Protein AF-A0A838WBA0-F1 (afdb_monomer_lite)

Sequence (423 aa):
MNVVLPKHLRTARFDRLFAVEMNDFDVERLLPALFHLVVTQGRERGPRANDPKKLNEYITALAEHERLEGFDKDSGKRLLERWVRSSVIRMGGVGRGGKGGEQIEYVQPLTVLAYKPGFPAESSRQRNVHRFVYRALLNSFRTSGDLPSLRAALAQEFIRAFGPGTVIDTQGAKFDGTYDGETELDIHTLLGLCFLDGFTATSAGKVDRSEAPDPALPRSAAEIGEDLLLYPLAYRDRLPPYALTRGFMALITLHMFVYTVRLMAATTDLARTGELPAAMRHDLNGNVEP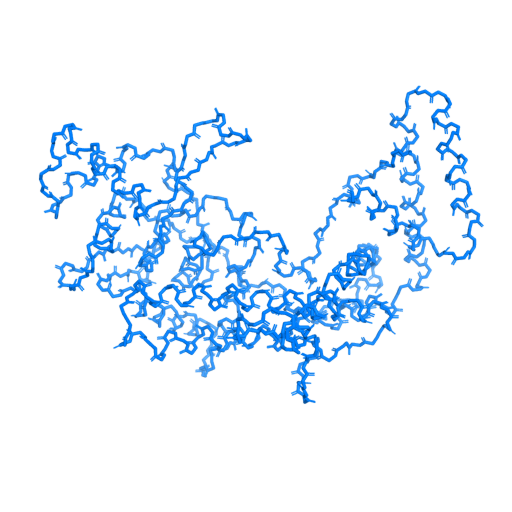QLYVDFTRHRGGVSDGLARACVERDMEELRAYYGSALLLQTIARHAEFQPTLAAHLKGLDTPAYLQTLTTIRSEPDIEAGARNDLLQIQAETLAAYQGEAEREQASAFFQELATDASRTALEKVVQLIASVQE

Radius of gyration: 25.54 Å; chains: 1; bounding box: 60×55×72 Å

Foldseek 3Di:
DAFDADPVLQDLDDLLLCVFDPDDADLQQLLLQLLVCLLLLQFHFDDQPDWQQPLVLLLVQLLPFPVDPDLPDPVSSVVSSVLCCVQFFPKDADDDPNPVDIGTQFTGLQASLSNFNVHPPDCVSVRNLSLLLSLLQLVLQPDPDDSSVSSVVSSVLRCLQRVQQKDWDSPDQQRDIAGPVDGDAPPSSVSNRSSSVSHHGTGGDPDRPNPRAAHQQNVLSNVLNNCLNVQSVVPSVPDHSVVSSVVSSVSSVVSSVVSVLLSLQQLLCCLVPLDRALRRDPDDPDDRDDDAADDPPPDPPDPSNVVNVVSVVVSVVSNVSSLLSSLLLVLLVVQLCVPPVSVVVLPPDGSSVNSSSSSVCSPPPSSLVSLVVSLVVSLVSRLVPDPDPVSNVVSVVVSVVVVPPPVDGSSSSSSVSSVVNVD

Secondary structure (DSSP, 8-state):
------GGGG----TTT-SS--S---HHHHHHHHHHHHHTTTEEE-S--S-TT-HHHHHHHHHT-TT--S--SHHHHHHHHHHHHHHTEEEEESSGGGTT-EEEEEE--SSGGGGTT--SS--GGGTTHHHHHHHHHHHH---SS-HHHHHHHHHHHHHHHH-TTEEE-SSSTT--EEE-S-S---HHHHHHHHHHHTSPPPPEEEEE---PPPPSSHHHHHHHHHHHHHHHHHHTTTS-HHHHHHHHHHHHHHHHHHHHHHHHHHHHHHHHH-S--GGGSS---S--SPPP----S--TTSHHHHHHHHHHHHHHHHHHHHHHHHHHHHHHHHHHHTSHHHHHHHTT--HHHHHHHHHHGGG-HHHHHHHHHHHHHHHHHHHHH--SHHHHHHHHHHHHHHHH-TTS-HHHHHHHHHHHHH-

Structure (mmCIF, N/CA/C/O backbone):
data_AF-A0A838WBA0-F1
#
_entry.id   AF-A0A838WBA0-F1
#
loop_
_atom_site.group_PDB
_atom_site.id
_atom_site.type_symbol
_atom_site.label_atom_id
_atom_site.label_alt_id
_atom_site.label_comp_id
_atom_site.label_asym_id
_atom_site.label_entity_id
_atom_site.label_seq_id
_atom_site.pdbx_PDB_ins_code
_atom_site.Cartn_x
_atom_site.Cartn_y
_atom_site.Cartn_z
_atom_site.occupancy
_atom_site.B_iso_or_equiv
_atom_site.auth_seq_id
_atom_site.auth_comp_id
_atom_site.auth_asym_id
_atom_site.auth_atom_id
_atom_site.pdbx_PDB_model_num
ATOM 1 N N . MET A 1 1 ? -29.488 16.291 12.269 1.00 81.25 1 MET A N 1
ATOM 2 C CA . MET A 1 1 ? -28.604 17.084 13.147 1.00 81.25 1 MET A CA 1
ATOM 3 C C . MET A 1 1 ? -27.174 16.746 12.764 1.00 81.25 1 MET A C 1
ATOM 5 O O . MET A 1 1 ? -26.886 15.565 12.640 1.00 81.25 1 MET A O 1
ATOM 9 N N . ASN A 1 2 ? -26.313 17.739 12.546 1.00 86.00 2 ASN A N 1
ATOM 10 C CA . ASN A 1 2 ? -24.913 17.518 12.175 1.00 86.00 2 ASN A CA 1
ATOM 11 C C . ASN A 1 2 ? -24.037 17.508 13.434 1.00 86.00 2 ASN A C 1
ATOM 13 O O . ASN A 1 2 ? -24.016 18.485 14.183 1.00 86.00 2 ASN A O 1
ATOM 17 N N . VAL A 1 3 ? -23.328 16.411 13.681 1.00 90.00 3 VAL A N 1
ATOM 18 C CA . VAL A 1 3 ? -22.372 16.307 14.791 1.00 90.00 3 VAL A CA 1
ATOM 19 C C . VAL A 1 3 ? -21.005 16.797 14.315 1.00 90.00 3 VAL A C 1
ATOM 21 O O . VAL A 1 3 ? -20.579 16.487 13.202 1.00 90.00 3 VAL A O 1
ATOM 24 N N . VAL A 1 4 ? -20.303 17.567 15.149 1.00 91.19 4 VAL A N 1
ATOM 25 C CA . VAL A 1 4 ? -18.963 18.078 14.837 1.00 91.19 4 VAL A CA 1
ATOM 26 C C . VAL A 1 4 ? -17.932 17.360 15.695 1.00 91.19 4 VAL A C 1
ATOM 28 O O . VAL A 1 4 ? -17.909 17.492 16.914 1.00 91.19 4 VAL A O 1
ATOM 31 N N . LEU A 1 5 ? -17.045 16.605 15.043 1.00 90.94 5 LEU A N 1
ATOM 32 C CA . LEU A 1 5 ? -15.973 15.886 15.730 1.00 90.94 5 LEU A CA 1
ATOM 33 C C . LEU A 1 5 ? -14.775 16.809 16.026 1.00 90.94 5 LEU A C 1
ATOM 35 O O . LEU A 1 5 ? -14.358 17.556 15.130 1.00 90.94 5 LEU A O 1
ATOM 39 N N . PRO A 1 6 ? -14.141 16.713 17.207 1.00 88.81 6 PRO A N 1
ATOM 40 C CA . PRO A 1 6 ? -12.829 17.290 17.482 1.00 88.81 6 PRO A CA 1
ATOM 41 C C . PRO A 1 6 ? -11.757 16.811 16.492 1.00 88.81 6 PRO A C 1
ATOM 43 O O . PRO A 1 6 ? -11.809 15.691 15.983 1.00 88.81 6 PRO A O 1
ATOM 46 N N . LYS A 1 7 ? -10.724 17.628 16.244 1.00 86.19 7 LYS A N 1
ATOM 47 C CA . LYS A 1 7 ? -9.682 17.340 15.232 1.00 86.19 7 LYS A CA 1
ATOM 48 C C . LYS A 1 7 ? -9.001 15.975 15.409 1.00 86.19 7 LYS A C 1
ATOM 50 O O . LYS A 1 7 ? -8.729 15.303 14.417 1.00 86.19 7 LYS A O 1
ATOM 55 N N . HIS A 1 8 ? -8.726 15.570 16.646 1.00 83.44 8 HIS A N 1
ATOM 56 C CA . HIS A 1 8 ? -8.047 14.306 16.940 1.00 83.44 8 HIS A CA 1
ATOM 57 C C . HIS A 1 8 ? -8.943 13.073 16.693 1.00 83.44 8 HIS A C 1
ATOM 59 O O . HIS A 1 8 ? -8.413 12.006 16.398 1.00 83.44 8 HIS A O 1
ATOM 65 N N . LEU A 1 9 ? -10.276 13.228 16.706 1.00 84.81 9 LEU A N 1
ATOM 66 C CA . LEU A 1 9 ? -11.239 12.166 16.371 1.00 84.81 9 LEU A CA 1
ATOM 67 C C . LEU A 1 9 ? -11.494 12.026 14.865 1.00 84.81 9 LEU A C 1
ATOM 69 O O . LEU A 1 9 ? -12.039 11.023 14.422 1.00 84.81 9 LEU A O 1
ATOM 73 N N . ARG A 1 10 ? -11.082 13.009 14.054 1.00 81.38 10 ARG A N 1
ATOM 74 C CA . ARG A 1 10 ? -11.273 12.988 12.591 1.00 81.38 10 ARG A CA 1
ATOM 75 C C . ARG A 1 10 ? -10.280 12.085 11.854 1.00 81.38 10 ARG A C 1
ATOM 77 O O . ARG A 1 10 ? -10.439 11.863 10.657 1.00 81.38 10 ARG A O 1
ATOM 84 N N . THR A 1 11 ? -9.225 11.617 12.523 1.00 70.06 11 THR A N 1
ATOM 85 C CA . THR A 1 11 ? -8.154 10.848 11.875 1.00 70.06 11 THR A CA 1
ATOM 86 C C . THR A 1 11 ? -8.415 9.353 12.037 1.00 70.06 11 THR A C 1
ATOM 88 O O . THR A 1 11 ? -8.318 8.839 13.142 1.00 70.06 11 THR A O 1
ATOM 91 N N . ALA A 1 12 ? -8.667 8.643 10.935 1.00 64.56 12 ALA A N 1
ATOM 92 C CA . ALA A 1 12 ? -8.878 7.186 10.913 1.00 64.56 12 ALA A CA 1
ATOM 93 C C . ALA A 1 12 ? -7.569 6.366 10.831 1.00 64.56 12 ALA A C 1
ATOM 95 O O . ALA A 1 12 ? -7.580 5.177 10.525 1.00 64.56 12 ALA A O 1
ATOM 96 N N . ARG A 1 13 ? -6.407 7.001 11.040 1.00 75.44 13 ARG A N 1
ATOM 97 C CA . ARG A 1 13 ? -5.116 6.320 10.903 1.00 75.44 13 ARG A CA 1
ATOM 98 C C . ARG A 1 13 ? -4.906 5.360 12.072 1.00 75.44 13 ARG A C 1
ATOM 100 O O . ARG A 1 13 ? -4.806 5.792 13.218 1.00 75.44 13 ARG A O 1
ATOM 107 N N . PHE A 1 14 ? -4.795 4.075 11.755 1.00 85.38 14 PHE A N 1
ATOM 108 C CA . PHE A 1 14 ? -4.501 3.012 12.708 1.00 85.38 14 PHE A CA 1
ATOM 109 C C . PHE A 1 14 ? -3.574 1.980 12.057 1.00 85.38 14 PHE A C 1
ATOM 111 O O . PHE A 1 14 ? -4.008 0.908 11.650 1.00 85.38 14 PHE A O 1
ATOM 118 N N . ASP A 1 15 ? -2.291 2.328 11.922 1.00 81.88 15 ASP A N 1
ATOM 119 C CA . ASP A 1 15 ? -1.307 1.597 11.099 1.00 81.88 15 ASP A CA 1
ATOM 120 C C . ASP A 1 15 ? -1.141 0.114 11.478 1.00 81.88 15 ASP A C 1
ATOM 122 O O . ASP A 1 15 ? -0.770 -0.697 10.633 1.00 81.88 15 ASP A O 1
ATOM 126 N N . ARG A 1 16 ? -1.418 -0.253 12.739 1.00 86.31 16 ARG A N 1
ATOM 127 C CA . ARG A 1 16 ? -1.414 -1.651 13.199 1.00 86.31 16 ARG A CA 1
ATOM 128 C C . ARG A 1 16 ? -2.504 -2.472 12.510 1.00 86.31 16 ARG A C 1
ATOM 130 O O . ARG A 1 16 ? -2.247 -3.593 12.102 1.00 86.31 16 ARG A O 1
ATOM 137 N N . LEU A 1 17 ? -3.699 -1.915 12.343 1.00 86.75 17 LEU A N 1
ATOM 138 C CA . LEU A 1 17 ? -4.789 -2.587 11.641 1.00 86.75 17 LEU A CA 1
ATOM 139 C C . LEU A 1 17 ? -4.703 -2.353 10.126 1.00 86.75 17 LEU A C 1
ATOM 141 O O . LEU A 1 17 ? -4.771 -3.291 9.334 1.00 86.75 17 LEU A O 1
ATOM 145 N N . PHE A 1 18 ? -4.486 -1.100 9.727 1.00 79.69 18 PHE A N 1
ATOM 146 C CA . PHE A 1 18 ? -4.384 -0.657 8.340 1.00 79.69 18 PHE A CA 1
ATOM 147 C C . PHE A 1 18 ? -2.924 -0.602 7.882 1.00 79.69 18 PHE A C 1
ATOM 149 O O . PHE A 1 18 ? -2.391 0.465 7.571 1.00 79.69 18 PHE A O 1
ATOM 156 N N . ALA A 1 19 ? -2.270 -1.764 7.796 1.00 73.31 19 ALA A N 1
ATOM 157 C CA . ALA A 1 19 ? -0.949 -1.851 7.160 1.00 73.31 19 ALA A CA 1
ATOM 158 C C . ALA A 1 19 ? -0.987 -1.336 5.701 1.00 73.31 19 ALA A C 1
ATOM 160 O O . ALA A 1 19 ? 0.009 -0.838 5.170 1.00 73.31 19 ALA A O 1
ATOM 161 N N . VAL A 1 20 ? -2.170 -1.421 5.085 1.00 74.94 20 VAL A N 1
ATOM 162 C CA . VAL A 1 20 ? -2.554 -0.807 3.818 1.00 74.94 20 VAL A CA 1
ATOM 163 C C . VAL A 1 20 ? -3.845 -0.018 4.040 1.00 74.94 20 VAL A C 1
ATOM 165 O O . VAL A 1 20 ? -4.774 -0.511 4.679 1.00 74.94 20 VAL A O 1
ATOM 168 N N . GLU A 1 21 ? -3.924 1.201 3.510 1.00 71.06 21 GLU A N 1
ATOM 169 C CA . GLU A 1 21 ? -5.188 1.946 3.498 1.00 71.06 21 GLU A CA 1
ATOM 170 C C . GLU A 1 21 ? -6.105 1.377 2.401 1.00 71.06 21 GLU A C 1
ATOM 172 O O . GLU A 1 21 ? -5.745 1.392 1.226 1.00 71.06 21 GLU A O 1
ATOM 177 N N . MET A 1 22 ? -7.305 0.919 2.768 1.00 66.25 22 MET A N 1
ATOM 178 C CA . MET A 1 22 ? -8.238 0.169 1.901 1.00 66.25 22 MET A CA 1
ATOM 179 C C . MET A 1 22 ? -8.957 1.001 0.818 1.00 66.25 22 MET A C 1
ATOM 181 O O . MET A 1 22 ? -9.964 0.573 0.261 1.00 66.25 22 MET A O 1
ATOM 185 N N . ASN A 1 23 ? -8.462 2.202 0.522 1.00 66.38 23 ASN A N 1
ATOM 186 C CA . ASN A 1 23 ? -8.972 3.025 -0.573 1.00 66.38 23 ASN A CA 1
ATOM 187 C C . ASN A 1 23 ? -8.374 2.576 -1.912 1.00 66.38 23 ASN A C 1
ATOM 189 O O . ASN A 1 23 ? -7.333 1.923 -1.941 1.00 66.38 23 ASN A O 1
ATOM 193 N N . ASP A 1 24 ? -8.996 3.005 -3.012 1.00 69.56 24 ASP A N 1
ATOM 194 C CA . ASP A 1 24 ? -8.509 2.744 -4.369 1.00 69.56 24 ASP A CA 1
ATOM 195 C C . ASP A 1 24 ? -7.010 3.080 -4.503 1.00 69.56 24 ASP A C 1
ATOM 197 O O . ASP A 1 24 ? -6.563 4.192 -4.176 1.00 69.56 24 ASP A O 1
ATOM 201 N N . PHE A 1 25 ? -6.236 2.085 -4.938 1.00 78.94 25 PHE A N 1
ATOM 202 C CA . PHE A 1 25 ? -4.824 2.217 -5.260 1.00 78.94 25 PHE A CA 1
ATOM 203 C C . PHE A 1 25 ? -4.580 1.665 -6.663 1.00 78.94 25 PHE A C 1
ATOM 205 O O . PHE A 1 25 ? -5.032 0.585 -7.031 1.00 78.94 25 PHE A O 1
ATOM 212 N N . ASP A 1 26 ? -3.808 2.415 -7.441 1.00 86.62 26 ASP A N 1
ATOM 213 C CA . ASP A 1 26 ? -3.419 2.032 -8.794 1.00 86.62 26 ASP A CA 1
ATOM 214 C C . ASP A 1 26 ? -2.121 1.208 -8.735 1.00 86.62 26 ASP A C 1
ATOM 216 O O . ASP A 1 26 ? -1.075 1.704 -8.297 1.00 86.62 26 ASP A O 1
ATOM 220 N N . VAL A 1 27 ? -2.185 -0.059 -9.161 1.00 89.25 27 VAL A N 1
ATOM 221 C CA . VAL A 1 27 ? -1.028 -0.970 -9.163 1.00 89.25 27 VAL A CA 1
ATOM 222 C C . VAL A 1 27 ? 0.032 -0.545 -10.180 1.00 89.25 27 VAL A C 1
ATOM 224 O O . VAL A 1 27 ? 1.224 -0.671 -9.894 1.00 89.25 27 VAL A O 1
ATOM 227 N N . GLU A 1 28 ? -0.351 0.037 -11.317 1.00 91.06 28 GLU A N 1
ATOM 228 C CA . GLU A 1 28 ? 0.618 0.559 -12.293 1.00 91.06 28 GLU A CA 1
ATOM 229 C C . GLU A 1 28 ? 1.425 1.704 -11.669 1.00 91.06 28 GLU A C 1
ATOM 231 O O . GLU A 1 28 ? 2.654 1.741 -11.759 1.00 91.06 28 GLU A O 1
ATOM 236 N N . ARG A 1 29 ? 0.746 2.589 -10.929 1.00 90.38 29 ARG A N 1
ATOM 237 C CA . ARG A 1 29 ? 1.376 3.674 -10.156 1.00 90.38 29 ARG A CA 1
ATOM 238 C C . ARG A 1 29 ? 2.233 3.168 -8.991 1.00 90.38 29 ARG A C 1
ATOM 240 O O . ARG A 1 29 ? 3.137 3.872 -8.517 1.00 90.38 29 ARG A O 1
ATOM 247 N N . LEU A 1 30 ? 1.913 1.990 -8.467 1.00 91.88 30 LEU A N 1
ATOM 248 C CA . LEU A 1 30 ? 2.598 1.379 -7.336 1.00 91.88 30 LEU A CA 1
ATOM 249 C C . LEU A 1 30 ? 3.978 0.845 -7.719 1.00 91.88 30 LEU A C 1
ATOM 251 O O . LEU A 1 30 ? 4.942 1.049 -6.974 1.00 91.88 30 LEU A O 1
ATOM 255 N N . LEU A 1 31 ? 4.066 0.162 -8.862 1.00 94.62 31 LEU A N 1
ATOM 256 C CA . LEU A 1 31 ? 5.252 -0.600 -9.246 1.00 94.62 31 LEU A CA 1
ATOM 257 C C . LEU A 1 31 ? 6.538 0.234 -9.305 1.00 94.62 31 LEU A C 1
ATOM 259 O O . LEU A 1 31 ? 7.522 -0.216 -8.725 1.00 94.62 31 LEU A O 1
ATOM 263 N N . PRO A 1 32 ? 6.573 1.467 -9.847 1.00 94.69 32 PRO A N 1
ATOM 264 C CA . PRO A 1 32 ? 7.779 2.296 -9.790 1.00 94.69 32 PRO A CA 1
ATOM 265 C C . PRO A 1 32 ? 8.284 2.582 -8.365 1.00 94.69 32 PRO A C 1
ATOM 267 O O . PRO A 1 32 ? 9.477 2.803 -8.155 1.00 94.69 32 PRO A O 1
ATOM 270 N N . ALA A 1 33 ? 7.408 2.612 -7.355 1.00 92.81 33 ALA A N 1
ATOM 271 C CA . ALA A 1 33 ? 7.838 2.748 -5.959 1.00 92.81 33 ALA A CA 1
ATOM 272 C C . ALA A 1 33 ? 8.273 1.420 -5.346 1.00 92.81 33 ALA A C 1
ATOM 274 O O . ALA A 1 33 ? 9.230 1.410 -4.573 1.00 92.81 33 ALA A O 1
ATOM 275 N N . LEU A 1 34 ? 7.626 0.312 -5.711 1.00 94.50 34 LEU A N 1
ATOM 276 C CA . LEU A 1 34 ? 8.081 -1.017 -5.315 1.00 94.50 34 LEU A CA 1
ATOM 277 C C . LEU A 1 34 ? 9.462 -1.329 -5.910 1.00 94.50 34 LEU A C 1
ATOM 279 O O . LEU A 1 34 ? 10.358 -1.716 -5.170 1.00 94.50 34 LEU A O 1
ATOM 283 N N . PHE A 1 35 ? 9.670 -1.085 -7.206 1.00 95.44 35 PHE A N 1
ATOM 284 C CA . PHE A 1 35 ? 10.966 -1.245 -7.869 1.00 95.44 35 PHE A CA 1
ATOM 285 C C . PHE A 1 35 ? 12.040 -0.375 -7.227 1.00 95.44 35 PHE A C 1
ATOM 287 O O . PHE A 1 35 ? 13.139 -0.866 -6.997 1.00 95.44 35 PHE A O 1
ATOM 294 N N . HIS A 1 36 ? 11.711 0.871 -6.856 1.00 93.81 36 HIS A N 1
ATOM 295 C CA . HIS A 1 36 ? 12.635 1.700 -6.085 1.00 93.81 36 HIS A CA 1
ATOM 296 C C . HIS A 1 36 ? 13.055 0.997 -4.794 1.00 93.81 36 HIS A C 1
ATOM 298 O O . HIS A 1 36 ? 14.243 0.797 -4.589 1.00 93.81 36 HIS A O 1
ATOM 304 N N . LEU A 1 37 ? 12.093 0.594 -3.951 1.00 93.06 37 LEU A N 1
ATOM 305 C CA . LEU A 1 37 ? 12.386 -0.070 -2.677 1.00 93.06 37 LEU A CA 1
ATOM 306 C C . LEU A 1 37 ? 13.206 -1.346 -2.869 1.00 93.06 37 LEU A C 1
ATOM 308 O O . LEU A 1 37 ? 14.124 -1.592 -2.097 1.00 93.06 37 LEU A O 1
ATOM 312 N N . VAL A 1 38 ? 12.896 -2.147 -3.886 1.00 93.69 38 VAL A N 1
ATOM 313 C CA . VAL A 1 38 ? 13.625 -3.385 -4.158 1.00 93.69 38 VAL A CA 1
ATOM 314 C C . VAL A 1 38 ? 15.063 -3.090 -4.584 1.00 93.69 38 VAL A C 1
ATOM 316 O O . VAL A 1 38 ? 15.994 -3.594 -3.961 1.00 93.69 38 VAL A O 1
ATOM 319 N N . VAL A 1 39 ? 15.266 -2.229 -5.584 1.00 93.75 39 VAL A N 1
ATOM 320 C CA . VAL A 1 39 ? 16.602 -1.925 -6.123 1.00 93.75 39 VAL A CA 1
ATOM 321 C C . VAL A 1 39 ? 17.475 -1.187 -5.106 1.00 93.75 39 VAL A C 1
ATOM 323 O O . VAL A 1 39 ? 18.664 -1.482 -4.989 1.00 93.75 39 VAL A O 1
ATOM 326 N N . THR A 1 40 ? 16.896 -0.280 -4.315 1.00 92.25 40 THR A N 1
ATOM 327 C CA . THR A 1 40 ? 17.618 0.454 -3.261 1.00 92.25 40 THR A CA 1
ATOM 328 C C . THR A 1 40 ? 17.663 -0.285 -1.922 1.00 92.25 40 THR A C 1
ATOM 330 O O . THR A 1 40 ? 18.108 0.288 -0.922 1.00 92.25 40 THR A O 1
ATOM 333 N N . GLN A 1 41 ? 17.229 -1.551 -1.882 1.00 91.62 41 GLN A N 1
ATOM 334 C CA . GLN A 1 41 ? 17.318 -2.425 -0.709 1.00 91.62 41 GLN A CA 1
ATOM 335 C C . GLN A 1 41 ? 16.585 -1.857 0.524 1.00 91.62 41 GLN A C 1
ATOM 337 O O . GLN A 1 41 ? 17.059 -1.940 1.660 1.00 91.62 41 GLN A O 1
ATOM 342 N N . GLY A 1 42 ? 15.408 -1.273 0.306 1.00 89.44 42 GLY A N 1
ATOM 343 C CA . GLY A 1 42 ? 14.489 -0.777 1.334 1.00 89.44 42 GLY A CA 1
ATOM 344 C C . GLY A 1 42 ? 14.665 0.698 1.693 1.00 89.44 42 GLY A C 1
ATOM 345 O O . GLY A 1 42 ? 13.969 1.195 2.582 1.00 89.44 42 GLY A O 1
ATOM 346 N N . ARG A 1 43 ? 15.572 1.412 1.017 1.00 89.00 43 ARG A N 1
ATOM 347 C CA . ARG A 1 43 ? 15.793 2.843 1.255 1.00 89.00 43 ARG A CA 1
ATOM 348 C C . ARG A 1 43 ? 14.675 3.671 0.631 1.00 89.00 43 ARG A C 1
ATOM 350 O O . ARG A 1 43 ? 14.236 3.417 -0.490 1.00 89.00 43 ARG A O 1
ATOM 357 N N . GLU A 1 44 ? 14.225 4.691 1.354 1.00 86.31 44 GLU A N 1
ATOM 358 C CA . GLU A 1 44 ? 13.249 5.638 0.811 1.00 86.31 44 GLU A CA 1
ATOM 359 C C . GLU A 1 44 ? 13.836 6.464 -0.338 1.00 86.31 44 GLU A C 1
ATOM 361 O O . GLU A 1 44 ? 15.049 6.569 -0.491 1.00 86.31 44 GLU A O 1
ATOM 366 N N . ARG A 1 45 ? 12.972 7.117 -1.116 1.00 87.12 45 ARG A N 1
ATOM 367 C CA . ARG A 1 45 ? 13.411 8.076 -2.132 1.00 87.12 45 ARG A CA 1
ATOM 368 C C . ARG A 1 45 ? 14.038 9.297 -1.462 1.00 87.12 45 ARG A C 1
ATOM 370 O O . ARG A 1 45 ? 13.485 9.852 -0.513 1.00 87.12 45 ARG A O 1
ATOM 377 N N . GLY A 1 46 ? 15.187 9.720 -1.973 1.00 84.31 46 GLY A N 1
ATOM 378 C CA . GLY A 1 46 ? 15.814 10.987 -1.630 1.00 84.31 46 GLY A CA 1
ATOM 379 C C . GLY A 1 46 ? 15.055 12.191 -2.205 1.00 84.31 46 GLY A C 1
ATOM 380 O O . GLY A 1 46 ? 13.972 12.046 -2.781 1.00 84.31 46 GLY A O 1
ATOM 381 N N . PRO A 1 47 ? 15.611 13.406 -2.056 1.00 82.94 47 PRO A N 1
ATOM 382 C CA . PRO A 1 47 ? 15.028 14.612 -2.627 1.00 82.94 47 PRO A CA 1
ATOM 383 C C . PRO A 1 47 ? 14.791 14.469 -4.132 1.00 82.94 47 PRO A C 1
ATOM 385 O O . PRO A 1 47 ? 15.648 13.989 -4.874 1.00 82.94 47 PRO A O 1
ATOM 388 N N . ARG A 1 48 ? 13.613 14.905 -4.580 1.00 81.19 48 ARG A N 1
ATOM 389 C CA . ARG A 1 48 ? 13.197 14.803 -5.979 1.00 81.19 48 ARG A CA 1
ATOM 390 C C . ARG A 1 48 ? 14.093 15.666 -6.874 1.00 81.19 48 ARG A C 1
ATOM 392 O O . ARG A 1 48 ? 14.133 16.880 -6.700 1.00 81.19 48 ARG A O 1
ATOM 399 N N . ALA A 1 49 ? 14.740 15.038 -7.856 1.00 87.19 49 ALA A N 1
ATOM 400 C CA . ALA A 1 49 ? 15.586 15.718 -8.841 1.00 87.19 49 ALA A CA 1
ATOM 401 C C . ALA A 1 49 ? 14.817 16.189 -10.091 1.00 87.19 49 ALA A C 1
ATOM 403 O O . ALA A 1 49 ? 15.209 17.165 -10.720 1.00 87.19 49 ALA A O 1
ATOM 404 N N . ASN A 1 50 ? 13.714 15.517 -10.436 1.00 93.38 50 ASN A N 1
ATOM 405 C CA . ASN A 1 50 ? 12.954 15.752 -11.668 1.00 93.38 50 ASN A CA 1
ATOM 406 C C . ASN A 1 50 ? 11.622 16.467 -11.392 1.00 93.38 50 ASN A C 1
ATOM 408 O O . ASN A 1 50 ? 10.953 16.190 -10.393 1.00 93.38 50 ASN A O 1
ATOM 412 N N . ASP A 1 51 ? 11.195 17.357 -12.287 1.00 93.06 51 ASP A N 1
ATOM 413 C CA . ASP A 1 51 ? 9.901 18.038 -12.176 1.00 93.06 51 ASP A CA 1
ATOM 414 C C . ASP A 1 51 ? 8.860 17.339 -13.065 1.00 93.06 51 ASP A C 1
ATOM 416 O O . ASP A 1 51 ? 8.987 17.366 -14.290 1.00 93.06 51 ASP A O 1
ATOM 420 N N . PRO A 1 52 ? 7.789 16.754 -12.499 1.00 92.69 52 PRO A N 1
ATOM 421 C CA . PRO A 1 52 ? 6.780 16.057 -13.291 1.00 92.69 52 PRO A CA 1
ATOM 422 C C . PRO A 1 52 ? 5.997 16.981 -14.239 1.00 92.69 52 PRO A C 1
ATOM 424 O O . PRO A 1 52 ? 5.294 16.481 -15.113 1.00 92.69 52 PRO A O 1
ATOM 427 N N . LYS A 1 53 ? 6.093 18.311 -14.108 1.00 93.12 53 LYS A N 1
ATOM 428 C CA . LYS A 1 53 ? 5.421 19.268 -15.009 1.00 93.12 53 LYS A CA 1
ATOM 429 C C . LYS A 1 53 ? 6.207 19.558 -16.290 1.00 93.12 53 LYS A C 1
ATOM 431 O O . LYS A 1 53 ? 5.660 20.140 -17.223 1.00 93.12 53 LYS A O 1
ATOM 436 N N . LYS A 1 54 ? 7.479 19.162 -16.359 1.00 94.12 54 LYS A N 1
ATOM 437 C CA . LYS A 1 54 ? 8.401 19.513 -17.450 1.00 94.12 54 LYS A CA 1
ATOM 438 C C . LYS A 1 54 ? 8.411 18.493 -18.597 1.00 94.12 54 LYS A C 1
ATOM 440 O O . LYS A 1 54 ? 9.459 18.212 -19.166 1.00 94.12 54 LYS A O 1
ATOM 445 N N . LEU A 1 55 ? 7.245 17.956 -18.980 1.00 94.00 55 LEU A N 1
ATOM 446 C CA . LEU A 1 55 ? 7.144 16.936 -20.039 1.00 94.00 55 LEU A CA 1
ATOM 447 C C . LEU A 1 55 ? 7.832 17.363 -21.346 1.00 94.00 55 LEU A C 1
ATOM 449 O O . LEU A 1 55 ? 8.560 16.572 -21.934 1.00 94.00 55 LEU A O 1
ATOM 453 N N . ASN A 1 56 ? 7.659 18.617 -21.767 1.00 93.75 56 ASN A N 1
ATOM 454 C CA . ASN A 1 56 ? 8.254 19.121 -23.008 1.00 93.75 56 ASN A CA 1
ATOM 455 C C . ASN A 1 56 ? 9.791 19.067 -23.007 1.00 93.75 56 ASN A C 1
ATOM 457 O O . ASN A 1 56 ? 10.386 18.842 -24.061 1.00 93.75 56 ASN A O 1
ATOM 461 N N . GLU A 1 57 ? 10.432 19.246 -21.847 1.00 95.50 57 GLU A N 1
ATOM 462 C CA . GLU A 1 57 ? 11.891 19.130 -21.717 1.00 95.50 57 GLU A CA 1
ATOM 463 C C . GLU A 1 57 ? 12.321 17.672 -21.942 1.00 95.50 57 GLU A C 1
ATOM 465 O O . GLU A 1 57 ? 13.219 17.412 -22.739 1.00 95.50 57 GLU A O 1
ATOM 470 N N . TYR A 1 58 ? 11.606 16.713 -21.344 1.00 96.25 58 TYR A N 1
ATOM 471 C CA . TYR A 1 58 ? 11.891 15.283 -21.506 1.00 96.25 58 TYR A CA 1
ATOM 472 C C . TYR A 1 58 ? 11.600 14.764 -22.921 1.00 96.25 58 TYR A C 1
ATOM 474 O O . TYR A 1 58 ? 12.350 13.944 -23.440 1.00 96.25 58 TYR A O 1
ATOM 482 N N . ILE A 1 59 ? 10.548 15.261 -23.582 1.00 96.25 59 ILE A N 1
ATOM 483 C CA . ILE A 1 59 ? 10.271 14.931 -24.991 1.00 96.25 59 ILE A CA 1
ATOM 484 C C . ILE A 1 59 ? 11.343 15.506 -25.916 1.00 96.25 59 ILE A C 1
ATOM 486 O O . ILE A 1 59 ? 11.723 14.850 -26.882 1.00 96.25 59 ILE A O 1
ATOM 490 N N . THR A 1 60 ? 11.840 16.712 -25.630 1.00 94.81 60 THR A N 1
ATOM 491 C CA . THR A 1 60 ? 12.926 17.312 -26.417 1.00 94.81 60 THR A CA 1
ATOM 492 C C . THR A 1 60 ? 14.199 16.481 -26.289 1.00 94.81 60 THR A C 1
ATOM 494 O O . THR A 1 60 ? 14.772 16.123 -27.311 1.00 94.81 60 THR A O 1
ATOM 497 N N . ALA A 1 61 ? 14.565 16.085 -25.065 1.00 95.19 61 ALA A N 1
ATOM 498 C CA . ALA A 1 61 ? 15.700 15.196 -24.829 1.00 95.19 61 ALA A CA 1
ATOM 499 C C . ALA A 1 61 ? 15.539 13.839 -25.541 1.00 95.19 61 ALA A C 1
ATOM 501 O O . ALA A 1 61 ? 16.476 13.356 -26.167 1.00 95.19 61 ALA A O 1
ATOM 502 N N . LEU A 1 62 ? 14.338 13.247 -25.514 1.00 96.31 62 LEU A N 1
ATOM 503 C CA . LEU A 1 62 ? 14.062 11.991 -26.219 1.00 96.31 62 LEU A CA 1
ATOM 504 C C . LEU A 1 62 ? 14.166 12.133 -27.746 1.00 96.31 62 LEU A C 1
ATOM 506 O O . LEU A 1 62 ? 14.661 11.229 -28.410 1.00 96.31 62 LEU A O 1
ATOM 510 N N . ALA A 1 63 ? 13.697 13.247 -28.315 1.00 95.38 63 ALA A N 1
ATOM 511 C CA . ALA A 1 63 ? 13.771 13.492 -29.757 1.00 95.38 63 ALA A CA 1
ATOM 512 C C . ALA A 1 63 ? 15.217 13.624 -30.267 1.00 95.38 63 ALA A C 1
ATOM 514 O O . ALA A 1 63 ? 15.462 13.410 -31.451 1.00 95.38 63 ALA A O 1
ATOM 515 N N . GLU A 1 64 ? 16.149 13.989 -29.384 1.00 94.25 64 GLU A N 1
ATOM 516 C CA . GLU A 1 64 ? 17.585 14.124 -29.656 1.00 94.25 64 GLU A CA 1
ATOM 517 C C . GLU A 1 64 ? 18.377 12.847 -29.324 1.00 94.25 64 GLU A C 1
ATOM 519 O O . GLU A 1 64 ? 19.592 12.800 -29.512 1.00 94.25 64 GLU A O 1
ATOM 524 N N . HIS A 1 65 ? 17.708 11.801 -28.831 1.00 95.12 65 HIS A N 1
ATOM 525 C CA . HIS A 1 65 ? 18.356 10.555 -28.447 1.00 95.12 65 HIS A CA 1
ATOM 526 C C . HIS A 1 65 ? 18.889 9.808 -29.677 1.00 95.12 65 HIS A C 1
ATOM 528 O O . HIS A 1 65 ? 18.165 9.575 -30.640 1.00 95.12 65 HIS A O 1
ATOM 534 N N . GLU A 1 66 ? 20.122 9.304 -29.595 1.00 93.50 66 GLU A N 1
ATOM 535 C CA . GLU A 1 66 ? 20.855 8.638 -30.691 1.00 93.50 66 GLU A CA 1
ATOM 536 C C . GLU A 1 66 ? 20.169 7.407 -31.323 1.00 93.50 66 GLU A C 1
ATOM 538 O O . GLU A 1 66 ? 20.583 6.942 -32.378 1.00 93.50 66 GLU A O 1
ATOM 543 N N . ARG A 1 67 ? 19.129 6.863 -30.679 1.00 90.94 67 ARG A N 1
ATOM 544 C CA . ARG A 1 67 ? 18.389 5.668 -31.120 1.00 90.94 67 ARG A CA 1
ATOM 545 C C . ARG A 1 67 ? 17.061 6.016 -31.784 1.00 90.94 67 ARG A C 1
ATOM 547 O O . ARG A 1 67 ? 16.335 5.115 -32.199 1.00 90.94 67 ARG A O 1
ATOM 554 N N . LEU A 1 68 ? 16.717 7.301 -31.841 1.00 91.69 68 LEU A N 1
ATOM 555 C CA . LEU A 1 68 ? 15.499 7.795 -32.455 1.00 91.69 68 LEU A CA 1
ATOM 556 C C . LEU A 1 68 ? 15.847 8.611 -33.697 1.00 91.69 68 LEU A C 1
ATOM 558 O O . LEU A 1 68 ? 16.625 9.557 -33.654 1.00 91.69 68 LEU A O 1
ATOM 562 N N . GLU A 1 69 ? 15.200 8.270 -34.804 1.00 89.94 69 GLU A N 1
ATOM 563 C CA . GLU A 1 69 ? 15.322 8.986 -36.070 1.00 89.94 69 GLU A CA 1
ATOM 564 C C . GLU A 1 69 ? 13.943 9.476 -36.532 1.00 89.94 69 GLU A C 1
ATOM 566 O O . GLU A 1 69 ? 12.914 8.861 -36.249 1.00 89.94 69 GLU A O 1
ATOM 571 N N . GLY A 1 70 ? 13.905 10.602 -37.252 1.00 87.75 70 GLY A N 1
ATOM 572 C CA . GLY A 1 70 ? 12.675 11.129 -37.862 1.00 87.75 70 GLY A CA 1
ATOM 573 C C . GLY A 1 70 ? 11.779 11.991 -36.957 1.00 87.75 70 GLY A C 1
ATOM 574 O O . GLY A 1 70 ? 10.673 12.352 -37.367 1.00 87.75 70 GLY A O 1
ATOM 575 N N . PHE A 1 71 ? 12.243 12.357 -35.756 1.00 92.88 71 PHE A N 1
ATOM 576 C CA . PHE A 1 71 ? 11.520 13.223 -34.806 1.00 92.88 71 PHE A CA 1
ATOM 577 C C . PHE A 1 71 ? 12.131 14.630 -34.646 1.00 92.88 71 PHE A C 1
ATOM 579 O O . PHE A 1 71 ? 11.788 15.361 -33.718 1.00 92.88 71 PHE A O 1
ATOM 586 N N . ASP A 1 72 ? 12.996 15.033 -35.574 1.00 83.94 72 ASP A N 1
ATOM 587 C CA . ASP A 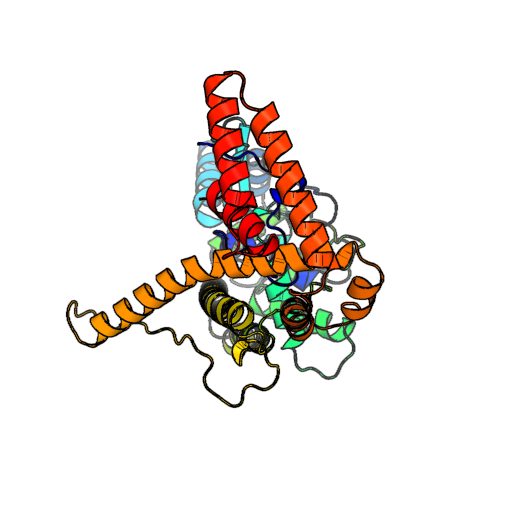1 72 ? 13.708 16.317 -35.620 1.00 83.94 72 ASP A CA 1
ATOM 588 C C . ASP A 1 72 ? 12.781 17.529 -35.848 1.00 83.94 72 ASP A C 1
ATOM 590 O O . ASP A 1 72 ? 13.015 18.619 -35.320 1.00 83.94 72 ASP A O 1
ATOM 594 N N . LYS A 1 73 ? 11.693 17.341 -36.602 1.00 89.81 73 LYS A N 1
ATOM 595 C CA . LYS A 1 73 ? 10.709 18.388 -36.939 1.00 89.81 73 LYS A CA 1
ATOM 596 C C . LYS A 1 73 ? 9.572 18.491 -35.920 1.00 89.81 73 LYS A C 1
ATOM 598 O O . LYS A 1 73 ? 9.186 17.506 -35.296 1.00 89.81 73 LYS A O 1
ATOM 603 N N . ASP A 1 74 ? 8.904 19.645 -35.868 1.00 89.81 74 ASP A N 1
ATOM 604 C CA . ASP A 1 74 ? 7.752 19.898 -34.979 1.00 89.81 74 ASP A CA 1
ATOM 605 C C . ASP A 1 74 ? 6.590 18.902 -35.140 1.00 89.81 74 ASP A C 1
ATOM 607 O O . ASP A 1 74 ? 5.859 18.608 -34.192 1.00 89.81 74 ASP A O 1
ATOM 611 N N . SER A 1 75 ? 6.351 18.392 -36.352 1.00 92.00 75 SER A N 1
ATOM 612 C CA . SER A 1 75 ? 5.359 17.332 -36.580 1.00 92.00 75 SER A CA 1
ATOM 613 C C . SER A 1 75 ? 5.795 16.002 -35.962 1.00 92.00 75 SER A C 1
ATOM 615 O O . SER A 1 75 ? 4.968 15.321 -35.359 1.00 92.00 75 SER A O 1
ATOM 617 N N . GLY A 1 76 ? 7.084 15.672 -36.066 1.00 92.19 76 GLY A N 1
ATOM 618 C CA . GLY A 1 76 ? 7.694 14.501 -35.444 1.00 92.19 76 GLY A CA 1
ATOM 619 C C . GLY A 1 76 ? 7.639 14.589 -33.922 1.00 92.19 76 GLY A C 1
ATOM 620 O O . GLY A 1 76 ? 7.068 13.707 -33.289 1.00 92.19 76 GLY A O 1
ATOM 621 N N . LYS A 1 77 ? 8.097 15.697 -33.329 1.00 93.00 77 LYS A N 1
ATOM 622 C CA . LYS A 1 77 ? 8.041 15.912 -31.869 1.00 93.00 77 LYS A CA 1
ATOM 623 C C . LYS A 1 77 ? 6.627 15.759 -31.300 1.00 93.00 77 LYS A C 1
ATOM 625 O O . LYS A 1 77 ? 6.446 15.123 -30.267 1.00 93.00 77 LYS A O 1
ATOM 630 N N . ARG A 1 78 ? 5.601 16.259 -32.003 1.00 93.88 78 ARG A N 1
ATOM 631 C CA . ARG A 1 78 ? 4.189 16.076 -31.608 1.00 93.88 78 ARG A CA 1
ATOM 632 C C . ARG A 1 78 ? 3.719 14.624 -31.688 1.00 93.88 78 ARG A C 1
ATOM 634 O O . ARG A 1 78 ? 2.921 14.200 -30.854 1.00 93.88 78 ARG A O 1
ATOM 641 N N . LEU A 1 79 ? 4.167 13.870 -32.692 1.00 95.50 79 LEU A N 1
ATOM 642 C CA . LEU A 1 79 ? 3.875 12.439 -32.788 1.00 95.50 79 LEU A CA 1
ATOM 643 C C . LEU A 1 79 ? 4.559 11.667 -31.653 1.00 95.50 79 LEU A C 1
ATOM 645 O O . LEU A 1 79 ? 3.905 10.856 -31.001 1.00 95.50 79 LEU A O 1
ATOM 649 N N . LEU A 1 80 ? 5.830 11.973 -31.384 1.00 96.31 80 LEU A N 1
ATOM 650 C CA . LEU A 1 80 ? 6.610 11.378 -30.302 1.00 96.31 80 LEU A CA 1
ATOM 651 C C . LEU A 1 80 ? 5.968 11.639 -28.938 1.00 96.31 80 LEU A C 1
ATOM 653 O O . LEU A 1 80 ? 5.770 10.704 -28.168 1.00 96.31 80 LEU A O 1
ATOM 657 N N . GLU A 1 81 ? 5.556 12.881 -28.668 1.00 96.38 81 GLU A N 1
ATOM 658 C CA . GLU A 1 81 ? 4.832 13.226 -27.442 1.00 96.38 81 GLU A CA 1
ATOM 659 C C . GLU A 1 81 ? 3.560 12.383 -27.285 1.00 96.38 81 GLU A C 1
ATOM 661 O O . GLU A 1 81 ? 3.313 11.821 -26.217 1.00 96.38 81 GLU A O 1
ATOM 666 N N . ARG A 1 82 ? 2.750 12.261 -28.344 1.00 96.38 82 ARG A N 1
ATOM 667 C CA . ARG A 1 82 ? 1.525 11.446 -28.312 1.00 96.38 82 ARG A CA 1
ATOM 668 C C . ARG A 1 82 ? 1.826 9.975 -28.061 1.00 96.38 82 ARG A C 1
ATOM 670 O O . ARG A 1 82 ? 1.102 9.346 -27.293 1.00 96.38 82 ARG A O 1
ATOM 677 N N . TRP A 1 83 ? 2.880 9.448 -28.679 1.00 96.81 83 TRP A N 1
ATOM 678 C CA . TRP A 1 83 ? 3.296 8.068 -28.475 1.00 96.81 83 TRP A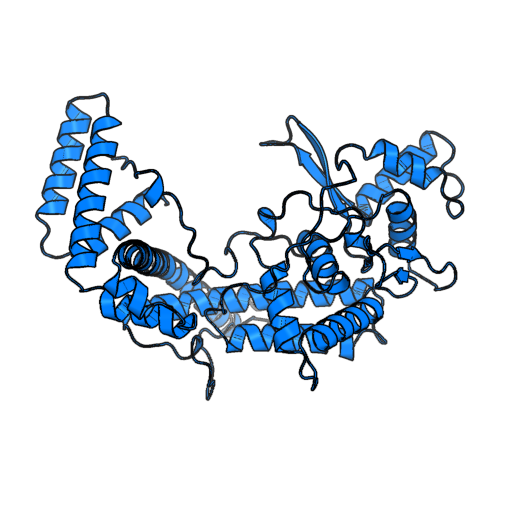 CA 1
ATOM 679 C C . TRP A 1 83 ? 3.704 7.840 -27.019 1.00 96.81 83 TRP A C 1
ATOM 681 O O . TRP A 1 83 ? 3.088 7.011 -26.353 1.00 96.81 83 TRP A O 1
ATOM 691 N N . VAL A 1 84 ? 4.610 8.664 -26.482 1.00 97.31 84 VAL A N 1
ATOM 692 C CA . VAL A 1 84 ? 5.053 8.611 -25.078 1.00 97.31 84 VAL A CA 1
ATOM 693 C C . VAL A 1 84 ? 3.869 8.702 -24.111 1.00 97.31 84 VAL A C 1
ATOM 695 O O . VAL A 1 84 ? 3.748 7.869 -23.213 1.00 97.31 84 VAL A O 1
ATOM 698 N N . ARG A 1 85 ? 2.944 9.649 -24.321 1.00 96.56 85 ARG A N 1
ATOM 699 C CA . ARG A 1 85 ? 1.723 9.800 -23.503 1.00 96.56 85 ARG A CA 1
ATOM 700 C C . ARG A 1 85 ? 0.788 8.589 -23.560 1.00 96.56 85 ARG A C 1
ATOM 702 O O . ARG A 1 85 ? -0.012 8.409 -22.646 1.00 96.56 85 ARG A O 1
ATOM 709 N N . SER A 1 86 ? 0.834 7.809 -24.638 1.00 95.50 86 SER A N 1
ATOM 710 C CA . SER A 1 86 ? -0.036 6.644 -24.832 1.00 95.50 86 SER A CA 1
ATOM 711 C C . SER A 1 86 ? 0.560 5.332 -24.319 1.00 95.50 86 SER A C 1
ATOM 713 O O . SER A 1 86 ? -0.206 4.435 -23.974 1.00 95.50 86 SER A O 1
ATOM 715 N N . SER A 1 87 ? 1.892 5.212 -24.264 1.00 94.62 87 SER A N 1
ATOM 716 C CA . SER A 1 87 ? 2.568 3.934 -23.994 1.00 94.62 87 SER A CA 1
ATOM 717 C C . SER A 1 87 ? 3.583 3.961 -22.849 1.00 94.62 87 SER A C 1
ATOM 719 O O . SER A 1 87 ? 3.772 2.930 -22.211 1.00 94.62 87 SER A O 1
ATOM 721 N N . VAL A 1 88 ? 4.229 5.098 -22.566 1.00 96.44 88 VAL A N 1
ATOM 722 C CA . VAL A 1 88 ? 5.376 5.169 -21.637 1.00 96.44 88 VAL A CA 1
ATOM 723 C C . VAL A 1 88 ? 5.026 5.859 -20.323 1.00 96.44 88 VAL A C 1
ATOM 725 O O . VAL A 1 88 ? 5.565 5.498 -19.280 1.00 96.44 88 VAL A O 1
ATOM 728 N N . ILE A 1 89 ? 4.131 6.845 -20.328 1.00 96.62 89 ILE A N 1
ATOM 729 C CA . ILE A 1 89 ? 3.790 7.610 -19.122 1.00 96.62 89 ILE A CA 1
ATOM 730 C C . ILE A 1 89 ? 2.291 7.690 -18.895 1.00 96.62 89 ILE A C 1
ATOM 732 O O . ILE A 1 89 ? 1.496 7.695 -19.833 1.00 96.62 89 ILE A O 1
ATOM 736 N N . ARG A 1 90 ? 1.910 7.847 -17.628 1.00 95.56 90 ARG A N 1
ATOM 737 C CA . ARG A 1 90 ? 0.567 8.277 -17.254 1.00 95.56 90 ARG A CA 1
ATOM 738 C C . ARG A 1 90 ? 0.583 9.755 -16.891 1.00 95.56 90 ARG A C 1
ATOM 740 O O . ARG A 1 90 ? 1.351 10.181 -16.031 1.00 95.56 90 ARG A O 1
ATOM 747 N N . MET A 1 91 ? -0.291 10.524 -17.530 1.00 93.75 91 MET A N 1
ATOM 748 C CA . MET A 1 91 ? -0.514 11.936 -17.219 1.00 93.75 91 MET A CA 1
ATOM 749 C C . MET A 1 91 ? -1.654 12.101 -16.215 1.00 93.75 91 MET A C 1
ATOM 751 O O . MET A 1 91 ? -2.596 11.308 -16.197 1.00 93.75 91 MET A O 1
ATOM 755 N N . GLY A 1 92 ? -1.593 13.167 -15.424 1.00 89.38 92 GLY A N 1
ATOM 756 C CA . GLY A 1 92 ? -2.652 13.547 -14.498 1.00 89.38 92 GLY A CA 1
ATOM 757 C C . GLY A 1 92 ? -2.685 15.041 -14.227 1.00 89.38 92 GLY A C 1
ATOM 758 O O . GLY A 1 92 ? -1.800 15.793 -14.630 1.00 89.38 92 GLY A O 1
ATOM 759 N N . GLY A 1 93 ? -3.740 15.481 -13.548 1.00 85.94 93 GLY A N 1
ATOM 760 C CA . GLY A 1 93 ? -3.939 16.886 -13.208 1.00 85.94 93 GLY A CA 1
ATOM 761 C C . GLY A 1 93 ? -3.163 17.310 -11.960 1.00 85.94 93 GLY A C 1
ATOM 762 O O . GLY A 1 93 ? -2.979 16.541 -11.013 1.00 85.94 93 GLY A O 1
ATOM 763 N N . VAL A 1 94 ? -2.753 18.574 -11.924 1.00 81.31 94 VAL A N 1
ATOM 764 C CA . VAL A 1 94 ? -2.196 19.217 -10.731 1.00 81.31 94 VAL A CA 1
ATOM 765 C C . VAL A 1 94 ? -3.334 19.849 -9.922 1.00 81.31 94 VAL A C 1
ATOM 767 O O . VAL A 1 94 ? -4.067 20.711 -10.413 1.00 81.31 94 VAL A O 1
ATOM 770 N N . GLY A 1 95 ? -3.456 19.455 -8.652 1.00 73.00 95 GLY A N 1
ATOM 771 C CA . GLY A 1 95 ? -4.460 19.985 -7.724 1.00 73.00 95 GLY A CA 1
ATOM 772 C C . GLY A 1 95 ? -5.890 19.482 -7.976 1.00 73.00 95 GLY A C 1
ATOM 773 O O . GLY A 1 95 ? -6.156 18.671 -8.865 1.00 73.00 95 GLY A O 1
ATOM 774 N N . ARG A 1 96 ? -6.843 19.957 -7.160 1.00 67.81 96 ARG A N 1
ATOM 775 C CA . ARG A 1 96 ? -8.252 19.531 -7.227 1.00 67.81 96 ARG A CA 1
ATOM 776 C C . ARG A 1 96 ? -8.879 19.992 -8.550 1.00 67.81 96 ARG A C 1
ATOM 778 O O . ARG A 1 96 ? -8.965 21.190 -8.813 1.00 67.81 96 ARG A O 1
ATOM 785 N N . GLY A 1 97 ? -9.302 19.036 -9.374 1.00 68.12 97 GLY A N 1
ATOM 786 C CA . GLY A 1 97 ? -9.892 19.294 -10.692 1.00 68.12 97 GLY A CA 1
ATOM 787 C C . GLY A 1 97 ? -8.892 19.706 -11.781 1.00 68.12 97 GLY A C 1
ATOM 788 O O . GLY A 1 97 ? -9.316 20.277 -12.777 1.00 68.12 97 GLY A O 1
ATOM 789 N N . GLY A 1 98 ? -7.582 19.480 -11.597 1.00 70.19 98 GLY A N 1
ATOM 790 C CA . GLY A 1 98 ? -6.571 19.714 -12.643 1.00 70.19 98 GLY A CA 1
ATOM 791 C C . GLY A 1 98 ? -6.275 21.184 -12.963 1.00 70.19 98 GLY A C 1
ATOM 792 O O . GLY A 1 98 ? -5.607 21.481 -13.949 1.00 70.19 98 GLY A O 1
ATOM 793 N N . LYS A 1 99 ? -6.738 22.121 -12.126 1.00 71.75 99 LYS A N 1
ATOM 794 C CA . LYS A 1 99 ? -6.588 23.570 -12.348 1.00 71.75 99 LYS A CA 1
ATOM 795 C C . LYS A 1 99 ? -5.132 24.047 -12.432 1.00 71.75 99 LYS A C 1
ATOM 797 O O . LYS A 1 99 ? -4.886 25.128 -12.950 1.00 71.75 99 LYS A O 1
ATOM 802 N N . GLY A 1 100 ? -4.176 23.274 -11.915 1.00 74.94 100 GLY A N 1
ATOM 803 C CA . GLY A 1 100 ? -2.749 23.607 -11.939 1.00 74.94 100 GLY A CA 1
ATOM 804 C C . GLY A 1 100 ? -1.985 23.116 -13.174 1.00 74.94 100 GLY A C 1
ATOM 805 O O . GLY A 1 100 ? -0.754 23.154 -13.144 1.00 74.94 100 GLY A O 1
ATOM 806 N N . GLY A 1 101 ? -2.682 22.617 -14.202 1.00 85.81 101 GLY A N 1
ATOM 807 C CA . GLY A 1 101 ? -2.090 22.033 -15.409 1.00 85.81 101 GLY A CA 1
ATOM 808 C C . GLY A 1 101 ? -1.907 20.515 -15.329 1.00 85.81 101 GLY A C 1
ATOM 809 O O . GLY A 1 101 ? -2.419 19.860 -14.419 1.00 85.81 101 GLY A O 1
ATOM 810 N N . GLU A 1 102 ? -1.178 19.960 -16.296 1.00 90.81 102 GLU A N 1
ATOM 811 C CA . GLU A 1 102 ? -0.847 18.534 -16.364 1.00 90.81 102 GLU A CA 1
ATOM 812 C C . GLU A 1 102 ? 0.522 18.237 -15.740 1.00 90.81 102 GLU A C 1
ATOM 814 O O . GLU A 1 102 ? 1.418 19.082 -15.710 1.00 90.81 102 GLU A O 1
ATOM 819 N N . GLN A 1 103 ? 0.689 17.012 -15.253 1.00 92.56 103 GLN A N 1
ATOM 820 C CA . GLN A 1 103 ? 1.957 16.480 -14.771 1.00 92.56 103 GLN A CA 1
ATOM 821 C C . GLN A 1 103 ? 2.066 14.984 -15.077 1.00 92.56 103 GLN A C 1
ATOM 823 O O . GLN A 1 103 ? 1.053 14.292 -15.199 1.00 92.56 103 GLN A O 1
ATOM 828 N N . ILE A 1 104 ? 3.295 14.483 -15.152 1.00 94.25 104 ILE A N 1
ATOM 829 C CA . ILE A 1 104 ? 3.585 13.051 -15.187 1.00 94.25 104 ILE A CA 1
ATOM 830 C C . ILE A 1 104 ? 3.227 12.469 -13.816 1.00 94.25 104 ILE A C 1
ATOM 832 O O . ILE A 1 104 ? 3.827 12.830 -12.801 1.00 94.25 104 ILE A O 1
ATOM 836 N N . GLU A 1 105 ? 2.242 11.573 -13.768 1.00 92.31 105 GLU A N 1
ATOM 837 C CA . GLU A 1 105 ? 1.916 10.855 -12.536 1.00 92.31 105 GLU A CA 1
ATOM 838 C C . GLU A 1 105 ? 2.914 9.737 -12.274 1.00 92.31 105 GLU A C 1
ATOM 840 O O . GLU A 1 105 ? 3.408 9.625 -11.159 1.00 92.31 105 GLU A O 1
ATOM 845 N N . TYR A 1 106 ? 3.212 8.914 -13.276 1.00 94.12 106 TYR A N 1
ATOM 846 C CA . TYR A 1 106 ? 4.201 7.844 -13.191 1.00 94.12 106 TYR A CA 1
ATOM 847 C C . TYR A 1 106 ? 4.664 7.422 -14.587 1.00 94.12 106 TYR A C 1
ATOM 849 O O . TYR A 1 106 ? 3.988 7.676 -15.588 1.00 94.12 106 TYR A O 1
ATOM 857 N N . VAL A 1 107 ? 5.825 6.772 -14.638 1.00 95.69 107 VAL A N 1
ATOM 858 C CA . VAL A 1 107 ? 6.284 6.039 -15.822 1.00 95.69 107 VAL A CA 1
ATOM 859 C C . VAL A 1 107 ? 5.706 4.632 -15.753 1.00 95.69 107 VAL A C 1
ATOM 861 O O . VAL A 1 107 ? 5.731 4.008 -14.692 1.00 95.69 107 VAL A O 1
ATOM 864 N N . GLN A 1 108 ? 5.159 4.159 -16.869 1.00 95.44 108 GLN A N 1
ATOM 865 C CA . GLN A 1 108 ? 4.629 2.810 -17.011 1.00 95.44 108 GLN A CA 1
ATOM 866 C C . GLN A 1 108 ? 5.721 1.786 -16.647 1.00 95.44 108 GLN A C 1
ATOM 868 O O . GLN A 1 108 ? 6.864 1.933 -17.091 1.00 95.44 108 GLN A O 1
ATOM 873 N N . PRO A 1 109 ? 5.413 0.750 -15.847 1.00 95.19 109 PRO A N 1
ATOM 874 C CA . PRO A 1 109 ? 6.394 -0.222 -15.364 1.00 95.19 109 PRO A CA 1
ATOM 875 C C . PRO A 1 109 ? 6.762 -1.263 -16.440 1.00 95.19 109 PRO A C 1
ATOM 877 O O . PRO A 1 109 ? 6.667 -2.469 -16.224 1.00 95.19 109 PRO A O 1
ATOM 880 N N . LEU A 1 110 ? 7.182 -0.798 -17.620 1.00 93.75 110 LEU A N 1
ATOM 881 C CA . LEU A 1 110 ? 7.647 -1.645 -18.728 1.00 93.75 110 LEU A CA 1
ATOM 882 C C . LEU A 1 110 ? 8.997 -2.311 -18.419 1.00 93.75 110 LEU A C 1
ATOM 884 O O . LEU A 1 110 ? 9.325 -3.355 -18.968 1.00 93.75 110 LEU A O 1
ATOM 888 N N . THR A 1 111 ? 9.762 -1.706 -17.513 1.00 94.00 111 THR A N 1
ATOM 889 C CA . THR A 1 111 ? 11.074 -2.152 -17.051 1.00 94.00 111 THR A CA 1
ATOM 890 C C . THR A 1 111 ? 11.253 -1.771 -15.583 1.00 94.00 111 THR A C 1
ATOM 892 O O . THR A 1 111 ? 10.627 -0.820 -15.096 1.00 94.00 111 THR A O 1
ATOM 895 N N . VAL A 1 112 ? 12.144 -2.470 -14.878 1.00 94.88 112 VAL A N 1
ATOM 896 C CA . VAL A 1 112 ? 12.526 -2.139 -13.501 1.00 94.88 112 VAL A CA 1
ATOM 897 C C . VAL A 1 112 ? 13.005 -0.686 -13.380 1.00 94.88 112 VAL A C 1
ATOM 899 O O . VAL A 1 112 ? 12.709 -0.041 -12.381 1.00 94.88 112 VAL A O 1
ATOM 902 N N . LEU A 1 113 ? 13.630 -0.111 -14.419 1.00 95.69 113 LEU A N 1
ATOM 903 C CA . LEU A 1 113 ? 14.123 1.275 -14.422 1.00 95.69 113 LEU A CA 1
ATOM 904 C C . LEU A 1 113 ? 13.032 2.356 -14.362 1.00 95.69 113 LEU A C 1
ATOM 906 O O . LEU A 1 113 ? 13.354 3.532 -14.188 1.00 95.69 113 LEU A O 1
ATOM 910 N N . ALA A 1 114 ? 11.745 1.999 -14.405 1.00 95.50 114 ALA A N 1
ATOM 911 C CA . ALA A 1 114 ? 10.648 2.953 -14.228 1.00 95.50 114 ALA A CA 1
ATOM 912 C C . ALA A 1 114 ? 10.711 3.729 -12.891 1.00 95.50 114 ALA A C 1
ATOM 914 O O . ALA A 1 114 ? 10.087 4.785 -12.763 1.00 95.50 114 ALA A O 1
ATOM 915 N N . TYR A 1 115 ? 11.481 3.259 -11.896 1.00 94.19 115 TYR A N 1
ATOM 916 C CA . TYR A 1 115 ? 11.720 4.019 -10.663 1.00 94.19 115 TYR A CA 1
ATOM 917 C C . TYR A 1 115 ? 12.649 5.230 -10.837 1.00 94.19 115 TYR A C 1
ATOM 919 O O . TYR A 1 115 ? 12.563 6.156 -10.022 1.00 94.19 115 TYR A O 1
ATOM 927 N N . LYS A 1 116 ? 13.544 5.223 -11.841 1.00 94.06 116 LYS A N 1
ATOM 928 C CA . LYS A 1 116 ? 14.654 6.184 -12.022 1.00 94.06 116 LYS A CA 1
ATOM 929 C C . LYS A 1 116 ? 14.212 7.650 -11.881 1.00 94.06 116 LYS A C 1
ATOM 931 O O . LYS A 1 116 ? 14.849 8.380 -11.111 1.00 94.06 116 LYS A O 1
ATOM 936 N N . PRO A 1 117 ? 13.086 8.093 -12.481 1.00 94.06 117 PRO A N 1
ATOM 937 C CA . PRO A 1 117 ? 12.644 9.486 -12.402 1.00 94.06 117 PRO A CA 1
ATOM 938 C C . PRO A 1 117 ? 12.172 9.928 -11.013 1.00 94.06 117 PRO A C 1
ATOM 940 O O . PRO A 1 117 ? 12.063 11.129 -10.759 1.00 94.06 117 PRO A O 1
ATOM 943 N N . GLY A 1 118 ? 11.864 8.982 -10.120 1.00 91.19 118 GLY A N 1
ATOM 944 C CA . GLY A 1 118 ? 11.316 9.272 -8.793 1.00 91.19 118 GLY A CA 1
ATOM 945 C C . GLY A 1 118 ? 9.813 9.545 -8.788 1.00 91.19 118 GLY A C 1
ATOM 946 O O . GLY A 1 118 ? 9.293 10.077 -7.807 1.00 91.19 118 GLY A O 1
ATOM 947 N N . PHE A 1 119 ? 9.102 9.178 -9.858 1.00 91.75 119 PHE A N 1
ATOM 948 C CA . PHE A 1 119 ? 7.644 9.273 -9.937 1.00 91.75 119 PHE A CA 1
ATOM 949 C C . PHE A 1 119 ? 6.960 7.977 -9.451 1.00 91.75 119 PHE A C 1
ATOM 951 O O . PHE A 1 119 ? 7.569 6.905 -9.496 1.00 91.75 119 PHE A O 1
ATOM 958 N N . PRO A 1 120 ? 5.737 8.041 -8.892 1.00 88.19 120 PRO A N 1
ATOM 959 C CA . PRO A 1 120 ? 4.980 9.253 -8.563 1.00 88.19 120 PRO A CA 1
ATOM 960 C C . PRO A 1 120 ? 5.639 10.101 -7.474 1.00 88.19 120 PRO A C 1
ATOM 962 O O . PRO A 1 120 ? 6.290 9.571 -6.579 1.00 88.19 120 PRO A O 1
ATOM 965 N N . ALA A 1 121 ? 5.455 11.422 -7.556 1.00 76.25 121 ALA A N 1
ATOM 966 C CA . ALA A 1 121 ? 6.022 12.365 -6.588 1.00 76.25 121 ALA A CA 1
ATOM 967 C C . ALA A 1 121 ? 5.387 12.235 -5.191 1.00 76.25 121 ALA A C 1
ATOM 969 O O . ALA A 1 121 ? 6.058 12.426 -4.183 1.00 76.25 121 ALA A O 1
ATOM 970 N N . GLU A 1 122 ? 4.098 11.893 -5.135 1.00 74.75 122 GLU A N 1
ATOM 971 C CA . GLU A 1 122 ? 3.368 11.659 -3.890 1.00 74.75 122 GLU A CA 1
ATOM 972 C C . GLU A 1 122 ? 3.091 10.165 -3.700 1.00 74.75 122 GLU A C 1
ATOM 974 O O . GLU A 1 122 ? 2.423 9.533 -4.533 1.00 74.75 122 GLU A O 1
ATOM 979 N N . SER A 1 123 ? 3.559 9.626 -2.571 1.00 71.06 123 SER A N 1
ATOM 980 C CA . SER A 1 123 ? 3.343 8.237 -2.146 1.00 71.06 123 SER A CA 1
ATOM 981 C C . SER A 1 123 ? 2.027 8.023 -1.389 1.00 71.06 123 SER A C 1
ATOM 983 O O . SER A 1 123 ? 1.628 6.882 -1.178 1.00 71.06 123 SER A O 1
ATOM 985 N N . SER A 1 124 ? 1.310 9.091 -1.016 1.00 73.00 124 SER A N 1
ATOM 986 C CA . SER A 1 124 ? 0.038 9.009 -0.275 1.00 73.00 124 SER A CA 1
ATOM 987 C C . SER A 1 124 ? -1.005 8.151 -0.998 1.00 73.00 124 SER A C 1
ATOM 989 O O . SER A 1 124 ? -1.655 7.307 -0.391 1.00 73.00 124 SER A O 1
ATOM 991 N N . ARG A 1 125 ? -1.101 8.284 -2.326 1.00 75.00 125 ARG A N 1
ATOM 992 C CA . ARG A 1 125 ? -2.004 7.482 -3.169 1.00 75.00 125 ARG A CA 1
ATOM 993 C C . ARG A 1 125 ? -1.566 6.027 -3.362 1.00 75.00 125 ARG A C 1
ATOM 995 O O . ARG A 1 125 ? -2.315 5.251 -3.932 1.00 75.00 125 ARG A O 1
ATOM 1002 N N . GLN A 1 126 ? -0.371 5.657 -2.904 1.00 78.81 126 GLN A N 1
ATOM 1003 C CA . GLN A 1 126 ? 0.094 4.267 -2.903 1.00 78.81 126 GLN A CA 1
ATOM 1004 C C . GLN A 1 126 ? -0.281 3.533 -1.615 1.00 78.81 126 GLN A C 1
ATOM 1006 O O . GLN A 1 126 ? 0.019 2.345 -1.506 1.00 78.81 126 GLN A O 1
ATOM 1011 N N . ARG A 1 127 ? -0.889 4.232 -0.638 1.00 80.62 127 ARG A N 1
ATOM 1012 C CA . ARG A 1 127 ? -1.602 3.628 0.499 1.00 80.62 127 ARG A CA 1
ATOM 1013 C C . ARG A 1 127 ? -0.776 2.591 1.281 1.00 80.62 127 ARG A C 1
ATOM 1015 O O . ARG A 1 127 ? -1.316 1.625 1.796 1.00 80.62 127 ARG A O 1
ATOM 1022 N N . ASN A 1 128 ? 0.547 2.781 1.334 1.00 85.81 128 ASN A N 1
ATOM 1023 C CA . ASN A 1 128 ? 1.549 1.859 1.896 1.00 85.81 128 ASN A CA 1
ATOM 1024 C C . ASN A 1 128 ? 1.645 0.454 1.260 1.00 85.81 128 ASN A C 1
ATOM 1026 O O . ASN A 1 128 ? 2.499 -0.326 1.683 1.00 85.81 128 ASN A O 1
ATOM 1030 N N . VAL A 1 129 ? 0.905 0.153 0.185 1.00 89.31 129 VAL A N 1
ATOM 1031 C CA . VAL A 1 129 ? 0.909 -1.173 -0.472 1.00 89.31 129 VAL A CA 1
ATOM 1032 C C . VAL A 1 129 ? 2.319 -1.593 -0.903 1.00 89.31 129 VAL A C 1
ATOM 1034 O O . VAL A 1 129 ? 2.716 -2.732 -0.716 1.00 89.31 129 VAL A O 1
ATOM 1037 N N . HIS A 1 130 ? 3.127 -0.668 -1.421 1.00 90.06 130 HIS A N 1
ATOM 1038 C CA . HIS A 1 130 ? 4.480 -0.948 -1.920 1.00 90.06 130 HIS A CA 1
ATOM 1039 C C . HIS A 1 130 ? 5.410 -1.389 -0.787 1.00 90.06 130 HIS A C 1
ATOM 1041 O O . HIS A 1 130 ? 6.251 -2.259 -0.986 1.00 90.06 130 HIS A O 1
ATOM 1047 N N . ARG A 1 131 ? 5.235 -0.820 0.411 1.00 89.75 131 ARG A N 1
ATOM 1048 C CA . ARG A 1 131 ? 5.993 -1.200 1.610 1.00 89.75 131 ARG A CA 1
ATOM 1049 C C . ARG A 1 131 ? 5.528 -2.544 2.136 1.00 89.75 131 ARG A C 1
ATOM 1051 O O . ARG A 1 131 ? 6.362 -3.382 2.460 1.00 89.75 131 ARG A O 1
ATOM 1058 N N . PHE A 1 132 ? 4.212 -2.746 2.172 1.00 90.81 132 PHE A N 1
ATOM 1059 C CA . PHE A 1 132 ? 3.609 -4.014 2.557 1.00 90.81 132 PHE A CA 1
ATOM 1060 C C . PHE A 1 132 ? 4.103 -5.154 1.655 1.00 90.81 132 PHE A C 1
ATOM 1062 O O . PHE A 1 132 ? 4.630 -6.143 2.154 1.00 90.81 132 PHE A O 1
ATOM 1069 N N . VAL A 1 133 ? 4.022 -4.982 0.331 1.00 93.12 133 VAL A N 1
ATOM 1070 C CA . VAL A 1 133 ? 4.474 -5.970 -0.660 1.00 93.12 133 VAL A CA 1
ATOM 1071 C C . VAL A 1 133 ? 5.980 -6.200 -0.566 1.00 93.12 133 VAL A C 1
ATOM 1073 O O . VAL A 1 133 ? 6.411 -7.347 -0.544 1.00 93.12 133 VAL A O 1
ATOM 1076 N N . TYR A 1 134 ? 6.791 -5.143 -0.449 1.00 93.12 134 TYR A N 1
ATOM 1077 C CA . TYR A 1 134 ? 8.239 -5.286 -0.266 1.00 93.12 134 TYR A CA 1
ATOM 1078 C C . TYR A 1 134 ? 8.584 -6.112 0.981 1.00 93.12 134 TYR A C 1
ATOM 1080 O O . TYR A 1 134 ? 9.422 -7.011 0.924 1.00 93.12 134 TYR A O 1
ATOM 1088 N N . ARG A 1 135 ? 7.903 -5.849 2.102 1.00 89.69 135 ARG A N 1
ATOM 1089 C CA . ARG A 1 135 ? 8.097 -6.600 3.344 1.00 89.69 135 ARG A CA 1
ATOM 1090 C C . ARG A 1 135 ? 7.637 -8.051 3.215 1.00 89.69 135 ARG A C 1
ATOM 1092 O O . ARG A 1 135 ? 8.347 -8.943 3.668 1.00 89.69 135 ARG A O 1
ATOM 1099 N N . ALA A 1 136 ? 6.490 -8.288 2.583 1.00 91.75 136 ALA A N 1
ATOM 1100 C CA . ALA A 1 136 ? 5.994 -9.633 2.303 1.00 91.75 136 ALA A CA 1
ATOM 1101 C C . ALA A 1 136 ? 7.006 -10.431 1.464 1.00 91.75 136 ALA A C 1
ATOM 1103 O O . ALA A 1 136 ? 7.364 -11.544 1.838 1.00 91.75 136 ALA A O 1
ATOM 1104 N N . LEU A 1 137 ? 7.544 -9.833 0.396 1.00 92.94 137 LEU A N 1
ATOM 1105 C CA . LEU A 1 137 ? 8.585 -10.439 -0.439 1.00 92.94 137 LEU A CA 1
ATOM 1106 C C . LEU A 1 137 ? 9.842 -10.785 0.365 1.00 92.94 137 LEU A C 1
ATOM 1108 O O . LEU A 1 137 ? 10.333 -11.903 0.253 1.00 92.94 137 LEU A O 1
ATOM 1112 N N . LEU A 1 138 ? 10.346 -9.861 1.193 1.00 89.88 138 LEU A N 1
ATOM 1113 C CA . LEU A 1 138 ? 11.518 -10.112 2.041 1.00 89.88 138 LEU A CA 1
ATOM 1114 C C . LEU A 1 138 ? 11.290 -11.260 3.027 1.00 89.88 138 LEU A C 1
ATOM 1116 O O . LEU A 1 138 ? 12.163 -12.108 3.179 1.00 89.88 138 LEU A O 1
ATOM 1120 N N . ASN A 1 139 ? 10.124 -11.301 3.675 1.00 87.00 139 ASN A N 1
ATOM 1121 C CA . ASN A 1 139 ? 9.786 -12.351 4.637 1.00 87.00 139 ASN A CA 1
ATOM 1122 C C . ASN A 1 139 ? 9.648 -13.727 3.966 1.00 87.00 139 ASN A C 1
ATOM 1124 O O . ASN A 1 139 ? 9.978 -14.745 4.574 1.00 87.00 139 ASN A O 1
ATOM 1128 N N . SER A 1 140 ? 9.178 -13.763 2.717 1.00 88.00 140 SER A N 1
ATOM 1129 C CA . SER A 1 140 ? 9.028 -14.998 1.941 1.00 88.00 140 SER A CA 1
ATOM 1130 C C . SER A 1 140 ? 10.305 -15.419 1.210 1.00 88.00 140 SER A C 1
ATOM 1132 O O . SER A 1 140 ? 10.394 -16.552 0.734 1.00 88.00 140 SER A O 1
ATOM 1134 N N . PHE A 1 141 ? 11.319 -14.554 1.143 1.00 82.56 141 PHE A N 1
ATOM 1135 C CA . PHE A 1 141 ? 12.621 -14.868 0.564 1.00 82.56 141 PHE A CA 1
ATOM 1136 C C . PHE A 1 141 ? 13.415 -15.767 1.528 1.00 82.56 141 PHE A C 1
ATOM 1138 O O . PHE A 1 141 ? 14.203 -15.310 2.354 1.00 82.56 141 PHE A O 1
ATOM 1145 N N . ARG A 1 142 ? 13.160 -17.080 1.460 1.00 64.88 142 ARG A N 1
ATOM 1146 C CA . ARG A 1 142 ? 13.729 -18.110 2.350 1.00 64.88 142 ARG A CA 1
ATOM 1147 C C . ARG A 1 142 ? 15.180 -18.457 1.999 1.00 64.88 142 ARG A C 1
ATOM 1149 O O . ARG A 1 142 ? 15.480 -19.599 1.652 1.00 64.88 142 ARG A O 1
ATOM 1156 N N . THR A 1 143 ? 16.088 -17.497 2.108 1.00 62.03 143 THR A N 1
ATOM 1157 C CA . THR A 1 143 ? 17.528 -17.755 1.963 1.00 62.03 143 THR A CA 1
ATOM 1158 C C . THR A 1 143 ? 18.193 -17.699 3.333 1.00 62.03 143 THR A C 1
ATOM 1160 O O . THR A 1 143 ? 17.886 -16.836 4.149 1.00 62.03 143 THR A O 1
ATOM 1163 N N . SER A 1 144 ? 19.104 -18.626 3.627 1.00 58.34 144 SER A N 1
ATOM 1164 C CA . SER A 1 144 ? 19.936 -18.530 4.828 1.00 58.34 144 SER A CA 1
ATOM 1165 C C . SER A 1 144 ? 20.913 -17.365 4.651 1.00 58.34 144 SER A C 1
ATOM 1167 O O . SER A 1 144 ? 21.818 -17.443 3.824 1.00 58.34 144 SER A O 1
ATOM 1169 N N . GLY A 1 145 ? 20.714 -16.271 5.382 1.00 68.56 145 GLY A N 1
ATOM 1170 C CA . GLY A 1 145 ? 21.552 -15.079 5.282 1.00 68.56 145 GLY A CA 1
ATOM 1171 C C . GLY A 1 145 ? 21.102 -13.980 6.236 1.00 68.56 145 GLY A C 1
ATOM 1172 O O . GLY A 1 145 ? 20.004 -14.033 6.790 1.00 68.56 145 GLY A O 1
ATOM 1173 N N . ASP A 1 146 ? 21.961 -12.989 6.444 1.00 85.62 146 ASP A N 1
ATOM 1174 C CA . ASP A 1 146 ? 21.583 -11.767 7.144 1.00 85.62 146 ASP A CA 1
ATOM 1175 C C . ASP A 1 146 ? 20.661 -10.890 6.269 1.00 85.62 146 ASP A C 1
ATOM 1177 O O . ASP A 1 146 ? 20.563 -11.050 5.049 1.00 85.62 146 ASP A O 1
ATOM 1181 N N . LEU A 1 147 ? 19.951 -9.949 6.897 1.00 85.00 147 LEU A N 1
ATOM 1182 C CA . LEU A 1 147 ? 18.989 -9.080 6.210 1.00 85.00 147 LEU A CA 1
ATOM 1183 C C . LEU A 1 147 ? 19.592 -8.298 5.018 1.00 85.00 147 LEU A C 1
ATOM 1185 O O . LEU A 1 147 ? 18.921 -8.207 3.986 1.00 85.00 147 LEU A O 1
ATOM 1189 N N . PRO A 1 148 ? 20.826 -7.755 5.087 1.00 88.06 148 PRO A N 1
ATOM 1190 C CA . PRO A 1 148 ? 21.476 -7.140 3.929 1.00 88.06 148 PRO A CA 1
ATOM 1191 C C . PRO A 1 148 ? 21.626 -8.089 2.734 1.00 88.06 148 PRO A C 1
ATOM 1193 O O . PRO A 1 148 ? 21.293 -7.703 1.610 1.00 88.06 148 PRO A O 1
ATOM 1196 N N . SER A 1 149 ? 22.058 -9.334 2.964 1.00 87.88 149 SER A N 1
ATOM 1197 C CA . SER A 1 149 ? 22.201 -10.328 1.892 1.00 87.88 149 SER A CA 1
ATOM 1198 C C . SER A 1 149 ? 20.855 -10.687 1.267 1.00 87.88 149 SER A C 1
ATOM 1200 O O . SER A 1 149 ? 20.756 -10.785 0.044 1.00 87.88 149 SER A O 1
ATOM 1202 N N . LEU A 1 150 ? 19.802 -10.814 2.082 1.00 88.69 150 LEU A N 1
ATOM 1203 C CA . LEU A 1 150 ? 18.439 -11.060 1.596 1.00 88.69 150 LEU A CA 1
ATOM 1204 C C . LEU A 1 150 ? 17.945 -9.943 0.675 1.00 88.69 150 LEU A C 1
ATOM 1206 O O . LEU A 1 150 ? 17.412 -10.211 -0.400 1.00 88.69 150 LEU A O 1
ATOM 1210 N N . ARG A 1 151 ? 18.163 -8.684 1.064 1.00 90.81 151 ARG A N 1
ATOM 1211 C CA . ARG A 1 151 ? 17.765 -7.526 0.253 1.00 90.81 151 ARG A CA 1
ATOM 1212 C C . ARG A 1 151 ? 18.532 -7.452 -1.060 1.00 90.81 151 ARG A C 1
ATOM 1214 O O . ARG A 1 151 ? 17.929 -7.184 -2.095 1.00 90.81 151 ARG A O 1
ATOM 1221 N N . ALA A 1 152 ? 19.840 -7.699 -1.026 1.00 90.62 152 ALA A N 1
ATOM 1222 C CA . ALA A 1 152 ? 20.665 -7.723 -2.228 1.00 90.62 152 ALA A CA 1
ATOM 1223 C C . ALA A 1 152 ? 20.233 -8.842 -3.189 1.00 90.62 152 ALA A C 1
ATOM 1225 O O . ALA A 1 152 ? 20.120 -8.608 -4.392 1.00 90.62 152 ALA A O 1
ATOM 1226 N N . ALA A 1 153 ? 19.934 -10.033 -2.666 1.00 91.50 153 ALA A N 1
ATOM 1227 C CA . ALA A 1 153 ? 19.449 -11.151 -3.466 1.00 91.50 153 ALA A CA 1
ATOM 1228 C C . ALA A 1 153 ? 18.068 -10.862 -4.078 1.00 91.50 153 ALA A C 1
ATOM 1230 O O . ALA A 1 153 ? 17.888 -11.044 -5.280 1.00 91.50 153 ALA A O 1
ATOM 1231 N N . LEU A 1 154 ? 17.121 -10.327 -3.297 1.00 93.19 154 LEU A N 1
ATOM 1232 C CA . LEU A 1 154 ? 15.813 -9.909 -3.813 1.00 93.19 154 LEU A CA 1
ATOM 1233 C C . LEU A 1 154 ? 15.957 -8.873 -4.940 1.00 93.19 154 LEU A C 1
ATOM 1235 O O . LEU A 1 154 ? 15.307 -9.001 -5.978 1.00 93.19 154 LEU A O 1
ATOM 1239 N N . ALA A 1 155 ? 16.833 -7.878 -4.761 1.00 93.81 155 ALA A N 1
ATOM 1240 C CA . ALA A 1 155 ? 17.119 -6.873 -5.781 1.00 93.81 155 ALA A CA 1
ATOM 1241 C C . ALA A 1 155 ? 17.626 -7.508 -7.082 1.00 93.81 155 ALA A C 1
ATOM 1243 O O . ALA A 1 155 ? 17.116 -7.194 -8.155 1.00 93.81 155 ALA A O 1
ATOM 1244 N N . GLN A 1 156 ? 18.579 -8.439 -6.994 1.00 93.19 156 GLN A N 1
ATOM 1245 C CA . GLN A 1 156 ? 19.111 -9.143 -8.163 1.00 93.19 156 GLN A CA 1
ATOM 1246 C C . GLN A 1 156 ? 18.038 -9.947 -8.898 1.00 93.19 156 GLN A C 1
ATOM 1248 O O . GLN A 1 156 ? 17.970 -9.891 -10.125 1.00 93.19 156 GLN A O 1
ATOM 1253 N N . GLU A 1 157 ? 17.177 -10.662 -8.174 1.00 93.31 157 GLU A N 1
ATOM 1254 C CA . GLU A 1 157 ? 16.113 -11.458 -8.792 1.00 93.31 157 GLU A CA 1
ATOM 1255 C C . GLU A 1 157 ? 15.073 -10.574 -9.496 1.00 93.31 157 GLU A C 1
ATOM 1257 O O . GLU A 1 157 ? 14.632 -10.902 -10.599 1.00 93.31 157 GLU A O 1
ATOM 1262 N N . PHE A 1 158 ? 14.744 -9.410 -8.929 1.00 94.56 158 PHE A N 1
ATOM 1263 C CA . PHE A 1 158 ? 13.863 -8.435 -9.577 1.00 94.56 158 PHE A CA 1
ATOM 1264 C C . PHE A 1 158 ? 14.506 -7.772 -10.796 1.00 94.56 158 PHE A C 1
ATOM 1266 O O . PHE A 1 158 ? 13.835 -7.610 -11.813 1.00 94.56 158 PHE A O 1
ATOM 1273 N N . ILE A 1 159 ? 15.791 -7.415 -10.727 1.00 94.69 159 ILE A N 1
ATOM 1274 C CA . ILE A 1 159 ? 16.522 -6.857 -11.875 1.00 94.69 159 ILE A CA 1
ATOM 1275 C C . ILE A 1 159 ? 16.583 -7.886 -13.007 1.00 94.69 159 ILE A C 1
ATOM 1277 O O . ILE A 1 159 ? 16.332 -7.542 -14.155 1.00 94.69 159 ILE A O 1
ATOM 1281 N N . ARG A 1 160 ? 16.821 -9.166 -12.700 1.00 93.31 160 ARG A N 1
ATOM 1282 C CA . ARG A 1 160 ? 16.787 -10.244 -13.702 1.00 93.31 160 ARG A CA 1
ATOM 1283 C C . ARG A 1 160 ? 15.404 -10.429 -14.322 1.00 93.31 160 ARG A C 1
ATOM 1285 O O . ARG A 1 160 ? 15.305 -10.648 -15.521 1.00 93.31 160 ARG A O 1
ATOM 1292 N N . ALA A 1 161 ? 14.346 -10.362 -13.515 1.00 94.44 161 ALA A N 1
ATOM 1293 C CA . ALA A 1 161 ? 12.983 -10.603 -13.981 1.00 94.44 161 ALA A CA 1
ATOM 1294 C C . ALA A 1 161 ? 12.398 -9.428 -14.783 1.00 94.44 161 ALA A C 1
ATOM 1296 O O . ALA A 1 161 ? 11.772 -9.638 -15.817 1.00 94.44 161 ALA A O 1
ATOM 1297 N N . PHE A 1 162 ? 12.595 -8.194 -14.313 1.00 94.75 162 PHE A N 1
ATOM 1298 C CA . PHE A 1 162 ? 11.945 -6.995 -14.858 1.00 94.75 162 PHE A CA 1
ATOM 1299 C C . PHE A 1 162 ? 12.911 -6.026 -15.552 1.00 94.75 162 PHE A C 1
ATOM 1301 O O . PHE A 1 162 ? 12.474 -5.028 -16.118 1.00 94.75 162 PHE A O 1
ATOM 1308 N N . GLY A 1 163 ? 14.216 -6.282 -15.495 1.00 93.00 163 GLY A N 1
ATOM 1309 C CA . GLY A 1 163 ? 15.259 -5.500 -16.152 1.00 93.00 163 GLY A CA 1
ATOM 1310 C C . GLY A 1 163 ? 16.034 -6.189 -17.284 1.00 93.00 163 GLY A C 1
ATOM 1311 O O . GLY A 1 163 ? 17.195 -5.804 -17.455 1.00 93.00 163 GLY A O 1
ATOM 1312 N N . PRO A 1 164 ? 15.498 -7.154 -18.071 1.00 91.44 164 PRO A N 1
ATOM 1313 C CA . PRO A 1 164 ? 16.161 -7.551 -19.315 1.00 91.44 164 PRO A CA 1
ATOM 1314 C C . PRO A 1 164 ? 16.548 -6.327 -20.156 1.00 91.44 164 PRO A C 1
ATOM 1316 O O . PRO A 1 164 ? 15.752 -5.400 -20.311 1.00 91.44 164 PRO A O 1
ATOM 1319 N N . GLY A 1 165 ? 17.789 -6.305 -20.642 1.00 91.06 165 GLY A N 1
ATOM 1320 C CA . GLY A 1 165 ? 18.347 -5.187 -21.402 1.00 91.06 165 GLY A CA 1
ATOM 1321 C C . GLY A 1 165 ? 18.805 -3.985 -20.581 1.00 91.06 165 GLY A C 1
ATOM 1322 O O . GLY A 1 165 ? 19.138 -2.957 -21.159 1.00 91.06 165 GLY A O 1
ATOM 1323 N N . THR A 1 166 ? 18.818 -4.061 -19.248 1.00 94.38 166 THR A N 1
ATOM 1324 C CA . THR A 1 166 ? 19.235 -2.934 -18.399 1.00 94.38 166 THR A CA 1
ATOM 1325 C C . THR A 1 166 ? 20.539 -3.206 -17.665 1.00 94.38 166 THR A C 1
ATOM 1327 O O . THR A 1 166 ? 20.772 -4.302 -17.154 1.00 94.38 166 THR A O 1
ATOM 1330 N N . VAL A 1 167 ? 21.370 -2.171 -17.558 1.00 93.69 167 VAL A N 1
ATOM 1331 C CA . VAL A 1 167 ? 22.551 -2.142 -16.691 1.00 93.69 167 VAL A CA 1
ATOM 1332 C C . VAL A 1 167 ? 22.255 -1.188 -15.546 1.00 93.69 167 VAL A C 1
ATOM 1334 O O . VAL A 1 167 ? 21.984 -0.013 -15.781 1.00 93.69 167 VAL A O 1
ATOM 1337 N N . ILE A 1 168 ? 22.284 -1.688 -14.310 1.00 93.31 168 ILE A N 1
ATOM 1338 C CA . ILE A 1 168 ? 21.939 -0.915 -13.111 1.00 93.31 168 ILE A CA 1
ATOM 1339 C C . ILE A 1 168 ? 23.120 -0.922 -12.151 1.00 93.31 168 ILE A C 1
ATOM 1341 O O . ILE A 1 168 ? 23.581 -1.982 -11.725 1.00 93.31 168 ILE A O 1
ATOM 1345 N N . ASP A 1 169 ? 23.582 0.265 -11.774 1.00 89.12 169 ASP A N 1
ATOM 1346 C CA . ASP A 1 169 ? 24.601 0.434 -10.746 1.00 89.12 169 ASP A CA 1
ATOM 1347 C C . ASP A 1 169 ? 23.973 0.268 -9.357 1.00 89.12 169 ASP A C 1
ATOM 1349 O O . ASP A 1 169 ? 23.517 1.222 -8.729 1.00 89.12 169 ASP A O 1
ATOM 1353 N N . THR A 1 170 ? 23.959 -0.962 -8.848 1.00 80.88 170 THR A N 1
ATOM 1354 C CA . THR A 1 170 ? 23.418 -1.273 -7.516 1.00 80.88 170 THR A CA 1
ATOM 1355 C C . THR A 1 170 ? 24.341 -0.870 -6.361 1.00 80.88 170 THR A C 1
ATOM 1357 O O . THR A 1 170 ? 23.987 -1.089 -5.201 1.00 80.88 170 THR A O 1
ATOM 1360 N N . GLN A 1 171 ? 25.540 -0.349 -6.645 1.00 78.06 171 GLN A N 1
ATOM 1361 C CA . GLN A 1 171 ? 26.518 0.063 -5.629 1.00 78.06 171 GLN A CA 1
ATOM 1362 C C . GLN A 1 171 ? 26.621 1.588 -5.499 1.00 78.06 171 GLN A C 1
ATOM 1364 O O . GLN A 1 171 ? 27.000 2.097 -4.440 1.00 78.06 171 GLN A O 1
ATOM 1369 N N . GLY A 1 172 ? 26.252 2.327 -6.543 1.00 76.31 172 GLY A N 1
ATOM 1370 C CA . GLY A 1 172 ? 26.232 3.780 -6.557 1.00 76.31 172 GLY A CA 1
ATOM 1371 C C . GLY A 1 172 ? 25.154 4.392 -5.665 1.00 76.31 172 GLY A C 1
ATOM 1372 O O . GLY A 1 172 ? 24.067 3.857 -5.464 1.00 76.31 172 GLY A O 1
ATOM 1373 N N . ALA A 1 173 ? 25.416 5.605 -5.171 1.00 71.06 173 ALA A N 1
ATOM 1374 C CA . ALA A 1 173 ? 24.488 6.333 -4.297 1.00 71.06 173 ALA A CA 1
ATOM 1375 C C . ALA A 1 173 ? 23.139 6.683 -4.963 1.00 71.06 173 ALA A C 1
ATOM 1377 O O . ALA A 1 173 ? 22.151 6.949 -4.272 1.00 71.06 173 ALA A O 1
ATOM 1378 N N . LYS A 1 174 ? 23.106 6.723 -6.301 1.00 78.81 174 LYS A N 1
ATOM 1379 C CA . LYS A 1 174 ? 21.914 7.064 -7.086 1.00 78.81 174 LYS A CA 1
ATOM 1380 C C . LYS A 1 174 ? 21.137 5.857 -7.596 1.00 78.81 174 LYS A C 1
ATOM 1382 O O . LYS A 1 174 ? 19.995 6.056 -7.990 1.00 78.81 174 LYS A O 1
ATOM 1387 N N . PHE A 1 175 ? 21.722 4.657 -7.570 1.00 86.56 175 PHE A N 1
ATOM 1388 C CA . PHE A 1 175 ? 21.118 3.468 -8.170 1.00 86.56 175 PHE A CA 1
ATOM 1389 C C . PHE A 1 175 ? 20.653 3.748 -9.607 1.00 86.56 175 PHE A C 1
ATOM 1391 O O . PHE A 1 175 ? 19.484 3.563 -9.934 1.00 86.56 175 PHE A O 1
ATOM 1398 N N . ASP A 1 176 ? 21.532 4.325 -10.429 1.00 91.88 176 ASP A N 1
ATOM 1399 C CA . ASP A 1 176 ? 21.201 4.695 -11.808 1.00 91.88 176 ASP A CA 1
ATOM 1400 C C . ASP A 1 176 ? 21.280 3.472 -12.729 1.00 91.88 176 ASP A C 1
ATOM 1402 O O . ASP A 1 176 ? 21.887 2.458 -12.381 1.00 91.88 176 ASP A O 1
ATOM 1406 N N . GLY A 1 177 ? 20.689 3.573 -13.912 1.00 92.81 177 GLY A N 1
ATOM 1407 C CA . GLY A 1 177 ? 20.849 2.573 -14.950 1.00 92.81 177 GLY A CA 1
ATOM 1408 C C . GLY A 1 177 ? 20.421 3.055 -16.326 1.00 92.81 177 GLY A C 1
ATOM 1409 O O . GLY A 1 177 ? 19.762 4.091 -16.472 1.00 92.81 177 GLY A O 1
ATOM 1410 N N . THR A 1 178 ? 20.830 2.286 -17.327 1.00 94.19 178 THR A N 1
ATOM 1411 C CA . THR A 1 178 ? 20.643 2.570 -18.755 1.00 94.19 178 THR A CA 1
ATOM 1412 C C . THR A 1 178 ? 20.332 1.283 -19.513 1.00 94.19 178 THR A C 1
ATOM 1414 O O . THR A 1 178 ? 20.468 0.178 -18.980 1.00 94.19 178 THR A O 1
ATOM 1417 N N . TYR A 1 179 ? 19.914 1.425 -20.767 1.00 94.94 179 TYR A N 1
ATOM 1418 C CA . TYR A 1 179 ? 19.853 0.307 -21.704 1.00 94.94 179 TYR A CA 1
ATOM 1419 C C . TYR A 1 179 ? 21.270 -0.217 -22.014 1.00 94.94 179 TYR A C 1
ATOM 1421 O O . TYR A 1 179 ? 22.217 0.570 -22.078 1.00 94.94 179 TYR A O 1
ATOM 1429 N N . ASP A 1 180 ? 21.424 -1.532 -22.183 1.00 93.81 180 ASP A N 1
ATOM 1430 C CA . ASP A 1 180 ? 22.713 -2.176 -22.491 1.00 93.81 180 ASP A CA 1
ATOM 1431 C C . ASP A 1 180 ? 23.167 -1.975 -23.944 1.00 93.81 180 ASP A C 1
ATOM 1433 O O . ASP A 1 180 ? 24.344 -2.117 -24.265 1.00 93.81 180 ASP A O 1
ATOM 1437 N N . GLY A 1 181 ? 22.237 -1.595 -24.816 1.00 93.06 181 GLY A N 1
ATOM 1438 C CA . GLY A 1 181 ? 22.490 -1.332 -26.219 1.00 93.06 181 GLY A CA 1
ATOM 1439 C C . GLY A 1 181 ? 22.332 -2.537 -27.146 1.00 93.06 181 GLY A C 1
ATOM 1440 O O . GLY A 1 181 ? 22.290 -2.328 -28.365 1.00 93.06 181 GLY A O 1
ATOM 1441 N N . GLU A 1 182 ? 22.190 -3.742 -26.594 1.00 93.19 182 GLU A N 1
ATOM 1442 C CA . GLU A 1 182 ? 22.326 -5.023 -27.297 1.00 93.19 182 GLU A CA 1
ATOM 1443 C C . GLU A 1 182 ? 21.079 -5.909 -27.185 1.00 93.19 182 GLU A C 1
ATOM 1445 O O . GLU A 1 182 ? 20.726 -6.582 -28.155 1.00 93.19 182 GLU A O 1
ATOM 1450 N N . THR A 1 183 ? 20.399 -5.920 -26.035 1.00 92.62 183 THR A N 1
ATOM 1451 C CA . THR A 1 183 ? 19.270 -6.830 -25.798 1.00 92.62 183 THR A CA 1
ATOM 1452 C C . THR A 1 183 ? 18.058 -6.452 -26.644 1.00 92.62 183 THR A C 1
ATOM 1454 O O . THR A 1 183 ? 17.504 -5.369 -26.507 1.00 92.62 183 THR A O 1
ATOM 1457 N N . GLU A 1 184 ? 17.552 -7.374 -27.461 1.00 90.50 184 GLU A N 1
ATOM 1458 C CA . GLU A 1 184 ? 16.321 -7.133 -28.217 1.00 90.50 184 GLU A CA 1
ATOM 1459 C C . GLU A 1 184 ? 15.115 -6.936 -27.281 1.00 90.50 184 GLU A C 1
ATOM 1461 O O . GLU A 1 184 ? 14.742 -7.818 -26.505 1.00 90.50 184 GLU A O 1
ATOM 1466 N N . LEU A 1 185 ? 14.487 -5.763 -27.375 1.00 89.94 185 LEU A N 1
ATOM 1467 C CA . LEU A 1 185 ? 13.326 -5.372 -26.579 1.00 89.94 185 LEU A CA 1
ATOM 1468 C C . LEU A 1 185 ? 12.157 -4.999 -27.486 1.00 89.94 185 LEU A C 1
ATOM 1470 O O . LEU A 1 185 ? 12.338 -4.549 -28.620 1.00 89.94 185 LEU A O 1
ATOM 1474 N N . ASP A 1 186 ? 10.935 -5.140 -26.970 1.00 90.88 186 ASP A N 1
ATOM 1475 C CA . ASP A 1 186 ? 9.772 -4.600 -27.663 1.00 90.88 186 ASP A CA 1
ATOM 1476 C C . ASP A 1 186 ? 9.862 -3.070 -27.766 1.00 90.88 186 ASP A C 1
ATOM 1478 O O . ASP A 1 186 ? 10.475 -2.387 -26.939 1.00 90.88 186 ASP A O 1
ATOM 1482 N N . ILE A 1 187 ? 9.211 -2.526 -28.793 1.00 91.88 187 ILE A N 1
ATOM 1483 C CA . ILE A 1 187 ? 9.342 -1.116 -29.160 1.00 91.88 187 ILE A CA 1
ATOM 1484 C C . ILE A 1 187 ? 8.919 -0.154 -28.041 1.00 91.88 187 ILE A C 1
ATOM 1486 O O . ILE A 1 187 ? 9.473 0.938 -27.938 1.00 91.88 187 ILE A O 1
ATOM 1490 N N . HIS A 1 188 ? 7.964 -0.537 -27.186 1.00 92.94 188 HIS A N 1
ATOM 1491 C CA . HIS A 1 188 ? 7.514 0.320 -26.092 1.00 92.94 188 HIS A CA 1
ATOM 1492 C C . HIS A 1 188 ? 8.490 0.292 -24.922 1.00 92.94 188 HIS A C 1
ATOM 1494 O O . HIS A 1 188 ? 8.760 1.347 -24.348 1.00 92.94 188 HIS A O 1
ATOM 1500 N N . THR A 1 189 ? 9.050 -0.872 -24.592 1.00 93.25 189 THR A N 1
ATOM 1501 C CA . THR A 1 189 ? 10.095 -0.974 -23.565 1.00 93.25 189 THR A CA 1
ATOM 1502 C C . THR A 1 189 ? 11.350 -0.213 -23.988 1.00 93.25 189 THR A C 1
ATOM 1504 O O . THR A 1 189 ? 11.872 0.569 -23.193 1.00 93.25 189 THR A O 1
ATOM 1507 N N . LEU A 1 190 ? 11.785 -0.350 -25.247 1.00 94.38 190 LEU A N 1
ATOM 1508 C CA . LEU A 1 190 ? 12.933 0.399 -25.769 1.00 94.38 190 LEU A CA 1
ATOM 1509 C C . LEU A 1 190 ? 12.678 1.915 -25.769 1.00 94.38 190 LEU A C 1
ATOM 1511 O O . LEU A 1 190 ? 13.508 2.672 -25.271 1.00 94.38 190 LEU A O 1
ATOM 1515 N N . LEU A 1 191 ? 11.509 2.363 -26.246 1.00 96.00 191 LEU A N 1
ATOM 1516 C CA . LEU A 1 191 ? 11.116 3.776 -26.177 1.00 96.00 191 LEU A CA 1
ATOM 1517 C C . LEU A 1 191 ? 11.095 4.285 -24.729 1.00 96.00 191 LEU A C 1
ATOM 1519 O O . LEU A 1 191 ? 11.524 5.406 -24.460 1.00 96.00 191 LEU A O 1
ATOM 1523 N N . GLY A 1 192 ? 10.606 3.462 -23.799 1.00 95.81 192 GLY A N 1
ATOM 1524 C CA . GLY A 1 192 ? 10.593 3.759 -22.373 1.00 95.81 192 GLY A CA 1
ATOM 1525 C C . GLY A 1 192 ? 11.995 3.948 -21.804 1.00 95.81 192 GLY A C 1
ATOM 1526 O O . GLY A 1 192 ? 12.226 4.924 -21.098 1.00 95.81 192 GLY A O 1
ATOM 1527 N N . LEU A 1 193 ? 12.941 3.073 -22.147 1.00 95.94 193 LEU A N 1
ATOM 1528 C CA . LEU A 1 193 ? 14.340 3.197 -21.728 1.00 95.94 193 LEU A CA 1
ATOM 1529 C C . LEU A 1 193 ? 14.998 4.462 -22.290 1.00 95.94 193 LEU A C 1
ATOM 1531 O O . LEU A 1 193 ? 15.555 5.235 -21.515 1.00 95.94 193 LEU A O 1
ATOM 1535 N N . CYS A 1 194 ? 14.835 4.743 -23.585 1.00 96.19 194 CYS A N 1
ATOM 1536 C CA . CYS A 1 194 ? 15.336 5.985 -24.180 1.00 96.19 194 CYS A CA 1
ATOM 1537 C C . CYS A 1 194 ? 14.713 7.230 -23.528 1.00 96.19 194 CYS A C 1
ATOM 1539 O O . CYS A 1 194 ? 15.380 8.242 -23.324 1.00 96.19 194 CYS A O 1
ATOM 1541 N N . PHE A 1 195 ? 13.427 7.177 -23.165 1.00 97.19 195 PHE A N 1
ATOM 1542 C CA . PHE A 1 195 ? 12.772 8.276 -22.453 1.00 97.19 195 PHE A CA 1
ATOM 1543 C C . PHE A 1 195 ? 13.349 8.460 -21.046 1.00 97.19 195 PHE A C 1
ATOM 1545 O O . PHE A 1 195 ? 13.526 9.592 -20.594 1.00 97.19 195 PHE A O 1
ATOM 1552 N N . LEU A 1 196 ? 13.674 7.359 -20.364 1.00 96.62 196 LEU A N 1
ATOM 1553 C CA . LEU A 1 196 ? 14.268 7.353 -19.028 1.00 96.62 196 LEU A CA 1
ATOM 1554 C C . LEU A 1 196 ? 15.692 7.930 -18.989 1.00 96.62 196 LEU A C 1
ATOM 1556 O O . LEU A 1 196 ? 16.096 8.442 -17.941 1.00 96.62 196 LEU A O 1
ATOM 1560 N N . ASP A 1 197 ? 16.427 7.916 -20.100 1.00 94.94 197 ASP A N 1
ATOM 1561 C CA . ASP A 1 197 ? 17.760 8.530 -20.200 1.00 94.94 197 ASP A CA 1
ATOM 1562 C C . ASP A 1 197 ? 17.725 10.064 -20.142 1.00 94.94 197 ASP A C 1
ATOM 1564 O O . ASP A 1 197 ? 18.693 10.692 -19.716 1.00 94.94 197 ASP A O 1
ATOM 1568 N N . GLY A 1 198 ? 16.572 10.677 -20.430 1.00 94.06 198 GLY A N 1
ATOM 1569 C CA . GLY A 1 198 ? 16.342 12.110 -20.224 1.00 94.06 198 GLY A CA 1
ATOM 1570 C C . GLY A 1 198 ? 16.163 12.533 -18.756 1.00 94.06 198 GLY A C 1
ATOM 1571 O O . GLY A 1 198 ? 16.021 13.726 -18.480 1.00 94.06 198 GLY A O 1
ATOM 1572 N N . PHE A 1 199 ? 16.139 11.593 -17.802 1.00 95.38 199 PHE A N 1
ATOM 1573 C CA . PHE A 1 199 ? 15.911 11.876 -16.381 1.00 95.38 199 PHE A CA 1
ATOM 1574 C C . PHE A 1 199 ? 17.176 11.737 -15.540 1.00 95.38 199 PHE A C 1
ATOM 1576 O O . PHE A 1 199 ? 17.990 10.836 -15.723 1.00 95.38 199 PHE A O 1
ATOM 1583 N N . THR A 1 200 ? 17.280 12.571 -14.503 1.00 94.06 200 THR A N 1
ATOM 1584 C CA . THR A 1 200 ? 18.291 12.378 -13.457 1.00 94.06 200 THR A CA 1
ATOM 1585 C C . THR A 1 200 ? 17.828 11.293 -12.486 1.00 94.06 200 THR A C 1
ATOM 1587 O O . THR A 1 200 ? 16.735 11.400 -11.929 1.00 94.06 200 THR A O 1
ATOM 1590 N N . ALA A 1 201 ? 18.652 10.276 -12.225 1.00 92.19 201 ALA A N 1
ATOM 1591 C CA . ALA A 1 201 ? 18.306 9.233 -11.26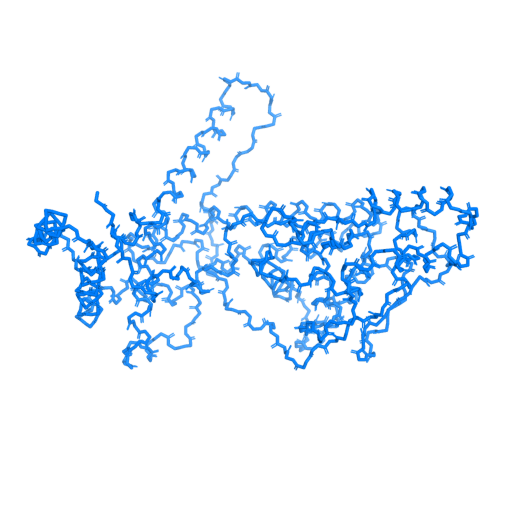1 1.00 92.19 201 ALA A CA 1
ATOM 1592 C C . ALA A 1 201 ? 18.038 9.784 -9.853 1.00 92.19 201 ALA A C 1
ATOM 1594 O O . ALA A 1 201 ? 18.801 10.591 -9.306 1.00 92.19 201 ALA A O 1
ATOM 1595 N N . THR A 1 202 ? 16.939 9.319 -9.262 1.00 89.94 202 THR A N 1
ATOM 1596 C CA . THR A 1 202 ? 16.534 9.674 -7.899 1.00 89.94 202 THR A CA 1
ATOM 1597 C C . THR A 1 202 ? 17.406 8.951 -6.887 1.00 89.94 202 THR A C 1
ATOM 1599 O O . THR A 1 202 ? 17.443 7.725 -6.860 1.00 89.94 202 THR A O 1
ATOM 1602 N N . SER A 1 203 ? 18.074 9.710 -6.019 1.00 86.75 203 SER A N 1
ATOM 1603 C CA . SER A 1 203 ? 18.945 9.138 -4.995 1.00 86.75 203 SER A CA 1
ATOM 1604 C C . SER A 1 203 ? 18.179 8.312 -3.966 1.00 86.75 203 SER A C 1
ATOM 1606 O O . SER A 1 203 ? 16.998 8.549 -3.703 1.00 86.75 203 SER A O 1
ATOM 1608 N N . ALA A 1 204 ? 18.872 7.362 -3.343 1.00 86.12 204 ALA A N 1
ATOM 1609 C CA . ALA A 1 204 ? 18.364 6.703 -2.151 1.00 86.12 204 ALA A CA 1
ATOM 1610 C C . ALA A 1 204 ? 18.517 7.625 -0.930 1.00 86.12 204 ALA A C 1
ATOM 1612 O O . ALA A 1 204 ? 19.549 8.267 -0.718 1.00 86.12 204 ALA A O 1
ATOM 1613 N N . GLY A 1 205 ? 17.475 7.686 -0.113 1.00 82.38 205 GLY A N 1
ATOM 1614 C CA . GLY A 1 205 ? 17.461 8.357 1.175 1.00 82.38 205 GLY A CA 1
ATOM 1615 C C . GLY A 1 205 ? 18.315 7.627 2.213 1.00 82.38 205 GLY A C 1
ATOM 1616 O O . GLY A 1 205 ? 18.730 6.483 2.037 1.00 82.38 205 GLY A O 1
ATOM 1617 N N . LYS A 1 206 ? 18.572 8.313 3.331 1.00 75.56 206 LYS A N 1
ATOM 1618 C CA . LYS A 1 206 ? 19.355 7.774 4.457 1.00 75.56 206 LYS A CA 1
ATOM 1619 C C . LYS A 1 206 ? 18.539 6.891 5.405 1.00 75.56 206 LYS A C 1
ATOM 1621 O O . LYS A 1 206 ? 19.124 6.205 6.233 1.00 75.56 206 LYS A O 1
ATOM 1626 N N . VAL A 1 207 ? 17.211 6.960 5.323 1.00 71.69 207 VAL A N 1
ATOM 1627 C CA . VAL A 1 207 ? 16.302 6.258 6.232 1.00 71.69 207 VAL A CA 1
ATOM 1628 C C . VAL A 1 207 ? 15.875 4.945 5.594 1.00 71.69 207 VAL A C 1
ATOM 1630 O O . VAL A 1 207 ? 15.334 4.921 4.486 1.00 71.69 207 VAL A O 1
ATOM 1633 N N . ASP A 1 208 ? 16.110 3.866 6.327 1.00 70.69 208 ASP A N 1
ATOM 1634 C CA . ASP A 1 208 ? 15.507 2.570 6.074 1.00 70.69 208 ASP A CA 1
ATOM 1635 C C . ASP A 1 208 ? 14.118 2.547 6.724 1.00 70.69 208 ASP A C 1
ATOM 1637 O O . ASP A 1 208 ? 13.989 2.779 7.925 1.00 70.69 208 ASP A O 1
ATOM 1641 N N . ARG A 1 209 ? 13.070 2.327 5.925 1.00 64.50 209 ARG A N 1
ATOM 1642 C CA . ARG A 1 209 ? 11.687 2.177 6.415 1.00 64.50 209 ARG A CA 1
ATOM 1643 C C . ARG A 1 209 ? 11.108 0.798 6.109 1.00 64.50 209 ARG A C 1
ATOM 1645 O O . ARG A 1 209 ? 9.893 0.644 6.000 1.00 64.50 209 ARG A O 1
ATOM 1652 N N . SER A 1 210 ? 11.965 -0.212 5.980 1.00 58.88 210 SER A N 1
ATOM 1653 C CA . SER A 1 210 ? 11.519 -1.611 5.924 1.00 58.88 210 SER A CA 1
ATOM 1654 C C . SER A 1 210 ? 10.771 -2.064 7.192 1.00 58.88 210 SER A C 1
ATOM 1656 O O . SER A 1 210 ? 10.015 -3.031 7.130 1.00 58.88 210 SER A O 1
ATOM 1658 N N . GLU A 1 211 ? 10.904 -1.336 8.306 1.00 61.59 211 GLU A N 1
ATOM 1659 C CA . GLU A 1 211 ? 10.175 -1.540 9.567 1.00 61.59 211 GLU A CA 1
ATOM 1660 C C . GLU A 1 211 ? 8.717 -1.029 9.506 1.00 61.59 211 GLU A C 1
ATOM 1662 O O . GLU A 1 211 ? 8.297 -0.165 10.277 1.00 61.59 211 GLU A O 1
ATOM 1667 N N . ALA A 1 212 ? 7.915 -1.532 8.564 1.00 64.56 212 ALA A N 1
ATOM 1668 C CA . ALA A 1 212 ? 6.458 -1.411 8.679 1.00 64.56 212 ALA A CA 1
ATOM 1669 C C . ALA A 1 212 ? 5.965 -2.226 9.898 1.00 64.56 212 ALA A C 1
ATOM 1671 O O . ALA A 1 212 ? 6.625 -3.201 10.256 1.00 64.56 212 ALA A O 1
ATOM 1672 N N . PRO A 1 213 ? 4.815 -1.898 10.520 1.00 69.00 213 PRO A N 1
ATOM 1673 C CA . PRO A 1 213 ? 4.214 -2.754 11.543 1.00 69.00 213 PRO A CA 1
ATOM 1674 C C . PRO A 1 213 ? 3.930 -4.155 10.999 1.00 69.00 213 PRO A C 1
ATOM 1676 O O . PRO A 1 213 ? 3.738 -4.329 9.791 1.00 69.00 213 PRO A O 1
ATOM 1679 N N . ASP A 1 214 ? 3.920 -5.159 11.878 1.00 82.62 214 ASP A N 1
ATOM 1680 C CA . ASP A 1 214 ? 3.529 -6.520 11.501 1.00 82.62 214 ASP A CA 1
ATOM 1681 C C . ASP A 1 214 ? 2.133 -6.533 10.878 1.00 82.62 214 ASP A C 1
ATOM 1683 O O . ASP A 1 214 ? 1.255 -5.795 11.336 1.00 82.62 214 ASP A O 1
ATOM 1687 N N . PRO A 1 215 ? 1.914 -7.327 9.820 1.00 89.62 215 PRO A N 1
ATOM 1688 C CA . PRO A 1 215 ? 0.594 -7.457 9.227 1.00 89.62 215 PRO A CA 1
ATOM 1689 C C . PRO A 1 215 ? -0.386 -8.044 10.248 1.00 89.62 215 PRO A C 1
ATOM 1691 O O . PRO A 1 215 ? -0.054 -8.975 10.980 1.00 89.62 215 PRO A O 1
ATOM 1694 N N . ALA A 1 216 ? -1.618 -7.535 10.257 1.00 91.75 216 ALA A N 1
ATOM 1695 C CA . ALA A 1 216 ? -2.695 -8.083 11.082 1.00 91.75 216 ALA A CA 1
ATOM 1696 C C . ALA A 1 216 ? -3.073 -9.521 10.687 1.00 91.75 216 ALA A C 1
ATOM 1698 O O . ALA A 1 216 ? -3.569 -10.266 11.524 1.00 91.75 216 ALA A O 1
ATOM 1699 N N . LEU A 1 217 ? -2.805 -9.920 9.436 1.00 91.62 217 LEU A N 1
ATOM 1700 C CA . LEU A 1 217 ? -2.978 -11.288 8.941 1.00 91.62 217 LEU A CA 1
ATOM 1701 C C . LEU A 1 217 ? -1.615 -11.876 8.524 1.00 91.62 217 LEU A C 1
ATOM 1703 O O . LEU A 1 217 ? -1.276 -11.843 7.333 1.00 91.62 217 LEU A O 1
ATOM 1707 N N . PRO A 1 218 ? -0.809 -12.400 9.467 1.00 90.19 218 PRO A N 1
ATOM 1708 C CA . PRO A 1 218 ? 0.566 -12.819 9.204 1.00 90.19 218 PRO A CA 1
ATOM 1709 C C . PRO A 1 218 ? 0.699 -13.819 8.065 1.00 90.19 218 PRO A C 1
ATOM 1711 O O . PRO A 1 218 ? 1.502 -13.607 7.154 1.00 90.19 218 PRO A O 1
ATOM 1714 N N . ARG A 1 219 ? -0.124 -14.876 8.052 1.00 88.12 219 ARG A N 1
ATOM 1715 C CA . ARG A 1 219 ? -0.024 -15.857 6.973 1.00 88.12 219 ARG A CA 1
ATOM 1716 C C . ARG A 1 219 ? -0.586 -15.351 5.648 1.00 88.12 219 ARG A C 1
ATOM 1718 O O . ARG A 1 219 ? 0.042 -15.597 4.628 1.00 88.12 219 ARG A O 1
ATOM 1725 N N . SER A 1 220 ? -1.677 -14.584 5.636 1.00 90.12 220 SER A N 1
ATOM 1726 C CA . SER A 1 220 ? -2.129 -13.989 4.367 1.00 90.12 220 SER A CA 1
ATOM 1727 C C . SER A 1 220 ? -1.035 -13.093 3.771 1.00 90.12 220 SER A C 1
ATOM 1729 O O . SER A 1 220 ? -0.786 -13.160 2.577 1.00 90.12 220 SER A O 1
ATOM 1731 N N . ALA A 1 221 ? -0.304 -12.325 4.584 1.00 91.38 221 ALA A N 1
ATOM 1732 C CA . ALA A 1 221 ? 0.852 -11.566 4.103 1.00 91.38 221 ALA A CA 1
ATOM 1733 C C . ALA A 1 221 ? 2.001 -12.464 3.599 1.00 91.38 221 ALA A C 1
ATOM 1735 O O . ALA A 1 221 ? 2.633 -12.136 2.596 1.00 91.38 221 ALA A O 1
ATOM 1736 N N . ALA A 1 222 ? 2.263 -13.596 4.259 1.00 90.38 222 ALA A N 1
ATOM 1737 C CA . ALA A 1 222 ? 3.264 -14.566 3.812 1.00 90.38 222 ALA A CA 1
ATOM 1738 C C . ALA A 1 222 ? 2.888 -15.228 2.475 1.00 90.38 222 ALA A C 1
ATOM 1740 O O . ALA A 1 222 ? 3.745 -15.321 1.602 1.00 90.38 222 ALA A O 1
ATOM 1741 N N . GLU A 1 223 ? 1.622 -15.622 2.288 1.00 90.38 223 GLU A N 1
ATOM 1742 C CA . GLU A 1 223 ? 1.085 -16.162 1.025 1.00 90.38 223 GLU A CA 1
ATOM 1743 C C . GLU A 1 223 ? 1.306 -15.171 -0.121 1.00 90.38 223 GLU A C 1
ATOM 1745 O O . GLU A 1 223 ? 1.821 -15.533 -1.173 1.00 90.38 223 GLU A O 1
ATOM 1750 N N . ILE A 1 224 ? 1.020 -13.890 0.125 1.00 93.38 224 ILE A N 1
ATOM 1751 C CA . ILE A 1 224 ? 1.255 -12.816 -0.845 1.00 93.38 224 ILE A CA 1
ATOM 1752 C C . ILE A 1 224 ? 2.733 -12.742 -1.223 1.00 93.38 224 ILE A C 1
ATOM 1754 O O . ILE A 1 224 ? 3.067 -12.661 -2.400 1.00 93.38 224 ILE A O 1
ATOM 1758 N N . GLY A 1 225 ? 3.629 -12.768 -0.237 1.00 93.88 225 GLY A N 1
ATOM 1759 C CA . GLY A 1 225 ? 5.064 -12.763 -0.499 1.00 93.88 225 GLY A CA 1
ATOM 1760 C C . GLY A 1 225 ? 5.539 -14.013 -1.245 1.00 93.88 225 GLY A C 1
ATOM 1761 O O . GLY A 1 225 ? 6.382 -13.899 -2.129 1.00 93.88 225 GLY A O 1
ATOM 1762 N N . GLU A 1 226 ? 5.003 -15.190 -0.907 1.00 93.25 226 GLU A N 1
ATOM 1763 C CA . GLU A 1 226 ? 5.341 -16.480 -1.527 1.00 93.25 226 GLU A CA 1
ATOM 1764 C C . GLU A 1 226 ? 4.938 -16.486 -3.010 1.00 93.25 226 GLU A C 1
ATOM 1766 O O . GLU A 1 226 ? 5.786 -16.730 -3.871 1.00 93.25 226 GLU A O 1
ATOM 1771 N N . ASP A 1 227 ? 3.691 -16.130 -3.320 1.00 94.69 227 ASP A N 1
ATOM 1772 C CA . ASP A 1 227 ? 3.162 -16.137 -4.687 1.00 94.69 227 ASP A CA 1
ATOM 1773 C C . ASP A 1 227 ? 3.794 -15.043 -5.559 1.00 94.69 227 ASP A C 1
ATOM 1775 O O . ASP A 1 227 ? 4.202 -15.300 -6.699 1.00 94.69 227 ASP A O 1
ATOM 1779 N N . LEU A 1 228 ? 3.954 -13.828 -5.016 1.00 96.00 228 LEU A N 1
ATOM 1780 C CA . LEU A 1 228 ? 4.611 -12.726 -5.726 1.00 96.00 228 LEU A CA 1
ATOM 1781 C C . LEU A 1 228 ? 6.101 -12.982 -5.960 1.00 96.00 228 LEU A C 1
ATOM 1783 O O . LEU A 1 228 ? 6.651 -12.445 -6.919 1.00 96.00 228 LEU A O 1
ATOM 1787 N N . LEU A 1 229 ? 6.762 -13.785 -5.128 1.00 94.25 229 LEU A N 1
ATOM 1788 C CA . LEU A 1 229 ? 8.149 -14.180 -5.355 1.00 94.25 229 LEU A CA 1
ATOM 1789 C C . LEU A 1 229 ? 8.252 -15.337 -6.354 1.00 94.25 229 LEU A C 1
ATOM 1791 O O . LEU A 1 229 ? 9.086 -15.303 -7.259 1.00 94.25 229 LEU A O 1
ATOM 1795 N N . LEU A 1 230 ? 7.405 -16.358 -6.215 1.00 94.44 230 LEU A N 1
ATOM 1796 C CA . LEU A 1 230 ? 7.439 -17.545 -7.067 1.00 94.44 230 LEU A CA 1
ATOM 1797 C C . LEU A 1 230 ? 7.129 -17.207 -8.528 1.00 94.44 230 LEU A C 1
ATOM 1799 O O . LEU A 1 230 ? 7.747 -17.768 -9.432 1.00 94.44 230 LEU A O 1
ATOM 1803 N N . TYR A 1 231 ? 6.207 -16.274 -8.768 1.00 96.38 231 TYR A N 1
ATOM 1804 C CA . TYR A 1 231 ? 5.800 -15.884 -10.113 1.00 96.38 231 TYR A CA 1
ATOM 1805 C C . TYR A 1 231 ? 6.962 -15.387 -11.006 1.00 96.38 231 TYR A C 1
ATOM 1807 O O . TYR A 1 231 ? 7.217 -16.020 -12.036 1.00 96.38 231 TYR A O 1
ATOM 1815 N N . PRO A 1 232 ? 7.720 -14.325 -10.661 1.00 93.94 232 PRO A N 1
ATOM 1816 C CA . PRO A 1 232 ? 8.851 -13.888 -11.476 1.00 93.94 232 PRO A CA 1
ATOM 1817 C C . PRO A 1 232 ? 9.940 -14.961 -11.582 1.00 93.94 232 PRO A C 1
ATOM 1819 O O . PRO A 1 232 ? 10.512 -15.128 -12.657 1.00 93.94 232 PRO A O 1
ATOM 1822 N N . LEU A 1 233 ? 10.183 -15.748 -10.528 1.00 92.56 233 LEU A N 1
ATOM 1823 C CA . LEU A 1 233 ? 11.155 -16.848 -10.570 1.00 92.56 233 LEU A CA 1
ATOM 1824 C C . LEU A 1 233 ? 10.758 -17.952 -11.562 1.00 92.56 233 LEU A C 1
ATOM 1826 O O . LEU A 1 233 ? 11.618 -18.511 -12.238 1.00 92.56 233 LEU A O 1
ATOM 1830 N N . ALA A 1 234 ? 9.465 -18.265 -11.669 1.00 95.00 234 ALA A N 1
ATOM 1831 C CA . ALA A 1 234 ? 8.960 -19.333 -12.528 1.00 95.00 234 ALA A CA 1
ATOM 1832 C C . ALA A 1 234 ? 8.761 -18.911 -13.994 1.00 95.00 234 ALA A C 1
ATOM 1834 O O . ALA A 1 234 ? 8.764 -19.774 -14.882 1.00 95.00 234 ALA A O 1
ATOM 1835 N N . TYR A 1 235 ? 8.543 -17.616 -14.251 1.00 95.88 235 TYR A N 1
ATOM 1836 C CA . TYR A 1 235 ? 8.095 -17.125 -15.559 1.00 95.88 235 TYR A CA 1
ATOM 1837 C C . TYR A 1 235 ? 9.023 -16.121 -16.248 1.00 95.88 235 TYR A C 1
ATOM 1839 O O . TYR A 1 235 ? 8.812 -15.879 -17.436 1.00 95.88 235 TYR A O 1
ATOM 1847 N N . ARG A 1 236 ? 10.053 -15.570 -15.586 1.00 93.81 236 ARG A N 1
ATOM 1848 C CA . ARG A 1 236 ? 10.952 -14.569 -16.207 1.00 93.81 236 ARG A CA 1
ATOM 1849 C C . ARG A 1 236 ? 11.581 -15.016 -17.529 1.00 93.81 236 ARG A C 1
ATOM 1851 O O . ARG A 1 236 ? 11.679 -14.220 -18.447 1.00 93.81 236 ARG A O 1
ATOM 1858 N N . ASP A 1 237 ? 11.933 -16.296 -17.642 1.00 92.31 237 ASP A N 1
ATOM 1859 C CA . ASP A 1 237 ? 12.599 -16.857 -18.825 1.00 92.31 237 ASP A CA 1
ATOM 1860 C C . ASP A 1 237 ? 11.584 -17.396 -19.856 1.00 92.31 237 ASP A C 1
ATOM 1862 O O . ASP A 1 237 ? 11.954 -18.014 -20.852 1.00 92.31 237 ASP A O 1
ATOM 1866 N N . ARG A 1 238 ? 10.279 -17.227 -19.591 1.00 93.44 238 ARG A N 1
ATOM 1867 C CA . ARG A 1 238 ? 9.170 -17.798 -20.379 1.00 93.44 238 ARG A CA 1
ATOM 1868 C C . ARG A 1 238 ? 8.194 -16.754 -20.905 1.00 93.44 238 ARG A C 1
ATOM 1870 O O . ARG A 1 238 ? 7.453 -17.046 -21.840 1.00 93.44 238 ARG A O 1
ATOM 1877 N N . LEU A 1 239 ? 8.145 -15.578 -20.284 1.00 90.81 239 LEU A N 1
ATOM 1878 C CA . LEU A 1 239 ? 7.242 -14.493 -20.645 1.00 90.81 239 LEU A CA 1
ATOM 1879 C C . LEU A 1 239 ? 8.043 -13.253 -21.045 1.00 90.81 239 LEU A C 1
ATOM 1881 O O . LEU A 1 239 ? 9.048 -12.953 -20.405 1.00 90.81 239 LEU A O 1
ATOM 1885 N N . PRO A 1 240 ? 7.580 -12.480 -22.043 1.00 85.44 240 PRO A N 1
ATOM 1886 C CA . PRO A 1 240 ? 8.156 -11.168 -22.301 1.00 85.44 240 PRO A CA 1
ATOM 1887 C C . PRO A 1 240 ? 7.931 -10.244 -21.087 1.00 85.44 240 PRO A C 1
ATOM 1889 O O . PRO A 1 240 ? 6.891 -10.377 -20.424 1.00 85.44 240 PRO A O 1
ATOM 1892 N N . PRO A 1 241 ? 8.827 -9.269 -20.822 1.00 83.88 241 PRO A N 1
ATOM 1893 C CA . PRO A 1 241 ? 8.752 -8.392 -19.647 1.00 83.88 241 PRO A CA 1
ATOM 1894 C C . PRO A 1 241 ? 7.380 -7.746 -19.455 1.00 83.88 241 PRO A C 1
ATOM 1896 O O . PRO A 1 241 ? 6.831 -7.757 -18.358 1.00 83.88 241 PRO A O 1
ATOM 1899 N N . TYR A 1 242 ? 6.759 -7.283 -20.543 1.00 85.31 242 TYR A N 1
ATOM 1900 C CA . TYR A 1 242 ? 5.416 -6.709 -20.503 1.00 85.31 242 TYR A CA 1
ATOM 1901 C C . TYR A 1 242 ? 4.357 -7.675 -19.939 1.00 85.31 242 TYR A C 1
ATOM 1903 O O . TYR A 1 242 ? 3.575 -7.305 -19.062 1.00 85.31 242 TYR A O 1
ATOM 1911 N N . ALA A 1 243 ? 4.325 -8.925 -20.415 1.00 90.38 243 ALA A N 1
ATOM 1912 C CA . ALA A 1 243 ? 3.373 -9.926 -19.929 1.00 90.38 243 ALA A CA 1
ATOM 1913 C C . ALA A 1 243 ? 3.684 -10.335 -18.484 1.00 90.38 243 ALA A C 1
ATOM 1915 O O . ALA A 1 243 ? 2.761 -10.498 -17.679 1.00 90.38 243 ALA A O 1
ATOM 1916 N N . LEU A 1 244 ? 4.974 -10.434 -18.144 1.00 93.19 244 LEU A N 1
ATOM 1917 C CA . LEU A 1 244 ? 5.423 -10.706 -16.786 1.00 93.19 244 LEU A CA 1
ATOM 1918 C C . LEU A 1 244 ? 4.921 -9.621 -15.825 1.00 93.19 244 LEU A C 1
ATOM 1920 O O . LEU A 1 244 ? 4.210 -9.943 -14.874 1.00 93.19 244 LEU A O 1
ATOM 1924 N N . THR A 1 245 ? 5.186 -8.344 -16.114 1.00 93.31 245 THR A N 1
ATOM 1925 C CA . THR A 1 245 ? 4.713 -7.211 -15.307 1.00 93.31 245 THR A CA 1
ATOM 1926 C C . THR A 1 245 ? 3.191 -7.219 -15.177 1.00 93.31 245 THR A C 1
ATOM 1928 O O . THR A 1 245 ? 2.680 -7.064 -14.070 1.00 93.31 245 THR A O 1
ATOM 1931 N N . ARG A 1 246 ? 2.433 -7.465 -16.255 1.00 93.25 246 ARG A N 1
ATOM 1932 C CA . ARG A 1 246 ? 0.960 -7.517 -16.170 1.00 93.25 246 ARG A CA 1
ATOM 1933 C C . ARG A 1 246 ? 0.441 -8.623 -15.258 1.00 93.25 246 ARG A C 1
ATOM 1935 O O . ARG A 1 246 ? -0.468 -8.364 -14.472 1.00 93.25 246 ARG A O 1
ATOM 1942 N N . GLY A 1 247 ? 1.005 -9.827 -15.337 1.00 95.62 247 GLY A N 1
ATOM 1943 C CA . GLY A 1 247 ? 0.626 -10.908 -14.425 1.00 95.62 247 GLY A CA 1
ATOM 1944 C C . GLY A 1 247 ? 1.020 -10.607 -12.978 1.00 95.62 247 GLY A C 1
ATOM 1945 O O . GLY A 1 247 ? 0.222 -10.834 -12.075 1.00 95.62 247 GLY A O 1
ATOM 1946 N N . PHE A 1 248 ? 2.184 -9.988 -12.760 1.00 96.50 248 PHE A N 1
ATOM 1947 C CA . PHE A 1 248 ? 2.613 -9.543 -11.432 1.00 96.50 248 PHE A CA 1
ATOM 1948 C C . PHE A 1 248 ? 1.656 -8.496 -10.839 1.00 96.50 248 PHE A C 1
ATOM 1950 O O . PHE A 1 248 ? 1.259 -8.605 -9.680 1.00 96.50 248 PHE A O 1
ATOM 1957 N N . MET A 1 249 ? 1.208 -7.525 -11.644 1.00 95.31 249 MET A N 1
ATOM 1958 C CA . MET A 1 249 ? 0.191 -6.553 -11.227 1.00 95.31 249 MET A CA 1
ATOM 1959 C C . MET A 1 249 ? -1.137 -7.227 -10.877 1.00 95.31 249 MET A C 1
ATOM 1961 O O . MET A 1 249 ? -1.711 -6.925 -9.835 1.00 95.31 249 MET A O 1
ATOM 1965 N N . ALA A 1 250 ? -1.601 -8.162 -11.712 1.00 94.69 250 ALA A N 1
ATOM 1966 C CA . ALA A 1 250 ? -2.842 -8.893 -11.467 1.00 94.69 250 ALA A CA 1
ATOM 1967 C C . ALA A 1 250 ? -2.786 -9.702 -10.162 1.00 94.69 250 ALA A C 1
ATOM 1969 O O . ALA A 1 250 ? -3.756 -9.697 -9.403 1.00 94.69 250 ALA A O 1
ATOM 1970 N N . LEU A 1 251 ? -1.645 -10.339 -9.872 1.00 95.44 251 LEU A N 1
ATOM 1971 C CA . LEU A 1 251 ? -1.422 -11.034 -8.606 1.00 95.44 251 LEU A CA 1
ATOM 1972 C C . LEU A 1 251 ? -1.484 -10.067 -7.425 1.00 95.44 251 LEU A C 1
ATOM 1974 O O . LEU A 1 251 ? -2.222 -10.340 -6.484 1.00 95.44 251 LEU A O 1
ATOM 1978 N N . ILE A 1 252 ? -0.799 -8.916 -7.483 1.00 94.69 252 ILE A N 1
ATOM 1979 C CA . ILE A 1 252 ? -0.883 -7.899 -6.420 1.00 94.69 252 ILE A CA 1
ATOM 1980 C C . ILE A 1 252 ? -2.340 -7.485 -6.195 1.00 94.69 252 ILE A C 1
ATOM 1982 O O . ILE A 1 252 ? -2.799 -7.497 -5.055 1.00 94.69 252 ILE A O 1
ATOM 1986 N N . THR A 1 253 ? -3.084 -7.147 -7.252 1.00 92.12 253 THR A N 1
ATOM 1987 C CA . THR A 1 253 ? -4.490 -6.732 -7.132 1.00 92.12 253 THR A CA 1
ATOM 1988 C C . THR A 1 253 ? -5.345 -7.813 -6.476 1.00 92.12 253 THR A C 1
ATOM 1990 O O . THR A 1 253 ? -6.062 -7.524 -5.518 1.00 92.12 253 THR A O 1
ATOM 1993 N N . LEU A 1 254 ? -5.253 -9.056 -6.959 1.00 91.19 254 LEU A N 1
ATOM 1994 C CA . LEU A 1 254 ? -6.032 -10.177 -6.436 1.00 91.19 254 LEU A CA 1
ATOM 1995 C C . LEU A 1 254 ? -5.714 -10.430 -4.961 1.00 91.19 254 LEU A C 1
ATOM 1997 O O . LEU A 1 254 ? -6.616 -10.542 -4.134 1.00 91.19 254 LEU A O 1
ATOM 2001 N N . HIS A 1 255 ? -4.431 -10.466 -4.621 1.00 92.06 255 HIS A N 1
ATOM 2002 C CA . HIS A 1 255 ? -3.970 -10.683 -3.259 1.00 92.06 255 HIS A CA 1
ATOM 2003 C C . HIS A 1 255 ? -4.390 -9.574 -2.301 1.00 92.06 255 HIS A C 1
ATOM 2005 O O . HIS A 1 255 ? -4.821 -9.864 -1.188 1.00 92.06 255 HIS A O 1
ATOM 2011 N N . MET A 1 256 ? -4.288 -8.311 -2.716 1.00 91.31 256 MET A N 1
ATOM 2012 C CA . MET A 1 256 ? -4.730 -7.183 -1.895 1.00 91.31 256 MET A CA 1
ATOM 2013 C C . MET A 1 256 ? -6.243 -7.201 -1.694 1.00 91.31 256 MET A C 1
ATOM 2015 O O . MET A 1 256 ? -6.708 -6.905 -0.598 1.00 91.31 256 MET A O 1
ATOM 2019 N N . PHE A 1 257 ? -7.013 -7.610 -2.705 1.00 89.19 257 PHE A N 1
ATOM 2020 C CA . PHE A 1 257 ? -8.452 -7.812 -2.558 1.00 89.19 257 PHE A CA 1
ATOM 2021 C C . PHE A 1 257 ? -8.767 -8.916 -1.535 1.00 89.19 257 PHE A C 1
ATOM 2023 O O . PHE A 1 257 ? -9.502 -8.672 -0.580 1.00 89.19 257 PHE A O 1
ATOM 2030 N N . VAL A 1 258 ? -8.147 -10.095 -1.671 1.00 89.62 258 VAL A N 1
ATOM 2031 C CA . VAL A 1 258 ? -8.320 -11.222 -0.732 1.00 89.62 258 VAL A CA 1
ATOM 2032 C C . VAL A 1 258 ? -7.926 -10.822 0.691 1.00 89.62 258 VAL A C 1
ATOM 2034 O O . VAL A 1 258 ? -8.661 -11.097 1.639 1.00 89.62 258 VAL A O 1
ATOM 2037 N N . TYR A 1 259 ? -6.778 -10.158 0.851 1.00 90.56 259 TYR A N 1
ATOM 2038 C CA . TYR A 1 259 ? -6.286 -9.696 2.147 1.00 90.56 259 TYR A CA 1
ATOM 2039 C C . TYR A 1 259 ? -7.275 -8.732 2.804 1.00 90.56 259 TYR A C 1
ATOM 2041 O O . TYR A 1 259 ? -7.570 -8.877 3.987 1.00 90.56 259 TYR A O 1
ATOM 2049 N N . THR A 1 260 ? -7.821 -7.786 2.038 1.00 90.12 260 THR A N 1
ATOM 2050 C CA . THR A 1 260 ? -8.813 -6.819 2.519 1.00 90.12 260 THR A CA 1
ATOM 2051 C C . THR A 1 260 ? -10.075 -7.510 3.029 1.00 90.12 260 THR A C 1
ATOM 2053 O O . THR A 1 260 ? -10.486 -7.250 4.156 1.00 90.12 260 THR A O 1
ATOM 2056 N N . VAL A 1 261 ? -10.647 -8.437 2.256 1.00 89.75 261 VAL A N 1
ATOM 2057 C CA . VAL A 1 261 ? -11.877 -9.156 2.639 1.00 89.75 261 VAL A CA 1
ATOM 2058 C C . VAL A 1 261 ? -11.642 -10.034 3.878 1.00 89.75 261 VAL A C 1
ATOM 2060 O O . VAL A 1 261 ? -12.444 -10.021 4.813 1.00 89.75 261 VAL A O 1
ATOM 2063 N N . ARG A 1 262 ? -10.491 -10.717 3.960 1.00 90.88 262 ARG A N 1
ATOM 2064 C CA . ARG A 1 262 ? -10.095 -11.465 5.167 1.00 90.88 262 ARG A CA 1
ATOM 2065 C C . ARG A 1 262 ? -9.895 -10.566 6.381 1.00 90.88 262 ARG A C 1
ATOM 2067 O O . ARG A 1 262 ? -10.266 -10.946 7.489 1.00 90.88 262 ARG A O 1
ATOM 2074 N N . LEU A 1 263 ? -9.316 -9.383 6.188 1.00 91.94 263 LEU A N 1
ATOM 2075 C CA . LEU A 1 263 ? -9.049 -8.449 7.277 1.00 91.94 263 LEU A CA 1
ATOM 2076 C C . LEU A 1 263 ? -10.353 -7.876 7.824 1.00 91.94 263 LEU A C 1
ATOM 2078 O O . LEU A 1 263 ? -10.476 -7.750 9.040 1.00 91.94 263 LEU A O 1
ATOM 2082 N N . MET A 1 264 ? -11.321 -7.589 6.952 1.00 91.25 264 MET A N 1
ATOM 2083 C CA . MET A 1 264 ? -12.657 -7.153 7.354 1.00 91.25 264 MET A CA 1
ATOM 2084 C C . MET A 1 264 ? -13.308 -8.177 8.280 1.00 91.25 264 MET A C 1
ATOM 2086 O O . MET A 1 264 ? -13.540 -7.872 9.448 1.00 91.25 264 MET A O 1
ATOM 2090 N N . ALA A 1 265 ? -13.466 -9.412 7.799 1.00 91.38 265 ALA A N 1
ATOM 2091 C CA . ALA A 1 265 ? -14.093 -10.488 8.560 1.00 91.38 265 ALA A CA 1
ATOM 2092 C C . ALA A 1 265 ? -13.378 -10.782 9.887 1.00 91.38 265 ALA A C 1
ATOM 2094 O O . ALA A 1 265 ? -14.006 -10.876 10.941 1.00 91.38 265 ALA A O 1
ATOM 2095 N N . ALA A 1 266 ? -12.047 -10.883 9.859 1.00 92.81 266 ALA A N 1
ATOM 2096 C CA . ALA A 1 266 ? -11.271 -11.164 11.061 1.00 92.81 266 ALA A CA 1
ATOM 2097 C C . ALA A 1 266 ? -11.381 -10.031 12.091 1.00 92.81 266 ALA A C 1
ATOM 2099 O O . ALA A 1 266 ? -11.496 -10.276 13.286 1.00 92.81 266 ALA A O 1
ATOM 2100 N N . THR A 1 267 ? -11.371 -8.776 11.648 1.00 94.19 267 THR A N 1
ATOM 2101 C CA . THR A 1 267 ? -11.473 -7.633 12.565 1.00 94.19 267 THR A CA 1
ATOM 2102 C C . THR A 1 267 ? -12.845 -7.561 13.218 1.00 94.19 267 THR A C 1
ATOM 2104 O O . THR A 1 267 ? -12.929 -7.319 14.423 1.00 94.19 267 THR A O 1
ATOM 2107 N N . THR A 1 268 ? -13.910 -7.787 12.446 1.00 93.38 268 THR A N 1
ATOM 2108 C CA . THR A 1 268 ? -15.272 -7.844 12.982 1.00 93.38 268 THR A CA 1
ATOM 2109 C C . THR A 1 268 ? -15.402 -8.961 14.009 1.00 93.38 268 THR A C 1
ATOM 2111 O O . THR A 1 268 ? -15.902 -8.729 15.113 1.00 93.38 268 THR A O 1
ATOM 2114 N N . ASP A 1 269 ? -14.913 -10.160 13.680 1.00 93.62 269 ASP A N 1
ATOM 2115 C CA . ASP A 1 269 ? -14.982 -11.312 14.576 1.00 93.62 269 ASP A CA 1
ATOM 2116 C C . ASP A 1 269 ? -14.192 -11.077 15.867 1.00 93.62 269 ASP A C 1
ATOM 2118 O O . ASP A 1 269 ? -14.717 -11.307 16.959 1.00 93.62 269 ASP A O 1
ATOM 2122 N N . LEU A 1 270 ? -12.985 -10.512 15.755 1.00 95.56 270 LEU A N 1
ATOM 2123 C CA . LEU A 1 270 ? -12.160 -10.139 16.899 1.00 95.56 270 LEU A CA 1
ATOM 2124 C C . LEU A 1 270 ? -12.870 -9.117 17.793 1.00 95.56 270 LEU A C 1
ATOM 2126 O O . LEU A 1 270 ? -12.964 -9.310 19.001 1.00 95.56 270 LEU A O 1
ATOM 2130 N N . ALA A 1 271 ? -13.383 -8.027 17.222 1.00 94.75 271 ALA A N 1
ATOM 2131 C CA . ALA A 1 271 ? -14.047 -6.977 17.992 1.00 94.75 271 ALA A CA 1
ATOM 2132 C C . ALA A 1 271 ? -15.305 -7.493 18.714 1.00 94.75 271 ALA A C 1
ATOM 2134 O O . ALA A 1 271 ? -15.613 -7.061 19.830 1.00 94.75 271 ALA A O 1
ATOM 2135 N N . ARG A 1 272 ? -16.019 -8.430 18.081 1.00 93.19 272 ARG A N 1
ATOM 2136 C CA . ARG A 1 272 ? -17.238 -9.040 18.612 1.00 93.19 272 ARG A CA 1
ATOM 2137 C C . ARG A 1 272 ? -16.948 -10.030 19.740 1.00 93.19 272 ARG A C 1
ATOM 2139 O O . ARG A 1 272 ? -17.589 -9.948 20.786 1.00 93.19 272 ARG A O 1
ATOM 2146 N N . THR A 1 273 ? -16.020 -10.961 19.530 1.00 94.12 273 THR A N 1
ATOM 2147 C CA . THR A 1 273 ? -15.776 -12.090 20.449 1.00 94.12 273 THR A CA 1
ATOM 2148 C C . THR A 1 273 ? -14.682 -11.807 21.478 1.00 94.12 273 THR A C 1
ATOM 2150 O O . THR A 1 273 ? -14.717 -12.360 22.573 1.00 94.12 273 THR A O 1
ATOM 2153 N N . GLY A 1 274 ? -13.722 -10.938 21.151 1.00 94.19 274 GLY A N 1
ATOM 2154 C CA . GLY A 1 274 ? -12.478 -10.750 21.903 1.00 94.19 274 GLY A CA 1
ATOM 2155 C C . GLY A 1 274 ? -11.465 -11.890 21.731 1.00 94.19 274 GLY A C 1
ATOM 2156 O O . GLY A 1 274 ? -10.377 -11.861 22.311 1.00 94.19 274 GLY A O 1
ATOM 2157 N N . GLU A 1 275 ? -11.797 -12.906 20.935 1.00 93.69 275 GLU A N 1
ATOM 2158 C CA . GLU A 1 275 ? -10.924 -14.038 20.653 1.00 93.69 275 GLU A CA 1
ATOM 2159 C C . GLU A 1 275 ? -10.135 -13.799 19.369 1.00 93.69 275 GLU A C 1
ATOM 2161 O O . GLU A 1 275 ? -10.644 -13.222 18.412 1.00 93.69 275 GLU A O 1
ATOM 2166 N N . LEU A 1 276 ? -8.880 -14.260 19.332 1.00 92.62 276 LEU A N 1
ATOM 2167 C CA . LEU A 1 276 ? -8.037 -14.105 18.152 1.00 92.62 276 LEU A CA 1
ATOM 2168 C C . LEU A 1 276 ? -8.565 -14.983 16.995 1.00 92.62 276 LEU A C 1
ATOM 2170 O O . LEU A 1 276 ? -8.475 -16.218 17.095 1.00 92.62 276 LEU A O 1
ATOM 2174 N N . PRO A 1 277 ? -9.062 -14.397 15.889 1.00 92.12 277 PRO A N 1
ATOM 2175 C CA . PRO A 1 277 ? -9.611 -15.155 14.768 1.00 92.12 277 PRO A CA 1
ATOM 2176 C C . PRO A 1 277 ? -8.529 -15.973 14.071 1.00 92.12 277 PRO A C 1
ATOM 2178 O O . PRO A 1 277 ? -7.367 -15.566 14.029 1.00 92.12 277 PRO A O 1
ATOM 2181 N N . ALA A 1 278 ? -8.911 -17.088 13.444 1.00 89.06 278 ALA A N 1
ATOM 2182 C CA . ALA A 1 278 ? -7.972 -17.972 12.746 1.00 89.06 278 ALA A CA 1
ATOM 2183 C C . ALA A 1 278 ? -7.103 -17.234 11.708 1.00 89.06 278 ALA A C 1
ATOM 2185 O O . ALA A 1 278 ? -5.908 -17.487 11.617 1.00 89.06 278 ALA A O 1
ATOM 2186 N N . ALA A 1 279 ? -7.675 -16.264 10.985 1.00 89.56 279 ALA A N 1
ATOM 2187 C CA . ALA A 1 279 ? -6.969 -15.472 9.975 1.00 89.56 279 ALA A CA 1
ATOM 2188 C C . ALA A 1 279 ? -5.808 -14.619 10.534 1.00 89.56 279 ALA A C 1
ATOM 2190 O O . ALA A 1 279 ? -4.886 -14.279 9.790 1.00 89.56 279 ALA A O 1
ATOM 2191 N N . MET A 1 280 ? -5.866 -14.253 11.821 1.00 92.19 280 MET A N 1
ATOM 2192 C CA . MET A 1 280 ? -4.849 -13.445 12.507 1.00 92.19 280 MET A CA 1
ATOM 2193 C C . MET A 1 280 ? -3.784 -14.301 13.208 1.00 92.19 280 MET A C 1
ATO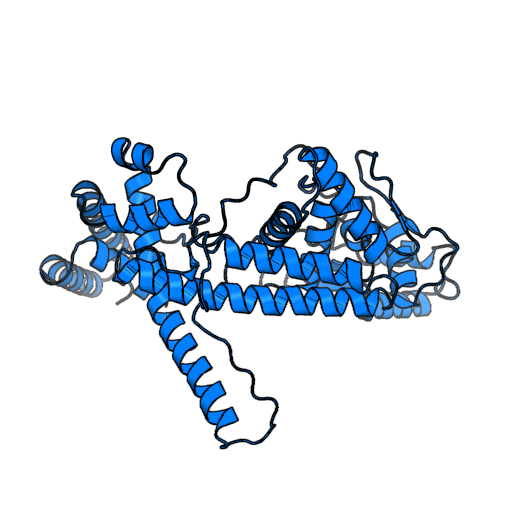M 2195 O O . MET A 1 280 ? -2.803 -13.763 13.718 1.00 92.19 280 MET A O 1
ATOM 2199 N N . ARG A 1 281 ? -3.955 -15.627 13.249 1.00 89.81 281 ARG A N 1
ATOM 2200 C CA . ARG A 1 281 ? -2.997 -16.542 13.877 1.00 89.81 281 ARG A CA 1
ATOM 2201 C C . ARG A 1 281 ? -1.826 -16.839 12.939 1.00 89.81 281 ARG A C 1
ATOM 2203 O O . ARG A 1 281 ? -1.948 -16.779 11.715 1.00 89.81 281 ARG A O 1
ATOM 2210 N N . HIS A 1 282 ? -0.680 -17.174 13.527 1.00 82.75 282 HIS A N 1
ATOM 2211 C CA . HIS A 1 282 ? 0.512 -17.586 12.774 1.00 82.75 282 HIS A CA 1
ATOM 2212 C C . HIS A 1 282 ? 0.409 -19.034 12.277 1.00 82.75 282 HIS A C 1
ATOM 2214 O O . HIS A 1 282 ? 0.976 -19.375 11.239 1.00 82.75 282 HIS A O 1
ATOM 2220 N N . ASP A 1 283 ? -0.331 -19.880 12.995 1.00 75.06 283 ASP A N 1
ATOM 2221 C CA . ASP A 1 283 ? -0.557 -21.287 12.693 1.00 75.06 283 ASP A CA 1
ATOM 2222 C C . ASP A 1 283 ? -1.887 -21.493 11.950 1.00 75.06 283 ASP A C 1
ATOM 2224 O O . ASP A 1 283 ? -2.964 -21.591 12.533 1.00 75.06 283 ASP A O 1
ATOM 2228 N N . LEU A 1 284 ? -1.821 -21.594 10.622 1.00 64.38 284 LEU A N 1
ATOM 2229 C CA . LEU A 1 284 ? -2.973 -22.003 9.820 1.00 64.38 284 LEU A CA 1
ATOM 2230 C C . LEU A 1 284 ? -3.021 -23.522 9.680 1.00 64.38 284 LEU A C 1
ATOM 2232 O O . LEU A 1 284 ? -2.524 -24.084 8.707 1.00 64.38 284 LEU A O 1
ATOM 2236 N N . ASN A 1 285 ? -3.687 -24.184 10.619 1.00 55.12 285 ASN A N 1
ATOM 2237 C CA . ASN A 1 285 ? -4.223 -25.522 10.384 1.00 55.12 285 ASN A CA 1
ATOM 2238 C C . ASN A 1 285 ? -5.704 -25.399 9.983 1.00 55.12 285 ASN A C 1
ATOM 2240 O O . ASN A 1 285 ? -6.588 -25.677 10.789 1.00 55.12 285 ASN A O 1
ATOM 2244 N N . GLY A 1 286 ? -5.996 -24.939 8.758 1.00 56.31 286 GLY A N 1
ATOM 2245 C CA . GLY A 1 286 ? -7.371 -24.900 8.237 1.00 56.31 286 GLY A CA 1
ATOM 2246 C C . GLY A 1 286 ? -7.642 -23.863 7.142 1.00 56.31 286 GLY A C 1
ATOM 2247 O O . GLY A 1 286 ? -6.793 -23.038 6.815 1.00 56.31 286 GLY A O 1
ATOM 2248 N N . ASN A 1 287 ? -8.857 -23.911 6.584 1.00 60.00 287 ASN A N 1
ATOM 2249 C CA . ASN A 1 287 ? -9.362 -22.912 5.641 1.00 60.00 287 ASN A CA 1
ATOM 2250 C C . ASN A 1 287 ? -9.653 -21.595 6.371 1.00 60.00 287 ASN A C 1
ATOM 2252 O O . ASN A 1 287 ? -10.414 -21.574 7.337 1.00 60.00 287 ASN A O 1
ATOM 2256 N N . VAL A 1 288 ? -9.078 -20.496 5.882 1.00 69.00 288 VAL A N 1
ATOM 2257 C CA . VAL A 1 288 ? -9.379 -19.148 6.374 1.00 69.00 288 VAL A CA 1
ATOM 2258 C C . VAL A 1 288 ? -10.585 -18.607 5.619 1.00 69.00 288 VAL A C 1
ATOM 2260 O O . VAL A 1 288 ? -10.491 -18.318 4.426 1.00 69.00 288 VAL A O 1
ATOM 2263 N N . GLU A 1 289 ? -11.707 -18.476 6.319 1.00 71.44 289 GLU A N 1
ATOM 2264 C CA . GLU A 1 289 ? -12.851 -17.705 5.838 1.00 71.44 289 GLU A CA 1
ATOM 2265 C C . GLU A 1 289 ? -12.546 -16.198 5.886 1.00 71.44 289 GLU A C 1
ATOM 2267 O O . GLU A 1 289 ? -11.751 -15.755 6.723 1.00 71.44 289 GLU A O 1
ATOM 2272 N N . PRO A 1 290 ? -13.195 -15.388 5.039 1.00 75.38 290 PRO A N 1
ATOM 2273 C CA . PRO A 1 290 ? -14.079 -15.759 3.937 1.00 75.38 290 PRO A CA 1
ATOM 2274 C C . PRO A 1 290 ? -13.342 -16.402 2.755 1.00 75.38 290 PRO A C 1
ATOM 2276 O O . PRO A 1 290 ? -12.288 -15.928 2.319 1.00 75.38 290 PRO A O 1
ATOM 2279 N N . GLN A 1 291 ? -13.944 -17.441 2.175 1.00 75.50 291 GLN A N 1
ATOM 2280 C CA . GLN A 1 291 ? -13.577 -17.908 0.837 1.00 75.50 291 GLN A CA 1
ATOM 2281 C C . GLN A 1 291 ? -14.212 -17.018 -0.240 1.00 75.50 291 GLN A C 1
ATOM 2283 O O . GLN A 1 291 ? -15.391 -16.654 -0.155 1.00 75.50 291 GLN A O 1
ATOM 2288 N N . LEU A 1 292 ? -13.421 -16.672 -1.259 1.00 83.06 292 LEU A N 1
ATOM 2289 C CA . LEU A 1 292 ? -13.893 -15.993 -2.464 1.00 83.06 292 LEU A CA 1
ATOM 2290 C C . LEU A 1 292 ? -14.285 -17.031 -3.513 1.00 83.06 292 LEU A C 1
ATOM 2292 O O . LEU A 1 292 ? -13.519 -17.953 -3.797 1.00 83.06 292 LEU A O 1
ATOM 2296 N N . TYR A 1 293 ? -15.452 -16.845 -4.121 1.00 87.38 293 TYR A N 1
ATOM 2297 C CA . TYR A 1 293 ? -15.929 -17.681 -5.214 1.00 87.38 293 TYR A CA 1
ATOM 2298 C C . TYR A 1 293 ? -16.091 -16.852 -6.486 1.00 87.38 293 TYR A C 1
ATOM 2300 O O . TYR A 1 293 ? -16.708 -15.788 -6.471 1.00 87.38 293 TYR A O 1
ATOM 2308 N N . VAL A 1 294 ? -15.548 -17.355 -7.595 1.00 86.19 294 VAL A N 1
ATOM 2309 C CA . VAL A 1 294 ? -15.644 -16.717 -8.912 1.00 86.19 294 VAL A CA 1
ATOM 2310 C C . VAL A 1 294 ? -16.387 -17.652 -9.860 1.00 86.19 294 VAL A C 1
ATOM 2312 O O . VAL A 1 294 ? -15.942 -18.771 -10.116 1.00 86.19 294 VAL A O 1
ATOM 2315 N N . ASP A 1 295 ? -17.517 -17.185 -10.390 1.00 88.44 295 ASP A N 1
ATOM 2316 C CA . ASP A 1 295 ? -18.291 -17.913 -11.395 1.00 88.44 295 ASP A CA 1
ATOM 2317 C C . ASP A 1 295 ? -17.646 -17.775 -12.787 1.00 88.44 295 ASP A C 1
ATOM 2319 O O . ASP A 1 295 ? -17.620 -16.698 -13.387 1.00 88.44 295 ASP A O 1
ATOM 2323 N N . PHE A 1 296 ? -17.158 -18.894 -13.326 1.00 89.62 296 PHE A N 1
ATOM 2324 C CA . PHE A 1 296 ? -16.607 -18.990 -14.683 1.00 89.62 296 PHE A CA 1
ATOM 2325 C C . PHE A 1 296 ? -17.584 -19.591 -15.709 1.00 89.62 296 PHE A C 1
ATOM 2327 O O . PHE A 1 296 ? -17.238 -19.732 -16.883 1.00 89.62 296 PHE A O 1
ATOM 2334 N N . THR A 1 297 ? -18.806 -19.942 -15.303 1.00 89.75 297 THR A N 1
ATOM 2335 C CA . THR A 1 297 ? -19.807 -20.625 -16.143 1.00 89.75 297 THR A CA 1
ATOM 2336 C C . THR A 1 297 ? -20.499 -19.692 -17.135 1.00 89.75 297 THR A C 1
ATOM 2338 O O . THR A 1 297 ? -21.069 -20.159 -18.121 1.00 89.75 297 THR A O 1
ATOM 2341 N N . ARG A 1 298 ? -20.448 -18.371 -16.895 1.00 84.00 298 ARG A N 1
ATOM 2342 C CA . ARG A 1 298 ? -21.157 -17.329 -17.667 1.00 84.00 298 ARG A CA 1
ATOM 2343 C C . ARG A 1 298 ? -22.683 -17.522 -17.713 1.00 84.00 298 ARG A C 1
ATOM 2345 O O . ARG A 1 298 ? -23.348 -16.901 -18.545 1.00 84.00 298 ARG A O 1
ATOM 2352 N N . HIS A 1 299 ? -23.250 -18.354 -16.839 1.00 91.88 299 HIS A N 1
ATOM 2353 C CA . HIS A 1 299 ? -24.674 -18.668 -16.828 1.00 91.88 299 HIS A CA 1
ATOM 2354 C C . HIS A 1 299 ? -25.405 -17.925 -15.703 1.00 91.88 299 HIS A C 1
ATOM 2356 O O . HIS A 1 299 ? -25.459 -18.376 -14.559 1.00 91.88 299 HIS A O 1
ATOM 2362 N N . ARG A 1 300 ? -26.014 -16.783 -16.046 1.00 87.44 300 ARG A N 1
ATOM 2363 C CA . ARG A 1 300 ? -26.811 -15.991 -15.097 1.00 87.44 300 ARG A CA 1
ATOM 2364 C C . ARG A 1 300 ? -28.035 -16.767 -14.608 1.00 87.44 300 ARG A C 1
ATOM 2366 O O . ARG A 1 300 ? -28.760 -17.342 -15.414 1.00 87.44 300 ARG A O 1
ATOM 2373 N N . GLY A 1 301 ? -28.294 -16.706 -13.305 1.00 89.50 301 GLY A N 1
ATOM 2374 C CA . GLY A 1 301 ? -29.400 -17.396 -12.635 1.00 89.50 301 GLY A CA 1
ATOM 2375 C C . GLY A 1 301 ? -29.122 -18.864 -12.298 1.00 89.50 301 GLY A C 1
ATOM 2376 O O . GLY A 1 301 ? -29.986 -19.519 -11.721 1.00 89.50 301 GLY A O 1
ATOM 2377 N N . GLY A 1 302 ? -27.936 -19.382 -12.635 1.00 92.69 302 GLY A N 1
ATOM 2378 C CA . GLY A 1 302 ? -27.501 -20.714 -12.223 1.00 92.69 302 GLY A CA 1
ATOM 2379 C C . GLY A 1 302 ? -27.065 -20.780 -10.759 1.00 92.69 302 GLY A C 1
ATOM 2380 O O . GLY A 1 302 ? -26.890 -19.764 -10.092 1.00 92.69 302 GLY A O 1
ATOM 2381 N N . VAL A 1 303 ? -26.810 -21.998 -10.271 1.00 92.69 303 VAL A N 1
ATOM 2382 C CA . VAL A 1 303 ? -26.311 -22.238 -8.902 1.00 92.69 303 VAL A CA 1
ATOM 2383 C C . VAL A 1 303 ? -24.959 -21.552 -8.660 1.00 92.69 303 VAL A C 1
ATOM 2385 O O . VAL A 1 303 ? -24.737 -21.005 -7.586 1.00 92.69 303 VAL A O 1
ATOM 2388 N N . SER A 1 304 ? -24.073 -21.544 -9.664 1.00 92.25 304 SER A N 1
ATOM 2389 C CA . SER A 1 304 ? -22.759 -20.891 -9.578 1.00 92.25 304 SER A CA 1
ATOM 2390 C C . SER A 1 304 ? -22.879 -19.366 -9.444 1.00 92.25 304 SER A C 1
ATOM 2392 O O . SER A 1 304 ? -22.315 -18.797 -8.513 1.00 92.25 304 SER A O 1
ATOM 2394 N N . ASP A 1 305 ? -23.694 -18.717 -10.285 1.00 91.88 305 ASP A N 1
ATOM 2395 C CA . ASP A 1 305 ? -24.014 -17.283 -10.168 1.00 91.88 305 ASP A CA 1
ATOM 2396 C C . ASP A 1 305 ? -24.665 -16.968 -8.810 1.00 91.88 305 ASP A C 1
ATOM 2398 O O . ASP A 1 305 ? -24.296 -15.998 -8.152 1.00 91.88 305 ASP A O 1
ATOM 2402 N N . GLY A 1 306 ? -25.577 -17.826 -8.337 1.00 91.81 306 GLY A N 1
ATOM 2403 C CA . GLY A 1 306 ? -26.181 -17.703 -7.008 1.00 91.81 306 GLY A CA 1
ATOM 2404 C C . GLY A 1 306 ? -25.152 -17.719 -5.873 1.00 91.81 306 GLY A C 1
ATOM 2405 O O . GLY A 1 306 ? -25.207 -16.868 -4.987 1.00 91.81 306 GLY A O 1
ATOM 2406 N N . LEU A 1 307 ? -24.178 -18.634 -5.922 1.00 91.38 307 LEU A N 1
ATOM 2407 C CA . LEU A 1 307 ? -23.102 -18.710 -4.929 1.00 91.38 307 LEU A CA 1
ATOM 2408 C C . LEU A 1 307 ? -22.178 -17.485 -4.988 1.00 91.38 307 LEU A C 1
ATOM 2410 O O . LEU A 1 307 ? -21.848 -16.920 -3.948 1.00 91.38 307 LEU A O 1
ATOM 2414 N N . ALA A 1 308 ? -21.802 -17.040 -6.191 1.00 91.25 308 ALA A N 1
ATOM 2415 C CA . ALA A 1 308 ? -20.978 -15.844 -6.367 1.00 91.25 308 ALA A CA 1
ATOM 2416 C C . ALA A 1 308 ? -21.662 -14.592 -5.794 1.00 91.25 308 ALA A C 1
ATOM 2418 O O . ALA A 1 308 ? -21.024 -13.803 -5.097 1.00 91.25 308 ALA A O 1
ATOM 2419 N N . ARG A 1 309 ? -22.972 -14.431 -6.031 1.00 90.75 309 ARG A N 1
ATOM 2420 C CA . ARG A 1 309 ? -23.761 -13.327 -5.462 1.00 90.75 309 ARG A CA 1
ATOM 2421 C C . ARG A 1 309 ? -23.835 -13.393 -3.943 1.00 90.75 309 ARG A C 1
ATOM 2423 O O . ARG A 1 309 ? -23.618 -12.371 -3.305 1.00 90.75 309 ARG A O 1
ATOM 2430 N N . ALA A 1 310 ? -24.064 -14.576 -3.376 1.00 90.38 310 ALA A N 1
ATOM 2431 C CA . ALA A 1 310 ? -24.104 -14.756 -1.927 1.00 90.38 310 ALA A CA 1
ATOM 2432 C C . ALA A 1 310 ? -22.768 -14.379 -1.257 1.00 90.38 310 ALA A C 1
ATOM 2434 O O . ALA A 1 310 ? -22.771 -13.764 -0.193 1.00 90.38 310 ALA A O 1
ATOM 2435 N N . CYS A 1 311 ? -21.625 -14.684 -1.888 1.00 89.31 311 CYS A N 1
ATOM 2436 C CA . CYS A 1 311 ? -20.321 -14.223 -1.401 1.00 89.31 311 CYS A CA 1
ATOM 2437 C C . CYS A 1 311 ? -20.218 -12.692 -1.398 1.00 89.31 311 CYS A C 1
ATOM 2439 O O . CYS A 1 311 ? -19.789 -12.122 -0.401 1.00 89.31 311 CYS A O 1
ATOM 2441 N N . VAL A 1 312 ? -20.651 -12.023 -2.472 1.00 89.06 312 VAL A N 1
ATOM 2442 C CA . VAL A 1 312 ? -20.629 -10.551 -2.548 1.00 89.06 312 VAL A CA 1
ATOM 2443 C C . VAL A 1 312 ? -21.561 -9.920 -1.513 1.00 89.06 312 VAL A C 1
ATOM 2445 O O . VAL A 1 312 ? -21.177 -8.948 -0.869 1.00 89.06 312 VAL A O 1
ATOM 2448 N N . GLU A 1 313 ? -22.769 -10.456 -1.331 1.00 89.94 313 GLU A N 1
ATOM 2449 C CA . GLU A 1 313 ? -23.725 -9.969 -0.327 1.00 89.94 313 GLU A CA 1
ATOM 2450 C C . GLU A 1 313 ? -23.152 -10.086 1.089 1.00 89.94 313 GLU A C 1
ATOM 2452 O O . GLU A 1 313 ? -23.122 -9.087 1.810 1.00 89.94 313 GLU A O 1
ATOM 2457 N N . ARG A 1 314 ? -22.592 -11.254 1.440 1.00 89.19 314 ARG A N 1
ATOM 2458 C CA . ARG A 1 314 ? -21.857 -11.465 2.697 1.00 89.19 314 ARG A CA 1
ATOM 2459 C C . ARG A 1 314 ? -20.749 -10.426 2.873 1.00 89.19 314 ARG A C 1
ATOM 2461 O O . ARG A 1 314 ? -20.674 -9.789 3.917 1.00 89.19 314 ARG A O 1
ATOM 2468 N N . ASP A 1 315 ? -19.899 -10.239 1.865 1.00 87.25 315 ASP A N 1
ATOM 2469 C CA . ASP A 1 315 ? -18.741 -9.341 1.963 1.00 87.25 315 ASP A CA 1
ATOM 2470 C C . ASP A 1 315 ? -19.170 -7.862 2.099 1.00 87.25 315 ASP A C 1
ATOM 2472 O O . ASP A 1 315 ? -18.512 -7.078 2.784 1.00 87.25 315 ASP A O 1
ATOM 2476 N N . MET A 1 316 ? -20.303 -7.472 1.503 1.00 87.88 316 MET A N 1
ATOM 2477 C CA . MET A 1 316 ? -20.887 -6.131 1.649 1.00 87.88 316 MET A CA 1
ATOM 2478 C C . MET A 1 316 ? -21.506 -5.892 3.032 1.00 87.88 316 MET A C 1
ATOM 2480 O O . MET A 1 316 ? -21.437 -4.772 3.546 1.00 87.88 316 MET A O 1
ATOM 2484 N N . GLU A 1 317 ? -22.121 -6.911 3.634 1.00 87.44 317 GLU A N 1
ATOM 2485 C CA . GLU A 1 317 ? -22.574 -6.851 5.029 1.00 87.44 317 GLU A CA 1
ATOM 2486 C C . GLU A 1 317 ? -21.379 -6.740 5.981 1.00 87.44 317 GLU A C 1
ATOM 2488 O O . GLU A 1 317 ? -21.370 -5.884 6.872 1.00 87.44 317 GLU A O 1
ATOM 2493 N N . GLU A 1 318 ? -20.334 -7.526 5.723 1.00 87.94 318 GLU A N 1
ATOM 2494 C CA . GLU A 1 318 ? -19.102 -7.535 6.506 1.00 87.94 318 GLU A CA 1
ATOM 2495 C C . GLU A 1 318 ? -18.384 -6.182 6.460 1.00 87.94 318 GLU A C 1
ATOM 2497 O O . GLU A 1 318 ? -17.920 -5.691 7.486 1.00 87.94 318 GLU A O 1
ATOM 2502 N N . LEU A 1 319 ? -18.362 -5.520 5.298 1.00 86.19 319 LEU A N 1
ATOM 2503 C CA . LEU A 1 319 ? -17.796 -4.178 5.140 1.00 86.19 319 LEU A CA 1
ATOM 2504 C C . LEU A 1 319 ? -18.455 -3.146 6.072 1.00 86.19 319 LEU A C 1
ATOM 2506 O O . LEU A 1 319 ? -17.767 -2.282 6.622 1.00 86.19 319 LEU A O 1
ATOM 2510 N N . ARG A 1 320 ? -19.779 -3.225 6.264 1.00 84.12 320 ARG A N 1
ATOM 2511 C CA . ARG A 1 320 ? -20.506 -2.309 7.161 1.00 84.12 320 ARG A CA 1
ATOM 2512 C C . ARG A 1 320 ? -20.146 -2.563 8.621 1.00 84.12 320 ARG A C 1
ATOM 2514 O O . ARG A 1 320 ? -19.887 -1.616 9.359 1.00 84.12 320 ARG A O 1
ATOM 2521 N N . ALA A 1 321 ? -20.108 -3.831 9.028 1.00 88.19 321 ALA A N 1
ATOM 2522 C CA . ALA A 1 321 ? -19.748 -4.214 10.392 1.00 88.19 321 ALA A CA 1
ATOM 2523 C C . ALA A 1 321 ? -18.287 -3.859 10.712 1.00 88.19 321 ALA A C 1
ATOM 2525 O O . ALA A 1 321 ? -17.993 -3.279 11.762 1.00 88.19 321 ALA A O 1
ATOM 2526 N N . TYR A 1 322 ? -17.394 -4.119 9.756 1.00 90.06 322 TYR A N 1
ATOM 2527 C CA . TYR A 1 322 ? -15.967 -3.851 9.850 1.00 90.06 322 TYR A CA 1
ATOM 2528 C C . TYR A 1 322 ? -15.661 -2.411 10.250 1.00 90.06 322 TYR A C 1
ATOM 2530 O O . TYR A 1 322 ? -14.787 -2.175 11.084 1.00 90.06 322 TYR A O 1
ATOM 2538 N N . TYR A 1 323 ? -16.379 -1.445 9.679 1.00 87.38 323 TYR A N 1
ATOM 2539 C CA . TYR A 1 323 ? -16.117 -0.036 9.932 1.00 87.38 323 TYR A CA 1
ATOM 2540 C C . TYR A 1 323 ? -16.258 0.331 11.415 1.00 87.38 323 TYR A C 1
ATOM 2542 O O . TYR A 1 323 ? -15.355 0.931 12.003 1.00 87.38 323 TYR A O 1
ATOM 2550 N N . GLY A 1 324 ? -17.348 -0.111 12.050 1.00 89.19 324 GLY A N 1
ATOM 2551 C CA . GLY A 1 324 ? -17.565 0.080 13.484 1.00 89.19 324 GLY A CA 1
ATOM 2552 C C . GLY A 1 324 ? -16.519 -0.648 14.330 1.00 89.19 324 GLY A C 1
ATOM 2553 O O . GLY A 1 324 ? -15.976 -0.075 15.274 1.00 89.19 324 GLY A O 1
ATOM 2554 N N . SER A 1 325 ? -16.172 -1.883 13.960 1.00 92.94 325 SER A N 1
ATOM 2555 C CA . SER A 1 325 ? -15.144 -2.675 14.647 1.00 92.94 325 SER A CA 1
ATOM 2556 C C . SER A 1 325 ? -13.754 -2.037 14.568 1.00 92.94 325 SER A C 1
ATOM 2558 O O . SER A 1 325 ? -13.035 -1.989 15.567 1.00 92.94 325 SER A O 1
ATOM 2560 N N . ALA A 1 326 ? -13.377 -1.497 13.410 1.00 92.06 326 ALA A N 1
ATOM 2561 C CA . ALA A 1 326 ? -12.106 -0.810 13.224 1.00 92.06 326 ALA A CA 1
ATOM 2562 C C . ALA A 1 326 ? -12.034 0.488 14.044 1.00 92.06 326 ALA A C 1
ATOM 2564 O O . ALA A 1 326 ? -11.026 0.734 14.712 1.00 92.06 326 ALA A O 1
ATOM 2565 N N . LEU A 1 327 ? -13.111 1.285 14.052 1.00 91.00 327 LEU A N 1
ATOM 2566 C CA . LEU A 1 327 ? -13.215 2.498 14.871 1.00 91.00 327 LEU A CA 1
ATOM 2567 C C . LEU A 1 327 ? -13.173 2.192 16.372 1.00 91.00 327 LEU A C 1
ATOM 2569 O O . LEU A 1 327 ? -12.544 2.937 17.130 1.00 91.00 327 LEU A O 1
ATOM 2573 N N . LEU A 1 328 ? -13.796 1.092 16.803 1.00 93.38 328 LEU A N 1
ATOM 2574 C CA . LEU A 1 328 ? -13.736 0.623 18.186 1.00 93.38 328 LEU A CA 1
ATOM 2575 C C . LEU A 1 328 ? -12.293 0.333 18.604 1.00 93.38 328 LEU A C 1
ATOM 2577 O O . LEU A 1 328 ? -11.805 0.926 19.568 1.00 93.38 328 LEU A O 1
ATOM 2581 N N . LEU A 1 329 ? -11.590 -0.525 17.859 1.00 95.00 329 LEU A N 1
ATOM 2582 C CA . LEU A 1 329 ? -10.201 -0.877 18.167 1.00 95.00 329 LEU A CA 1
ATOM 2583 C C . LEU A 1 329 ? -9.286 0.351 18.126 1.00 95.00 329 LEU A C 1
ATOM 2585 O O . LEU A 1 329 ? -8.467 0.536 19.024 1.00 95.00 329 LEU A O 1
ATOM 2589 N N . GLN A 1 330 ? -9.459 1.228 17.135 1.00 93.12 330 GLN A N 1
ATOM 2590 C CA . GLN A 1 330 ? -8.697 2.470 17.042 1.00 93.12 330 GLN A CA 1
ATOM 2591 C C . GLN A 1 330 ? -8.930 3.382 18.257 1.00 93.12 330 GLN A C 1
ATOM 2593 O O . GLN A 1 330 ? -7.985 3.974 18.782 1.00 93.12 330 GLN A O 1
ATOM 2598 N N . THR A 1 331 ? -10.179 3.515 18.705 1.00 92.62 331 THR A N 1
ATOM 2599 C CA . THR A 1 331 ? -10.533 4.367 19.848 1.00 92.62 331 THR A CA 1
ATOM 2600 C C . THR A 1 331 ? -9.912 3.832 21.136 1.00 92.62 331 THR A C 1
ATOM 2602 O O . THR A 1 331 ? -9.305 4.598 21.885 1.00 92.62 331 THR A O 1
ATOM 2605 N N . ILE A 1 332 ? -9.966 2.513 21.354 1.00 94.50 332 ILE A N 1
ATOM 2606 C CA . ILE A 1 332 ? -9.308 1.871 22.502 1.00 94.50 332 ILE A CA 1
ATOM 2607 C C . ILE A 1 332 ? -7.792 2.085 22.436 1.00 94.50 332 ILE A C 1
ATOM 2609 O O . ILE A 1 332 ? -7.199 2.512 23.425 1.00 94.50 332 ILE A O 1
ATOM 2613 N N . ALA A 1 333 ? -7.172 1.847 21.275 1.00 93.56 333 ALA A N 1
ATOM 2614 C CA . ALA A 1 333 ? -5.737 2.041 21.068 1.00 93.56 333 ALA A CA 1
ATOM 2615 C C . ALA A 1 333 ? -5.296 3.462 21.435 1.00 93.56 333 ALA A C 1
ATOM 2617 O O . ALA A 1 333 ? -4.355 3.640 22.207 1.00 93.56 333 ALA A O 1
ATOM 2618 N N . ARG A 1 334 ? -6.026 4.471 20.944 1.00 91.56 334 ARG A N 1
ATOM 2619 C CA . ARG A 1 334 ? -5.751 5.881 21.236 1.00 91.56 334 ARG A CA 1
ATOM 2620 C C . ARG A 1 334 ? -5.769 6.155 22.737 1.00 91.56 334 ARG A C 1
ATOM 2622 O O . ARG A 1 334 ? -4.856 6.797 23.240 1.00 91.56 334 ARG A O 1
ATOM 2629 N N . HIS A 1 335 ? -6.783 5.685 23.460 1.00 92.31 335 HIS A N 1
ATOM 2630 C CA . HIS A 1 335 ? -6.855 5.904 24.906 1.00 92.31 335 HIS A CA 1
ATOM 2631 C C . HIS A 1 335 ? -5.777 5.128 25.669 1.00 92.31 335 HIS A C 1
ATOM 2633 O O . HIS A 1 335 ? -5.180 5.675 26.595 1.00 92.31 335 HIS A O 1
ATOM 2639 N N . ALA A 1 336 ? -5.477 3.896 25.254 1.00 92.88 336 ALA A N 1
ATOM 2640 C CA . ALA A 1 336 ? -4.439 3.079 25.870 1.00 92.88 336 ALA A CA 1
ATOM 2641 C C . ALA A 1 336 ? -3.037 3.697 25.721 1.00 92.88 336 ALA A C 1
ATOM 2643 O O . ALA A 1 336 ? -2.242 3.622 26.654 1.00 92.88 336 ALA A O 1
ATOM 2644 N N . GLU A 1 337 ? -2.740 4.361 24.599 1.00 88.81 337 GLU A N 1
ATOM 2645 C CA . GLU A 1 337 ? -1.461 5.056 24.376 1.00 88.81 337 GLU A CA 1
ATOM 2646 C C . GLU A 1 337 ? -1.219 6.219 25.352 1.00 88.81 337 GLU A C 1
ATOM 2648 O O . GLU A 1 337 ? -0.072 6.489 25.713 1.00 88.81 337 GLU A O 1
ATOM 2653 N N . PHE A 1 338 ? -2.279 6.890 25.815 1.00 86.50 338 PHE A N 1
ATOM 2654 C CA . PHE A 1 338 ? -2.173 7.985 26.786 1.00 86.50 338 PHE A CA 1
ATOM 2655 C C . PHE A 1 338 ? -2.093 7.512 28.242 1.00 86.50 338 PHE A C 1
ATOM 2657 O O . PHE A 1 338 ? -1.817 8.326 29.125 1.00 86.50 338 PHE A O 1
ATOM 2664 N N . GLN A 1 339 ? -2.298 6.217 28.499 1.00 90.75 339 GLN A N 1
ATOM 2665 C CA . GLN A 1 339 ? -2.238 5.628 29.834 1.00 90.75 339 GLN A CA 1
ATOM 2666 C C . GLN A 1 339 ? -0.936 4.833 30.006 1.00 90.75 339 GLN A C 1
ATOM 2668 O O . GLN A 1 339 ? -0.783 3.784 29.381 1.00 90.75 339 GLN A O 1
ATOM 2673 N N . PRO A 1 340 ? 0.013 5.266 30.861 1.00 91.00 340 PRO A N 1
ATOM 2674 C CA . PRO A 1 340 ? 1.335 4.638 30.955 1.00 91.00 340 PRO A CA 1
ATOM 2675 C C . PRO A 1 340 ? 1.311 3.133 31.255 1.00 91.00 340 PRO A C 1
ATOM 2677 O O . PRO A 1 340 ? 2.136 2.386 30.731 1.00 91.00 340 PRO A O 1
ATOM 2680 N N . THR A 1 341 ? 0.367 2.683 32.082 1.00 91.44 341 THR A N 1
ATOM 2681 C CA . THR A 1 341 ? 0.180 1.272 32.452 1.00 91.44 341 THR A CA 1
ATOM 2682 C C . THR A 1 341 ? -0.292 0.433 31.265 1.00 91.44 341 THR A C 1
ATOM 2684 O O . THR A 1 341 ? 0.300 -0.604 30.972 1.00 91.44 341 THR A O 1
ATOM 2687 N N . LEU A 1 342 ? -1.304 0.904 30.533 1.00 91.69 342 LEU A N 1
ATOM 2688 C CA . LEU A 1 342 ? -1.833 0.217 29.352 1.00 91.69 342 LEU A CA 1
ATOM 2689 C C . LEU A 1 342 ? -0.837 0.254 28.188 1.00 91.69 342 LEU A C 1
ATOM 2691 O O . LEU A 1 342 ? -0.592 -0.769 27.551 1.00 91.69 342 LEU A O 1
ATOM 2695 N N . ALA A 1 343 ? -0.184 1.395 27.962 1.00 91.88 343 ALA A N 1
ATOM 2696 C CA . ALA A 1 343 ? 0.870 1.530 26.963 1.00 91.88 343 ALA A CA 1
ATOM 2697 C C . ALA A 1 343 ? 2.035 0.558 27.221 1.00 91.88 343 ALA A C 1
ATOM 2699 O O . ALA A 1 343 ? 2.590 -0.006 26.276 1.00 91.88 343 ALA A O 1
ATOM 2700 N N . ALA A 1 344 ? 2.390 0.319 28.490 1.00 91.69 344 ALA A N 1
ATOM 2701 C CA . ALA A 1 344 ? 3.402 -0.669 28.854 1.00 91.69 344 ALA A CA 1
ATOM 2702 C C . ALA A 1 344 ? 2.963 -2.106 28.526 1.00 91.69 344 ALA A C 1
ATOM 2704 O O . ALA A 1 344 ? 3.780 -2.866 28.010 1.00 91.69 344 ALA A O 1
ATOM 2705 N N . HIS A 1 345 ? 1.691 -2.461 28.752 1.00 89.94 345 HIS A N 1
ATOM 2706 C CA . HIS A 1 345 ? 1.148 -3.777 28.382 1.00 89.94 345 HIS A CA 1
ATOM 2707 C C . HIS A 1 345 ? 1.123 -4.017 26.868 1.00 89.94 345 HIS A C 1
ATOM 2709 O O . HIS A 1 345 ? 1.302 -5.146 26.421 1.00 89.94 345 HIS A O 1
ATOM 2715 N N . LEU A 1 346 ? 0.929 -2.963 26.073 1.00 92.38 346 LEU A N 1
ATOM 2716 C CA . LEU A 1 346 ? 0.887 -3.055 24.611 1.00 92.38 346 LEU A CA 1
ATOM 2717 C C . LEU A 1 346 ? 2.278 -3.065 23.956 1.00 92.38 346 LEU A C 1
ATOM 2719 O O . LEU A 1 346 ? 2.419 -3.379 22.768 1.00 92.38 346 LEU A O 1
ATOM 2723 N N . LYS A 1 347 ? 3.322 -2.690 24.699 1.00 91.50 347 LYS A N 1
ATOM 2724 C CA . LYS A 1 347 ? 4.669 -2.518 24.157 1.00 91.50 347 LYS A CA 1
ATOM 2725 C C . LYS A 1 347 ? 5.292 -3.865 23.784 1.00 91.50 347 LYS A C 1
ATOM 2727 O O . LYS A 1 347 ? 5.400 -4.764 24.605 1.00 91.50 347 LYS A O 1
ATOM 2732 N N . GLY A 1 348 ? 5.797 -3.958 22.554 1.00 89.00 348 GLY A N 1
ATOM 2733 C CA . GLY A 1 348 ? 6.521 -5.137 22.065 1.00 89.00 348 GLY A CA 1
ATOM 2734 C C . GLY A 1 348 ? 5.630 -6.281 21.578 1.00 89.00 348 GLY A C 1
ATOM 2735 O O . GLY A 1 348 ? 6.165 -7.272 21.093 1.00 89.00 348 GLY A O 1
ATOM 2736 N N . LEU A 1 349 ? 4.304 -6.138 21.654 1.00 92.75 349 LEU A N 1
ATOM 2737 C CA . LEU A 1 349 ? 3.382 -7.092 21.048 1.00 92.75 349 LEU A CA 1
ATOM 2738 C C . LEU A 1 349 ? 3.450 -7.017 19.516 1.00 92.75 349 LEU A C 1
ATOM 2740 O O . LEU A 1 349 ? 3.561 -5.929 18.920 1.00 92.75 349 LEU A O 1
ATOM 2744 N N . ASP A 1 350 ? 3.348 -8.186 18.885 1.00 91.50 350 ASP A N 1
ATOM 2745 C CA . ASP A 1 350 ? 3.053 -8.268 17.461 1.00 91.50 350 ASP A CA 1
ATOM 2746 C C . ASP A 1 350 ? 1.636 -7.740 17.196 1.00 91.50 350 ASP A C 1
ATOM 2748 O O . ASP A 1 350 ? 0.844 -7.492 18.108 1.00 91.50 350 ASP A O 1
ATOM 2752 N N . THR A 1 351 ? 1.321 -7.476 15.934 1.00 93.19 351 THR A N 1
ATOM 2753 C CA . THR A 1 351 ? 0.039 -6.854 15.595 1.00 93.19 351 THR A CA 1
ATOM 2754 C C . THR A 1 351 ? -1.178 -7.701 16.007 1.00 93.19 351 THR A C 1
ATOM 2756 O O . THR A 1 351 ? -2.079 -7.128 16.622 1.00 93.19 351 THR A O 1
ATOM 2759 N N . PRO A 1 352 ? -1.242 -9.022 15.747 1.00 94.50 352 PRO A N 1
ATOM 2760 C CA . PRO A 1 352 ? -2.342 -9.861 16.228 1.00 94.50 352 PRO A CA 1
ATOM 2761 C C . PRO A 1 352 ? -2.549 -9.810 17.748 1.00 94.50 352 PRO A C 1
ATOM 2763 O O . PRO A 1 352 ? -3.664 -9.540 18.203 1.00 94.50 352 PRO A O 1
ATOM 2766 N N . ALA A 1 353 ? -1.488 -9.997 18.544 1.00 94.69 353 ALA A N 1
ATOM 2767 C CA . ALA A 1 353 ? -1.590 -9.962 20.003 1.00 94.69 353 ALA A CA 1
ATOM 2768 C C . ALA A 1 353 ? -1.936 -8.558 20.517 1.00 94.69 353 ALA A C 1
ATOM 2770 O O . ALA A 1 353 ? -2.701 -8.418 21.474 1.00 94.69 353 ALA A O 1
ATOM 2771 N N . TYR A 1 354 ? -1.422 -7.512 19.863 1.00 95.31 354 TYR A N 1
ATOM 2772 C CA . TYR A 1 354 ? -1.777 -6.126 20.156 1.00 95.31 354 TYR A CA 1
ATOM 2773 C C . TYR A 1 354 ? -3.282 -5.900 19.975 1.00 95.31 354 TYR A C 1
ATOM 2775 O O . TYR A 1 354 ? -3.944 -5.448 20.907 1.00 95.31 354 TYR A O 1
ATOM 2783 N N . LEU A 1 355 ? -3.843 -6.266 18.816 1.00 95.94 355 LEU A N 1
ATOM 2784 C CA . LEU A 1 355 ? -5.270 -6.085 18.525 1.00 95.94 355 LEU A CA 1
ATOM 2785 C C . LEU A 1 355 ? -6.152 -6.898 19.480 1.00 95.94 355 LEU A C 1
ATOM 2787 O O . LEU A 1 355 ? -7.160 -6.382 19.961 1.00 95.94 355 LEU A O 1
ATOM 2791 N N . GLN A 1 356 ? -5.755 -8.130 19.812 1.00 96.44 356 GLN A N 1
ATOM 2792 C CA . GLN A 1 356 ? -6.462 -8.929 20.811 1.00 96.44 356 GLN A CA 1
ATOM 2793 C C . GLN A 1 356 ? -6.444 -8.263 22.186 1.00 96.44 356 GLN A C 1
ATOM 2795 O O . GLN A 1 356 ? -7.487 -8.151 22.827 1.00 96.44 356 GLN A O 1
ATOM 2800 N N . THR A 1 357 ? -5.293 -7.752 22.617 1.00 95.94 357 THR A N 1
ATOM 2801 C CA . THR A 1 357 ? -5.166 -7.068 23.911 1.00 95.94 357 THR A CA 1
ATOM 2802 C C . THR A 1 357 ? -6.054 -5.826 23.991 1.00 95.94 357 THR A C 1
ATOM 2804 O O . THR A 1 357 ? -6.621 -5.548 25.041 1.00 95.94 357 THR A O 1
ATOM 2807 N N . LEU A 1 358 ? -6.276 -5.107 22.885 1.00 96.31 358 LEU A N 1
ATOM 2808 C CA . LEU A 1 358 ? -7.239 -3.999 22.879 1.00 96.31 358 LEU A CA 1
ATOM 2809 C C . LEU A 1 358 ? -8.657 -4.461 23.239 1.00 96.31 358 LEU A C 1
ATOM 2811 O O . LEU A 1 358 ? -9.365 -3.772 23.970 1.00 96.31 358 LEU A O 1
ATOM 2815 N N . THR A 1 359 ? -9.076 -5.639 22.774 1.00 95.81 359 THR A N 1
ATOM 2816 C CA . THR A 1 359 ? -10.406 -6.167 23.111 1.00 95.81 359 THR A CA 1
ATOM 2817 C C . THR A 1 359 ? -10.525 -6.584 24.574 1.00 95.81 359 THR A C 1
ATOM 2819 O O . THR A 1 359 ? -11.610 -6.464 25.138 1.00 95.81 359 THR A O 1
ATOM 2822 N N . THR A 1 360 ? -9.431 -7.012 25.215 1.00 93.50 360 THR A N 1
ATOM 2823 C CA . THR A 1 360 ? -9.451 -7.409 26.631 1.00 93.50 360 THR A CA 1
ATOM 2824 C C . THR A 1 360 ? -9.492 -6.199 27.560 1.00 93.50 360 THR A C 1
ATOM 2826 O O . THR A 1 360 ? -10.199 -6.231 28.565 1.00 93.50 360 THR A O 1
ATOM 2829 N N . ILE A 1 361 ? -8.815 -5.104 27.197 1.00 94.19 361 ILE A N 1
ATOM 2830 C CA . ILE A 1 361 ? -8.792 -3.864 27.993 1.00 94.19 361 ILE A CA 1
ATOM 2831 C C . ILE A 1 361 ? -9.973 -2.927 27.701 1.00 94.19 361 ILE A C 1
ATOM 2833 O O . ILE A 1 361 ? -10.063 -1.852 28.287 1.00 94.19 361 ILE A O 1
ATOM 2837 N N . ARG A 1 362 ? -10.899 -3.302 26.805 1.00 92.69 362 ARG A N 1
ATOM 2838 C CA . ARG A 1 362 ? -12.018 -2.434 26.385 1.00 92.69 362 ARG A CA 1
ATOM 2839 C C . ARG A 1 362 ? -12.922 -1.985 27.538 1.00 92.69 362 ARG A C 1
ATOM 2841 O O . ARG A 1 362 ? -13.572 -0.954 27.432 1.00 92.69 362 ARG A O 1
ATOM 2848 N N . SER A 1 363 ? -12.977 -2.774 28.611 1.00 90.69 363 SER A N 1
ATOM 2849 C CA . SER A 1 363 ? -13.797 -2.518 29.801 1.00 90.69 363 SER A CA 1
ATOM 2850 C C . SER A 1 363 ? -13.008 -1.885 30.954 1.00 90.69 363 SER A C 1
ATOM 2852 O O . SER A 1 363 ? -13.553 -1.741 32.048 1.00 90.69 363 SER A O 1
ATOM 2854 N N . GLU A 1 364 ? -11.741 -1.516 30.735 1.00 94.12 364 GLU A N 1
ATOM 2855 C CA . GLU A 1 364 ? -10.931 -0.839 31.747 1.00 94.12 364 GLU A CA 1
ATOM 2856 C C . GLU A 1 364 ? -11.514 0.548 32.078 1.00 94.12 364 GLU A C 1
ATOM 2858 O O . GLU A 1 364 ? -11.855 1.308 31.161 1.00 94.12 364 GLU A O 1
ATOM 2863 N N . PRO A 1 365 ? -11.598 0.932 33.369 1.00 93.38 365 PRO A N 1
ATOM 2864 C CA . PRO A 1 365 ? -12.174 2.213 33.781 1.00 93.38 365 PRO A CA 1
ATOM 2865 C C . PRO A 1 365 ? -11.523 3.429 33.114 1.00 93.38 365 PRO A C 1
ATOM 2867 O O . PRO A 1 365 ? -12.211 4.404 32.813 1.00 93.38 365 PRO A O 1
ATOM 2870 N N . ASP A 1 366 ? -10.217 3.362 32.849 1.00 92.88 366 ASP A N 1
ATOM 2871 C CA . ASP A 1 366 ? -9.462 4.446 32.216 1.00 92.88 366 ASP A CA 1
ATOM 2872 C C . ASP A 1 366 ? -9.848 4.654 30.743 1.00 92.88 366 ASP A C 1
ATOM 2874 O O . ASP A 1 366 ? -9.857 5.792 30.263 1.00 92.88 366 ASP A O 1
ATOM 2878 N N . ILE A 1 367 ? -10.211 3.580 30.031 1.00 94.44 367 ILE A N 1
ATOM 2879 C CA . ILE A 1 367 ? -10.700 3.655 28.647 1.00 94.44 367 ILE A CA 1
ATOM 2880 C C . ILE A 1 367 ? -12.088 4.300 28.627 1.00 94.44 367 ILE A C 1
ATOM 2882 O O . ILE A 1 367 ? -12.327 5.229 27.855 1.00 94.44 367 ILE A O 1
ATOM 2886 N N . GLU A 1 368 ? -12.982 3.878 29.524 1.00 94.00 368 GLU A N 1
ATOM 2887 C CA . GLU A 1 368 ? -14.316 4.476 29.661 1.00 94.00 368 GLU A CA 1
ATOM 2888 C C . GLU A 1 368 ? -14.257 5.947 30.098 1.00 94.00 368 GLU A C 1
ATOM 2890 O O . GLU A 1 368 ? -15.004 6.781 29.584 1.00 94.00 368 GLU A O 1
ATOM 2895 N N . ALA A 1 369 ? -13.349 6.305 31.008 1.00 93.06 369 ALA A N 1
ATOM 2896 C CA . ALA A 1 369 ? -13.126 7.695 31.399 1.00 93.06 369 ALA A CA 1
ATOM 2897 C C . ALA A 1 369 ? -12.626 8.544 30.218 1.00 93.06 369 ALA A C 1
ATOM 2899 O O . ALA A 1 369 ? -13.112 9.660 30.011 1.00 93.06 369 ALA A O 1
ATOM 2900 N N . GLY A 1 370 ? -11.706 8.002 29.412 1.00 93.12 370 GLY A N 1
ATOM 2901 C CA . GLY A 1 370 ? -11.255 8.615 28.163 1.00 93.12 370 GLY A CA 1
ATOM 2902 C C . GLY A 1 370 ? -12.408 8.860 27.188 1.00 93.12 370 GLY A C 1
ATOM 2903 O O . GLY A 1 370 ? -12.593 9.986 26.728 1.00 93.12 370 GLY A O 1
ATOM 2904 N N . ALA A 1 371 ? -13.243 7.848 26.952 1.00 93.94 371 ALA A N 1
ATOM 2905 C CA . ALA A 1 371 ? -14.393 7.961 26.059 1.00 93.94 371 ALA A CA 1
ATOM 2906 C C . ALA A 1 371 ? -15.438 8.980 26.555 1.00 93.94 371 ALA A C 1
ATOM 2908 O O . ALA A 1 371 ? -16.008 9.728 25.760 1.00 93.94 371 ALA A O 1
ATOM 2909 N N . ARG A 1 372 ? -15.669 9.085 27.872 1.00 94.25 372 ARG A N 1
ATOM 2910 C CA . ARG A 1 372 ? -16.537 10.136 28.443 1.00 94.25 372 ARG A CA 1
ATOM 2911 C C . ARG A 1 372 ? -16.000 11.537 28.164 1.00 94.25 372 ARG A C 1
ATOM 2913 O O . ARG A 1 372 ? -16.782 12.430 27.845 1.00 94.25 372 ARG A O 1
ATOM 2920 N N . ASN A 1 373 ? -14.684 11.729 28.254 1.00 94.12 373 ASN A N 1
ATOM 2921 C CA . ASN A 1 373 ? -14.064 13.005 27.900 1.00 94.12 373 ASN A CA 1
ATOM 2922 C C . ASN A 1 373 ? -14.238 13.317 26.407 1.00 94.12 373 ASN A C 1
ATOM 2924 O O . ASN A 1 373 ? -14.559 14.456 26.069 1.00 94.12 373 ASN A O 1
ATOM 2928 N N . ASP A 1 374 ? -14.101 12.320 25.530 1.00 94.44 374 ASP A N 1
ATOM 2929 C CA . ASP A 1 374 ? -14.346 12.487 24.093 1.00 94.44 374 ASP A CA 1
ATOM 2930 C C . ASP A 1 374 ? -15.808 12.888 23.815 1.00 94.44 374 ASP A C 1
ATOM 2932 O O . ASP A 1 374 ? -16.041 13.816 23.039 1.00 94.44 374 ASP A O 1
ATOM 2936 N N . LEU A 1 375 ? -16.798 12.283 24.492 1.00 94.62 375 LEU A N 1
ATOM 2937 C CA . LEU A 1 375 ? -18.212 12.688 24.379 1.00 94.62 375 LEU A CA 1
ATOM 2938 C C . LEU A 1 375 ? -18.432 14.155 24.757 1.00 94.62 375 LEU A C 1
ATOM 2940 O O . LEU A 1 375 ? -19.103 14.882 24.024 1.00 94.62 375 LEU A O 1
ATOM 2944 N N . LEU A 1 376 ? -17.847 14.601 25.873 1.00 94.62 376 LEU A N 1
ATOM 2945 C CA . LEU A 1 376 ? -17.947 15.995 26.314 1.00 94.62 376 LEU A CA 1
ATOM 2946 C C . LEU A 1 376 ? -17.318 16.954 25.297 1.00 94.62 376 LEU A C 1
ATOM 2948 O O . LEU A 1 376 ? -17.870 18.020 25.027 1.00 94.62 376 LEU A O 1
ATOM 2952 N N . GLN A 1 377 ? -16.188 16.573 24.697 1.00 94.69 377 GLN A N 1
ATOM 2953 C CA . GLN A 1 377 ? -15.544 17.379 23.661 1.00 94.69 377 GLN A CA 1
ATOM 2954 C C . GLN A 1 377 ? -16.366 17.428 22.369 1.00 94.69 377 GLN A C 1
ATOM 2956 O O . GLN A 1 377 ? -16.501 18.503 21.786 1.00 94.69 377 GLN 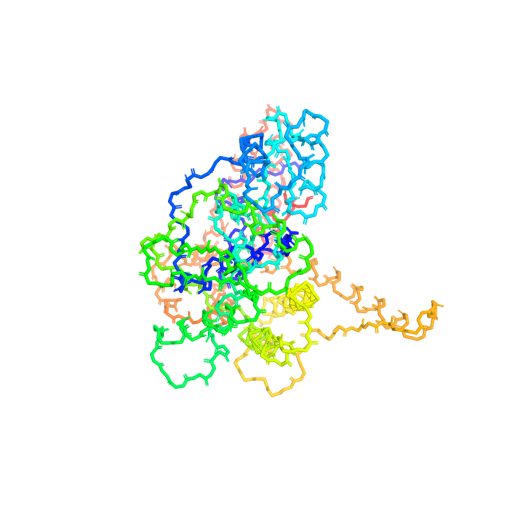A O 1
ATOM 2961 N N . ILE A 1 378 ? -16.956 16.307 21.939 1.00 94.94 378 ILE A N 1
ATOM 2962 C CA . ILE A 1 378 ? -17.865 16.271 20.782 1.00 94.94 378 ILE A CA 1
ATOM 2963 C C . ILE A 1 378 ? -19.080 17.171 21.030 1.00 94.94 378 ILE A C 1
ATOM 2965 O O . ILE A 1 378 ? -19.453 17.954 20.153 1.00 94.94 378 ILE A O 1
ATOM 2969 N N . GLN A 1 379 ? -19.678 17.099 22.222 1.00 94.88 379 GLN A N 1
ATOM 2970 C CA . GLN A 1 379 ? -20.793 17.961 22.604 1.00 94.88 379 GLN A CA 1
ATOM 2971 C C . GLN A 1 379 ? -20.394 19.441 22.546 1.00 94.88 379 GLN A C 1
ATOM 2973 O O . GLN A 1 379 ? -21.097 20.239 21.926 1.00 94.88 379 GLN A O 1
ATOM 2978 N N . ALA A 1 380 ? -19.257 19.808 23.145 1.00 94.56 380 ALA A N 1
ATOM 2979 C CA . ALA A 1 380 ? -18.775 21.186 23.170 1.00 94.56 380 ALA A CA 1
ATOM 2980 C C . ALA A 1 380 ? -18.508 21.744 21.760 1.00 94.56 380 ALA A C 1
ATOM 2982 O O . ALA A 1 380 ? -18.983 22.832 21.436 1.00 94.56 380 ALA A O 1
ATOM 2983 N N . GLU A 1 381 ? -17.808 20.990 20.907 1.00 94.88 381 GLU A N 1
ATOM 2984 C CA . GLU A 1 381 ? -17.531 21.373 19.512 1.00 94.88 381 GLU A CA 1
ATOM 2985 C C . GLU A 1 381 ? -18.818 21.496 18.686 1.00 94.88 381 GLU A C 1
ATOM 2987 O O . GLU A 1 381 ? -18.988 22.442 17.916 1.00 94.88 381 GLU A O 1
ATOM 2992 N N . THR A 1 382 ? -19.766 20.576 18.880 1.00 93.00 382 THR A N 1
ATOM 2993 C CA . THR A 1 382 ? -21.056 20.600 18.176 1.00 93.00 382 THR A CA 1
ATOM 2994 C C . THR A 1 382 ? -21.888 21.821 18.576 1.00 93.00 382 THR A C 1
ATOM 2996 O O . THR A 1 382 ? -22.397 22.528 17.708 1.00 93.00 382 THR A O 1
ATOM 2999 N N . LEU A 1 383 ? -21.991 22.126 19.873 1.00 92.75 383 LEU A N 1
ATOM 3000 C CA . LEU A 1 383 ? -22.723 23.302 20.360 1.00 92.75 383 LEU A CA 1
ATOM 3001 C C . LEU A 1 383 ? -22.063 24.621 19.937 1.00 92.75 383 LEU A C 1
ATOM 3003 O O . LEU A 1 383 ? -22.767 25.580 19.614 1.00 92.75 383 LEU A O 1
ATOM 3007 N N . ALA A 1 384 ? -20.728 24.666 19.908 1.00 92.12 384 ALA A N 1
ATOM 3008 C CA . ALA A 1 384 ? -19.974 25.830 19.451 1.00 92.12 384 ALA A CA 1
ATOM 3009 C C . ALA A 1 384 ? -20.154 26.099 17.946 1.00 92.12 384 ALA A C 1
ATOM 3011 O O . ALA A 1 384 ? -20.124 27.257 17.526 1.00 92.12 384 ALA A O 1
ATOM 3012 N N . ALA A 1 385 ? -20.363 25.054 17.140 1.00 92.44 385 ALA A N 1
ATOM 3013 C CA . ALA A 1 385 ? -20.564 25.178 15.699 1.00 92.44 385 ALA A CA 1
ATOM 3014 C C . ALA A 1 385 ? -21.948 25.732 15.317 1.00 92.44 385 ALA A C 1
ATOM 3016 O O . ALA A 1 385 ? -22.072 26.409 14.294 1.00 92.44 385 ALA A O 1
ATOM 3017 N N . TYR A 1 386 ? -22.981 25.476 16.125 1.00 92.19 386 TYR A N 1
ATOM 3018 C CA . TYR A 1 386 ? -24.322 26.004 15.874 1.00 92.19 386 TYR A CA 1
ATOM 3019 C C . TYR A 1 386 ? -24.430 27.486 16.236 1.00 92.19 386 TYR A C 1
ATOM 3021 O O . TYR A 1 386 ? -23.993 27.926 17.305 1.00 92.19 386 TYR A O 1
ATOM 3029 N N . GLN A 1 387 ? -25.050 28.260 15.345 1.00 86.88 387 GLN A N 1
ATOM 3030 C CA . GLN A 1 387 ? -25.284 29.695 15.534 1.00 86.88 387 GLN A CA 1
ATOM 3031 C C . GLN A 1 387 ? -26.705 29.991 16.037 1.00 86.88 387 GLN A C 1
ATOM 3033 O O . GLN A 1 387 ? -26.897 30.999 16.714 1.00 86.88 387 GLN A O 1
ATOM 3038 N N . GLY A 1 388 ? -27.683 29.123 15.745 1.00 89.00 388 GLY A N 1
ATOM 3039 C CA . GLY A 1 388 ? -29.074 29.276 16.176 1.00 89.00 388 GLY A CA 1
ATOM 3040 C C . GLY A 1 388 ? -29.360 28.677 17.556 1.00 89.00 388 GLY A C 1
ATOM 3041 O O . GLY A 1 388 ? -28.888 27.592 17.888 1.00 89.00 388 GLY A O 1
ATOM 3042 N N . GLU A 1 389 ? -30.184 29.361 18.353 1.00 88.06 389 GLU A N 1
ATOM 3043 C CA . GLU A 1 389 ? -30.592 28.908 19.693 1.00 88.06 389 GLU A CA 1
ATOM 3044 C C . GLU A 1 389 ? -31.406 27.605 19.642 1.00 88.06 389 GLU A C 1
ATOM 3046 O O . GLU A 1 389 ? -31.087 26.659 20.355 1.00 88.06 389 GLU A O 1
ATOM 3051 N N . ALA A 1 390 ? -32.350 27.493 18.701 1.00 88.69 390 ALA A N 1
ATOM 3052 C CA . ALA A 1 390 ? -33.140 26.275 18.499 1.00 88.69 390 ALA A CA 1
ATOM 3053 C C . ALA A 1 390 ? -32.284 25.050 18.113 1.00 88.69 390 ALA A C 1
ATOM 3055 O O . ALA A 1 390 ? -32.536 23.939 18.576 1.00 88.69 390 ALA A O 1
ATOM 3056 N N . GLU A 1 391 ? -31.240 25.240 17.297 1.00 89.25 391 GLU A N 1
ATOM 3057 C CA . GLU A 1 391 ? -30.313 24.160 16.921 1.00 89.25 391 GLU A CA 1
ATOM 3058 C C . GLU A 1 391 ? -29.469 23.707 18.122 1.00 89.25 391 GLU A C 1
ATOM 3060 O O . GLU A 1 391 ? -29.228 22.511 18.299 1.00 89.25 391 GLU A O 1
ATOM 3065 N N . ARG A 1 392 ? -29.058 24.649 18.983 1.00 89.06 392 ARG A N 1
ATOM 3066 C CA . ARG A 1 392 ? -28.322 24.355 20.224 1.00 89.06 392 ARG A CA 1
ATOM 3067 C C . ARG A 1 392 ? -29.180 23.632 21.254 1.00 89.06 392 ARG A C 1
ATOM 3069 O O . ARG A 1 392 ? -28.675 22.716 21.904 1.00 89.06 392 ARG A O 1
ATOM 3076 N N . GLU A 1 393 ? -30.447 24.010 21.403 1.00 90.94 393 GLU A N 1
ATOM 3077 C CA . GLU A 1 393 ? -31.389 23.298 22.274 1.00 90.94 393 GLU A CA 1
ATOM 3078 C C . GLU A 1 393 ? -31.614 21.869 21.781 1.00 90.94 393 GLU A C 1
ATOM 3080 O O . GLU A 1 393 ? -31.489 20.924 22.561 1.00 90.94 393 GLU A O 1
ATOM 3085 N N . GLN A 1 394 ? -31.845 21.690 20.475 1.00 91.44 394 GLN A N 1
ATOM 3086 C CA . GLN A 1 394 ? -32.010 20.366 19.877 1.00 91.44 394 GLN A CA 1
ATOM 3087 C C . GLN A 1 394 ? -30.757 19.494 20.059 1.00 91.44 394 GLN A C 1
ATOM 3089 O O . GLN A 1 394 ? -30.868 18.327 20.436 1.00 91.44 394 GLN A O 1
ATOM 3094 N N . ALA A 1 395 ? -29.565 20.054 19.836 1.00 91.00 395 ALA A N 1
ATOM 3095 C CA . ALA A 1 395 ? -28.307 19.346 20.058 1.00 91.00 395 ALA A CA 1
ATOM 3096 C C . ALA A 1 395 ? -28.093 18.999 21.539 1.00 91.00 395 ALA A C 1
ATOM 3098 O O . ALA A 1 395 ? -27.663 17.892 21.857 1.00 91.00 395 ALA A O 1
ATOM 3099 N N . SER A 1 396 ? -28.431 19.908 22.457 1.00 91.38 396 SER A N 1
ATOM 3100 C CA . SER A 1 396 ? -28.324 19.661 23.900 1.00 91.38 396 SER A CA 1
ATOM 3101 C C . SER A 1 396 ? -29.253 18.537 24.353 1.00 91.38 396 SER A C 1
ATOM 3103 O O . SER A 1 396 ? -28.812 17.652 25.084 1.00 91.38 396 SER A O 1
ATOM 3105 N N . ALA A 1 397 ? -30.501 18.528 23.874 1.00 92.81 397 ALA A N 1
ATOM 3106 C CA . ALA A 1 397 ? -31.459 17.461 24.154 1.00 92.81 397 ALA A CA 1
ATOM 3107 C C . ALA A 1 397 ? -30.957 16.102 23.639 1.00 92.81 397 ALA A C 1
ATOM 3109 O O . ALA A 1 397 ? -30.991 15.121 24.378 1.00 92.81 397 ALA A O 1
ATOM 3110 N N . PHE A 1 398 ? -30.403 16.064 22.421 1.00 93.69 398 PHE A N 1
ATOM 3111 C CA . PHE A 1 398 ? -29.794 14.857 21.858 1.00 93.69 398 PHE A CA 1
ATOM 3112 C C . PHE A 1 398 ? -28.644 14.319 22.725 1.00 93.69 398 PHE A C 1
ATOM 3114 O O . PHE A 1 398 ? -28.621 13.135 23.054 1.00 93.69 398 PHE A O 1
ATOM 3121 N N . PHE A 1 399 ? -27.693 15.169 23.132 1.00 93.56 399 PHE A N 1
ATOM 3122 C CA . PHE A 1 399 ? -26.574 14.721 23.972 1.00 93.56 399 PHE A CA 1
ATOM 3123 C C . PHE A 1 399 ? -27.019 14.334 25.385 1.00 93.56 399 PHE A C 1
ATOM 3125 O O . PHE A 1 399 ? -26.407 13.454 25.987 1.00 93.56 399 PHE A O 1
ATOM 3132 N N . GLN A 1 400 ? -28.082 14.945 25.912 1.00 92.12 400 GLN A N 1
ATOM 3133 C CA . GLN A 1 400 ? -28.656 14.558 27.198 1.00 92.12 400 GLN A CA 1
ATOM 3134 C C . GLN A 1 400 ? -29.304 13.171 27.131 1.00 92.12 400 GLN A C 1
ATOM 3136 O O . GLN A 1 400 ? -29.041 12.351 28.007 1.00 92.12 400 GLN A O 1
ATOM 3141 N N . GLU A 1 401 ? -30.085 12.888 26.087 1.00 92.44 401 GLU A N 1
ATOM 3142 C CA . GLU A 1 401 ? -30.650 11.555 25.831 1.00 92.44 401 GLU A CA 1
ATOM 3143 C C . GLU A 1 401 ? -29.542 10.510 25.640 1.00 92.44 401 GLU A C 1
ATOM 3145 O O . GLU A 1 401 ? -29.555 9.446 26.259 1.00 92.44 401 GLU A O 1
ATOM 3150 N N . LEU A 1 402 ? -28.512 10.848 24.860 1.00 92.06 402 LEU A N 1
ATOM 3151 C CA . LEU A 1 402 ? -27.356 9.980 24.670 1.00 92.06 402 LEU A CA 1
ATOM 3152 C C . LEU A 1 402 ? -26.606 9.731 25.988 1.00 92.06 402 LEU A C 1
ATOM 3154 O O . LEU A 1 402 ? -26.121 8.627 26.222 1.00 92.06 402 LEU A O 1
ATOM 3158 N N . ALA A 1 403 ? -26.496 10.726 26.868 1.00 88.44 403 ALA A N 1
ATOM 3159 C CA . ALA A 1 403 ? -25.841 10.574 28.165 1.00 88.44 403 ALA A CA 1
ATOM 3160 C C . ALA A 1 403 ? -26.639 9.672 29.120 1.00 88.44 403 ALA A C 1
ATOM 3162 O O . ALA A 1 403 ? -26.026 8.896 29.857 1.00 88.44 403 ALA A O 1
ATOM 3163 N N . THR A 1 404 ? -27.975 9.736 29.094 1.00 89.88 404 THR A N 1
ATOM 3164 C CA . THR A 1 404 ? -28.853 8.935 29.965 1.00 89.88 404 THR A CA 1
ATOM 3165 C C . THR A 1 404 ? -29.113 7.517 29.461 1.00 89.88 404 THR A C 1
ATOM 3167 O O . THR A 1 404 ? -29.551 6.679 30.250 1.00 89.88 404 THR A O 1
ATOM 3170 N N . ASP A 1 405 ? -28.810 7.215 28.196 1.00 90.62 405 ASP A N 1
ATOM 3171 C CA . ASP A 1 405 ? -28.911 5.862 27.647 1.00 90.62 405 ASP A CA 1
ATOM 3172 C C . ASP A 1 405 ? -27.952 4.888 28.359 1.00 90.62 405 ASP A C 1
ATOM 3174 O O . ASP A 1 405 ? -26.759 4.823 28.066 1.00 90.62 405 ASP A O 1
ATOM 3178 N N . ALA A 1 406 ? -28.470 4.115 29.311 1.00 87.81 406 ALA A N 1
ATOM 3179 C CA . ALA A 1 406 ? -27.695 3.123 30.053 1.00 87.81 406 ALA A CA 1
ATOM 3180 C C . ALA A 1 406 ? -27.449 1.821 29.267 1.00 87.81 406 ALA A C 1
ATOM 3182 O O . ALA A 1 406 ? -26.718 0.959 29.752 1.00 87.81 406 ALA A O 1
ATOM 3183 N N . SER A 1 407 ? -28.050 1.656 28.080 1.00 89.50 407 SER A N 1
ATOM 3184 C CA . SER A 1 407 ? -27.876 0.448 27.261 1.00 89.50 407 SER A CA 1
ATOM 3185 C C . SER A 1 407 ? -26.523 0.390 26.552 1.00 89.50 407 SER A C 1
ATOM 3187 O O . SER A 1 407 ? -26.150 -0.672 26.059 1.00 89.50 407 SER A O 1
ATOM 3189 N N . ARG A 1 408 ? -25.796 1.515 26.514 1.00 90.06 408 ARG A N 1
ATOM 3190 C CA . ARG A 1 408 ? -24.514 1.661 25.821 1.00 90.06 408 ARG A CA 1
ATOM 3191 C C . ARG A 1 408 ? -23.449 2.263 26.719 1.00 90.06 408 ARG A C 1
ATOM 3193 O O . ARG A 1 408 ? -23.723 3.190 27.491 1.00 90.06 408 ARG A O 1
ATOM 3200 N N . THR A 1 409 ? -22.216 1.793 26.575 1.00 93.12 409 THR A N 1
ATOM 3201 C CA . THR A 1 409 ? -21.072 2.390 27.276 1.00 93.12 409 THR A CA 1
ATOM 3202 C C . THR A 1 409 ? -20.662 3.725 26.644 1.00 93.12 409 THR A C 1
ATOM 3204 O O . THR A 1 409 ? -21.139 4.095 25.566 1.00 93.12 409 THR A O 1
ATOM 3207 N N . ALA A 1 410 ? -19.792 4.498 27.306 1.00 93.00 410 ALA A N 1
ATOM 3208 C CA . ALA A 1 410 ? -19.327 5.754 26.716 1.00 93.00 410 ALA A CA 1
ATOM 3209 C C . ALA A 1 410 ? -18.512 5.490 25.445 1.00 93.00 410 ALA A C 1
ATOM 3211 O O . ALA A 1 410 ? -18.657 6.217 24.464 1.00 93.00 410 ALA A O 1
ATOM 3212 N N . LEU A 1 411 ? -17.716 4.417 25.445 1.00 93.88 411 LEU A N 1
ATOM 3213 C CA . LEU A 1 411 ? -16.947 3.978 24.286 1.00 93.88 411 LEU A CA 1
ATOM 3214 C C . LEU A 1 411 ? -17.846 3.689 23.076 1.00 93.88 411 LEU A C 1
ATOM 3216 O O . LEU A 1 411 ? -17.604 4.219 21.993 1.00 93.88 411 LEU A O 1
ATOM 3220 N N . GLU A 1 412 ? -18.914 2.912 23.261 1.00 92.94 412 GLU A N 1
ATOM 3221 C CA . GLU A 1 412 ? -19.857 2.576 22.184 1.00 92.94 412 GLU A CA 1
ATOM 3222 C C . GLU A 1 412 ? -20.536 3.822 21.603 1.00 92.94 412 GLU A C 1
ATOM 3224 O O . GLU A 1 412 ? -20.660 3.958 20.384 1.00 92.94 412 GLU A O 1
ATOM 3229 N N . LYS A 1 413 ? -20.915 4.774 22.466 1.00 94.31 413 LYS A N 1
ATOM 3230 C CA . LYS A 1 413 ? -21.509 6.054 22.049 1.00 94.31 413 LYS A CA 1
ATOM 3231 C C . LYS A 1 413 ? -20.532 6.891 21.223 1.00 94.31 413 LYS A C 1
ATOM 3233 O O . LYS A 1 413 ? -20.927 7.433 20.193 1.00 94.31 413 LYS A O 1
ATOM 3238 N N . VAL A 1 414 ? -19.262 6.983 21.632 1.00 93.69 414 VAL A N 1
ATOM 3239 C CA . VAL A 1 414 ? -18.223 7.697 20.862 1.00 93.69 414 VAL A CA 1
ATOM 3240 C C . VAL A 1 414 ? -18.038 7.060 19.490 1.00 93.69 414 VAL A C 1
ATOM 3242 O O . VAL A 1 414 ? -18.070 7.769 18.486 1.00 93.69 414 VAL A O 1
ATOM 3245 N N . VAL A 1 415 ? -17.880 5.736 19.434 1.00 92.00 415 VAL A N 1
ATOM 3246 C CA . VAL A 1 415 ? -17.677 5.002 18.175 1.00 92.00 415 VAL A CA 1
ATOM 3247 C C . VAL A 1 415 ? -18.852 5.221 17.224 1.00 92.00 415 VAL A C 1
ATOM 3249 O O . VAL A 1 415 ? -18.639 5.519 16.049 1.00 92.00 415 VAL A O 1
ATOM 3252 N N . GLN A 1 416 ? -20.085 5.159 17.731 1.00 91.19 416 GLN A N 1
ATOM 3253 C CA . GLN A 1 416 ? -21.284 5.416 16.934 1.00 91.19 416 GLN A CA 1
ATOM 3254 C C . GLN A 1 416 ? -21.332 6.856 16.399 1.00 91.19 416 GLN A C 1
ATOM 3256 O O . GLN A 1 416 ? -21.659 7.064 15.231 1.00 91.19 416 GLN A O 1
ATOM 3261 N N . LEU A 1 417 ? -21.001 7.853 17.228 1.00 91.75 417 LEU A N 1
ATOM 3262 C CA . LEU A 1 417 ? -20.965 9.252 16.793 1.00 91.75 417 LEU A CA 1
ATOM 3263 C C . LEU A 1 417 ? -19.903 9.476 15.717 1.00 91.75 417 LEU A C 1
ATOM 3265 O O . LEU A 1 417 ? -20.186 10.143 14.722 1.00 91.75 417 LEU A O 1
ATOM 3269 N N . ILE A 1 418 ? -18.709 8.898 15.884 1.00 89.94 418 ILE A N 1
ATOM 3270 C CA . ILE A 1 418 ? -17.645 8.978 14.878 1.00 89.94 418 ILE A CA 1
ATOM 3271 C C . ILE A 1 418 ? -18.123 8.360 13.562 1.00 89.94 418 ILE A C 1
ATOM 3273 O O . ILE A 1 418 ? -18.015 9.012 12.524 1.00 89.94 418 ILE A O 1
ATOM 3277 N N . ALA A 1 419 ? -18.714 7.162 13.615 1.00 86.31 419 ALA A N 1
ATOM 3278 C CA . ALA A 1 419 ? -19.226 6.481 12.430 1.00 86.31 419 ALA A CA 1
ATOM 3279 C C . ALA A 1 419 ? -20.288 7.319 11.697 1.00 86.31 419 ALA A C 1
ATOM 3281 O O . ALA A 1 419 ? -20.186 7.516 10.491 1.00 86.31 419 ALA A O 1
ATOM 3282 N N . SER A 1 420 ? -21.241 7.907 12.431 1.00 85.94 420 SER A N 1
ATOM 3283 C CA . SER A 1 420 ? -22.342 8.695 11.849 1.00 85.94 420 SER A CA 1
ATOM 3284 C C . SER A 1 420 ? -21.926 9.992 11.143 1.00 85.94 420 SER A C 1
ATOM 3286 O O . SER A 1 420 ? -22.716 10.559 10.398 1.00 85.94 420 SER A O 1
ATOM 3288 N N . VAL A 1 421 ? -20.718 10.501 11.413 1.00 84.12 421 VAL A N 1
ATOM 3289 C CA . VAL A 1 421 ? -20.182 11.722 10.778 1.00 84.12 421 VAL A CA 1
ATOM 3290 C C . VAL A 1 421 ? -19.336 11.392 9.545 1.00 84.12 421 VAL A C 1
ATOM 3292 O O . VAL A 1 421 ? -19.031 12.281 8.747 1.00 84.12 421 VAL A O 1
ATOM 3295 N N . GLN A 1 422 ? -18.891 10.140 9.426 1.00 71.06 422 GLN A N 1
ATOM 3296 C CA . GLN A 1 422 ? -18.021 9.683 8.347 1.00 71.06 422 GLN A CA 1
ATOM 3297 C C . GLN A 1 422 ? -18.778 8.938 7.232 1.00 71.06 422 GLN A C 1
ATOM 3299 O O . GLN A 1 422 ? -18.221 8.810 6.139 1.00 71.06 422 GLN A O 1
ATOM 3304 N N . GLU A 1 423 ? -20.015 8.499 7.493 1.00 57.81 423 GLU A N 1
ATOM 3305 C CA . GLU A 1 423 ? -21.044 8.196 6.478 1.00 57.81 423 GLU A CA 1
ATOM 3306 C C . GLU A 1 423 ? -21.584 9.479 5.826 1.00 57.81 423 GLU A C 1
ATOM 3308 O O . GLU A 1 423 ? -21.787 9.462 4.587 1.00 57.81 423 GLU A O 1
#

pLDDT: mean 88.97, std 8.03, range [55.12, 97.31]